Protein 4WJS (pdb70)

InterPro domains:
  IPR001680 WD40 repeat [PF00400] (139-175)
  IPR001680 WD40 repeat [PF00400] (179-217)
  IPR001680 WD40 repeat [PF00400] (225-265)
  IPR001680 WD40 repeat [PF00400] (272-307)
  IPR001680 WD40 repeat [PF00400] (395-432)
  IPR001680 WD40 repeat [PF00400] (436-474)
  IPR001680 WD40 repeat [PF00400] (479-515)
  IPR001680 WD40 repeat [PS50082] (142-184)
  IPR001680 WD40 repeat [PS50082] (185-226)
  IPR001680 WD40 repeat [PS50082] (228-275)
  IPR001680 WD40 repeat [PS50082] (276-316)
  IPR001680 WD40 repeat [PS50082] (400-441)
  IPR001680 WD40 repeat [PS50082] (442-483)
  IPR001680 WD40 repeat [PS50082] (484-517)
  IPR001680 WD40 repeat [SM00320] (135-175)
  IPR001680 WD40 repeat [SM00320] (178-217)
  IPR001680 WD40 repeat [SM00320] (221-266)
  IPR001680 WD40 repeat [SM00320] (269-307)
  IPR001680 WD40 repeat [SM00320] (310-388)
  IPR001680 WD40 repeat [SM00320] (393-432)

B-factor: mean 34.05, std 14.77, range [11.15, 146.95]

Sequence (485 aa):
DLGSFKANFIDSDGNQMTDVVEINFADATEKNISNLLNTLLGRDREEFTPYRFRIHIPGKDLIIDQYPNDLLSLLQKHGVTNPFETTITLSAEPQAIFKVHAVSRLAHRIPGHGQPILSCQFSPVSSSSRLATGSGDNTARIWDTDSGTPKFTLKGHTGWVLGVSWSPDGKYLATCSMDTTVRRVWDPESGKQVNQEFRGHAKWVLALAWQPYHLWRDGTARLASASKDCTVRIWLVNTGRTEHVLSGHKGSVSCVKWGGTDLIYTGSHDRSVRVWDAVKGTLVHNFTAHGHWVNHIALSSDHVVLRTAYHDHTKEVPGTEEERRAKAKERFEKAAKIKGKVAERLVSASDDFTMYLWDPTNNGSKPVARLLGHQNKVNHVQFSPDGTLIASAGWDNSTKLWNARDGKFIKNLRGHVAPVYQCAWSADSRLVVTGSKDCTLKVWNVRTGKLAMDLPGHEDEVYAVDWAADGELVASGGKDKAVRTWRN

CATH classification: 2.130.10.10

Structure (mmCIF, N/CA/C/O backbone):
data_4WJS
#
_entry.id   4WJS
#
_cell.length_a   48.155
_cell.length_b   48.832
_cell.length_c   58.625
_cell.angle_alpha   67.47
_cell.angle_beta   88.39
_cell.angle_gamma   62.65
#
_symmetry.space_group_name_H-M   'P 1'
#
loop_
_entity.id
_entity.type
_entity.pdbx_description
1 polymer Rsa4
2 water water
#
loop_
_atom_site.group_PDB
_atom_site.id
_atom_site.type_symbol
_atom_site.label_atom_id
_atom_site.label_alt_id
_atom_site.label_comp_id
_atom_site.label_asym_id
_atom_site.label_entity_id
_atom_site.label_seq_id
_atom_site.pdbx_PDB_ins_code
_atom_site.Cartn_x
_atom_site.Cartn_y
_atom_site.Cartn_z
_atom_site.occupancy
_atom_site.B_iso_or_equiv
_atom_site.auth_seq_id
_atom_site.auth_comp_id
_atom_site.auth_asym_id
_atom_site.auth_atom_id
_atom_site.pdbx_PDB_model_num
ATOM 1 N N . ASP A 1 1 ? 34.038 16.178 -28.118 1.00 94.64 33 ASP A N 1
ATOM 2 C CA . ASP A 1 1 ? 34.590 17.160 -27.192 1.00 94.64 33 ASP A CA 1
ATOM 3 C C . ASP A 1 1 ? 36.065 16.881 -26.931 1.00 87.73 33 ASP A C 1
ATOM 4 O O . ASP A 1 1 ? 36.926 17.229 -27.742 1.00 87.84 33 ASP A O 1
ATOM 9 N N . LEU A 1 2 ? 36.352 16.248 -25.798 1.00 81.98 34 LEU A N 1
ATOM 10 C CA . LEU A 1 2 ? 37.720 15.872 -25.461 1.00 78.12 34 LEU A CA 1
ATOM 11 C C . LEU A 1 2 ? 38.249 14.900 -26.510 1.00 77.51 34 LEU A C 1
ATOM 12 O O . LEU A 1 2 ? 37.473 14.285 -27.241 1.00 82.49 34 LEU A O 1
ATOM 17 N N . GLY A 1 3 ? 39.566 14.764 -26.591 1.00 71.54 35 GLY A N 1
ATOM 18 C CA . GLY A 1 3 ? 40.169 13.952 -27.634 1.00 66.12 35 GLY A CA 1
ATOM 19 C C . GLY A 1 3 ? 40.122 12.454 -27.394 1.00 57.49 35 GLY A C 1
ATOM 20 O O . GLY A 1 3 ? 39.400 11.970 -26.522 1.00 55.19 35 GLY A O 1
ATOM 21 N N . SER A 1 4 ? 40.897 11.719 -28.186 1.00 50.32 36 SER A N 1
ATOM 22 C CA . SER A 1 4 ? 41.020 10.279 -28.027 1.00 46.78 36 SER A CA 1
ATOM 23 C C . SER A 1 4 ? 42.485 9.861 -27.994 1.00 42.42 36 SER A C 1
ATOM 24 O O . SER A 1 4 ? 43.383 10.653 -28.287 1.00 41.32 36 SER A O 1
ATOM 27 N N . PHE A 1 5 ? 42.716 8.604 -27.646 1.00 39.15 37 PHE A N 1
ATOM 28 C CA . PHE A 1 5 ? 44.058 8.059 -27.601 1.00 42.78 37 PHE A CA 1
ATOM 29 C C . PHE A 1 5 ? 44.003 6.584 -27.925 1.00 41.01 37 PHE A C 1
ATOM 30 O O . PHE A 1 5 ? 43.003 5.921 -27.654 1.00 40.68 37 PHE A O 1
ATOM 38 N N . LYS A 1 6 ? 45.073 6.062 -28.503 1.00 42.34 38 LYS A N 1
ATOM 39 C CA . LYS A 1 6 ? 45.145 4.633 -28.727 1.00 41.69 38 LYS A CA 1
ATOM 40 C C . LYS A 1 6 ? 45.721 3.978 -27.483 1.00 34.61 38 LYS A C 1
ATOM 41 O O . LYS A 1 6 ? 46.684 4.475 -26.895 1.00 30.02 38 LYS A O 1
ATOM 47 N N . ALA A 1 7 ? 45.094 2.884 -27.062 1.00 29.86 39 ALA A N 1
ATOM 48 C CA . ALA A 1 7 ? 45.510 2.184 -25.859 1.00 29.14 39 ALA A CA 1
ATOM 49 C C . ALA A 1 7 ? 46.127 0.843 -26.195 1.00 33.43 39 ALA A C 1
ATOM 50 O O . ALA A 1 7 ? 45.576 0.077 -26.987 1.00 33.15 39 ALA A O 1
ATOM 52 N N . ASN A 1 8 ? 47.263 0.563 -25.569 1.00 26.78 40 ASN A N 1
ATOM 53 C CA . ASN A 1 8 ? 47.959 -0.702 -25.732 1.00 26.45 40 ASN A CA 1
ATOM 54 C C . ASN A 1 8 ? 47.925 -1.459 -24.406 1.00 29.91 40 ASN A C 1
ATOM 55 O O . ASN A 1 8 ? 48.663 -1.122 -23.479 1.00 26.83 40 ASN A O 1
ATOM 60 N N . PHE A 1 9 ? 47.051 -2.464 -24.318 1.00 25.84 41 PHE A N 1
ATOM 61 C CA . PHE A 1 9 ? 46.839 -3.215 -23.084 1.00 26.03 41 PHE A CA 1
ATOM 62 C C . PHE A 1 9 ? 47.833 -4.350 -22.958 1.00 30.35 41 PHE A C 1
ATOM 63 O O . PHE A 1 9 ? 47.870 -5.241 -23.806 1.00 26.50 41 PHE A O 1
ATOM 71 N N . ILE A 1 10 ? 48.640 -4.334 -21.904 1.00 27.24 42 ILE A N 1
ATOM 72 C CA . ILE A 1 10 ? 49.565 -5.427 -21.682 1.00 28.13 42 ILE A CA 1
ATOM 73 C C . ILE A 1 10 ? 49.323 -6.052 -20.304 1.00 34.07 42 ILE A C 1
ATOM 74 O O . ILE A 1 10 ? 48.914 -5.365 -19.375 1.00 31.66 42 ILE A O 1
ATOM 79 N N . ASP A 1 11 ? 49.518 -7.363 -20.184 1.00 31.71 43 ASP A N 1
ATOM 80 C CA . ASP A 1 11 ? 49.319 -8.015 -18.889 1.00 36.63 43 ASP A CA 1
ATOM 81 C C . ASP A 1 11 ? 50.564 -7.867 -18.005 1.00 37.75 43 ASP A C 1
ATOM 82 O O . ASP A 1 11 ? 51.518 -7.169 -18.372 1.00 32.56 43 ASP A O 1
ATOM 87 N N . SER A 1 12 ? 50.554 -8.522 -16.843 1.00 38.19 44 SER A N 1
ATOM 88 C CA . SER A 1 12 ? 51.662 -8.427 -15.896 1.00 39.86 44 SER A CA 1
ATOM 89 C C . SER A 1 12 ? 52.969 -8.968 -16.482 1.00 40.21 44 SER A C 1
ATOM 90 O O . SER A 1 12 ? 54.060 -8.574 -16.066 1.00 43.41 44 SER A O 1
ATOM 93 N N . ASP A 1 13 ? 52.848 -9.876 -17.443 1.00 39.40 45 ASP A N 1
ATOM 94 C CA . ASP A 1 13 ? 54.007 -10.444 -18.116 1.00 40.44 45 ASP A CA 1
ATOM 95 C C . ASP A 1 13 ? 54.570 -9.504 -19.183 1.00 39.22 45 ASP A C 1
ATOM 96 O O . ASP A 1 13 ? 55.647 -9.747 -19.722 1.00 41.37 45 ASP A O 1
ATOM 101 N N . GLY A 1 14 ? 53.834 -8.440 -19.487 1.00 37.60 46 GLY A N 1
ATOM 102 C CA . GLY A 1 14 ? 54.253 -7.481 -20.493 1.00 37.51 46 GLY A CA 1
ATOM 103 C C . GLY A 1 14 ? 53.769 -7.834 -21.885 1.00 38.13 46 GLY A C 1
ATOM 104 O O . GLY A 1 14 ? 54.165 -7.208 -22.867 1.00 40.04 46 GLY A O 1
ATOM 105 N N . ASN A 1 15 ? 52.893 -8.831 -21.976 1.00 38.77 47 ASN A N 1
ATOM 106 C CA . ASN A 1 15 ? 52.373 -9.266 -23.266 1.00 33.57 47 ASN A CA 1
ATOM 107 C C . ASN A 1 15 ? 51.068 -8.567 -23.630 1.00 34.25 47 ASN A C 1
ATOM 108 O O . ASN A 1 15 ? 50.181 -8.384 -22.794 1.00 29.64 47 ASN A O 1
ATOM 113 N N . GLN A 1 16 ? 50.964 -8.173 -24.892 1.00 32.35 48 GLN A N 1
ATOM 114 C CA . GLN A 1 16 ? 49.787 -7.487 -25.384 1.00 33.97 48 GLN A CA 1
ATOM 115 C C . GLN A 1 16 ? 48.556 -8.377 -25.214 1.00 33.98 48 GLN A C 1
ATOM 116 O O . GLN A 1 16 ? 48.593 -9.572 -25.503 1.00 34.67 48 GLN A O 1
ATOM 122 N N . MET A 1 17 ? 47.477 -7.790 -24.711 1.00 27.38 49 MET A N 1
ATOM 123 C CA . MET A 1 17 ? 46.282 -8.551 -24.356 1.00 31.66 49 MET A CA 1
ATOM 124 C C . MET A 1 17 ? 45.219 -8.523 -25.442 1.00 31.87 49 MET A C 1
ATOM 125 O O . MET A 1 17 ? 44.381 -9.419 -25.542 1.00 35.88 49 MET A O 1
ATOM 130 N N . THR A 1 18 ? 45.261 -7.477 -26.249 1.00 31.73 50 THR A N 1
ATOM 131 C CA . THR A 1 18 ? 44.313 -7.294 -27.318 1.00 36.26 50 THR A CA 1
ATOM 132 C C . THR A 1 18 ? 44.949 -6.335 -28.304 1.00 31.71 50 THR A C 1
ATOM 133 O O . THR A 1 18 ? 45.963 -5.701 -28.000 1.00 28.90 50 THR A O 1
ATOM 137 N N . ASP A 1 19 ? 44.378 -6.229 -29.495 1.00 33.35 51 ASP A N 1
ATOM 138 C CA . ASP A 1 19 ? 44.914 -5.298 -30.463 1.00 35.11 51 ASP A CA 1
ATOM 139 C C . ASP A 1 19 ? 44.682 -3.876 -29.968 1.00 32.87 51 ASP A C 1
ATOM 140 O O . ASP A 1 19 ? 43.824 -3.633 -29.114 1.00 34.40 51 ASP A O 1
ATOM 145 N N . VAL A 1 20 ? 45.481 -2.945 -30.465 1.00 29.68 52 VAL A N 1
ATOM 146 C CA . VAL A 1 20 ? 45.368 -1.557 -30.046 1.00 34.07 52 VAL A CA 1
ATOM 147 C C . VAL A 1 20 ? 43.953 -1.053 -30.338 1.00 34.72 52 VAL A C 1
ATOM 148 O O . VAL A 1 20 ? 43.355 -1.428 -31.341 1.00 34.65 52 VAL A O 1
ATOM 152 N N . VAL A 1 21 ? 43.402 -0.251 -29.432 1.00 32.34 53 VAL A N 1
ATOM 153 C CA . VAL A 1 21 ? 42.046 0.262 -29.589 1.00 32.55 53 VAL A CA 1
ATOM 154 C C . VAL A 1 21 ? 41.972 1.739 -29.192 1.00 32.87 53 VAL A C 1
ATOM 155 O O . VAL A 1 21 ? 42.661 2.177 -28.263 1.00 34.80 53 VAL A O 1
ATOM 159 N N . GLU A 1 22 ? 41.153 2.505 -29.913 1.00 31.62 54 GLU A N 1
ATOM 160 C CA . GLU A 1 22 ? 40.982 3.930 -29.644 1.00 34.85 54 GLU A CA 1
ATOM 161 C C . GLU A 1 22 ? 39.936 4.177 -28.548 1.00 34.20 54 GLU A C 1
ATOM 162 O O . GLU A 1 22 ? 38.859 3.588 -28.564 1.00 33.42 54 GLU A O 1
ATOM 168 N N . ILE A 1 23 ? 40.277 5.045 -27.597 1.00 38.49 55 ILE A N 1
ATOM 169 C CA . ILE A 1 23 ? 39.421 5.359 -26.453 1.00 37.65 55 ILE A CA 1
ATOM 170 C C . ILE A 1 23 ? 39.281 6.877 -26.279 1.00 39.62 55 ILE A C 1
ATOM 171 O O . ILE A 1 23 ? 40.277 7.595 -26.264 1.00 34.61 55 ILE A O 1
ATOM 176 N N . ASN A 1 24 ? 38.054 7.370 -26.151 1.00 38.06 56 ASN A N 1
ATOM 177 C CA . ASN A 1 24 ? 37.850 8.790 -25.870 1.00 41.72 56 ASN A CA 1
ATOM 178 C C . ASN A 1 24 ? 38.297 9.139 -24.448 1.00 40.69 56 ASN A C 1
ATOM 179 O O . ASN A 1 24 ? 38.022 8.390 -23.512 1.00 42.99 56 ASN A O 1
ATOM 184 N N . PHE A 1 25 ? 38.977 10.275 -24.286 1.00 41.72 57 PHE A N 1
ATOM 185 C CA . PHE A 1 25 ? 39.404 10.721 -22.957 1.00 40.21 57 PHE A CA 1
ATOM 186 C C . PHE A 1 25 ? 38.214 10.988 -22.047 1.00 40.93 57 PHE A C 1
ATOM 187 O O . PHE A 1 25 ? 38.304 10.806 -20.835 1.00 43.17 57 PHE A O 1
ATOM 195 N N . ALA A 1 26 ? 37.101 11.416 -22.631 1.00 42.55 58 ALA A N 1
ATOM 196 C CA . ALA A 1 26 ? 35.893 11.688 -21.863 1.00 49.55 58 ALA A CA 1
ATOM 197 C C . ALA A 1 26 ? 35.367 10.420 -21.198 1.00 49.05 58 ALA A C 1
ATOM 198 O O . ALA A 1 26 ? 34.713 10.479 -20.154 1.00 53.28 58 ALA A O 1
ATOM 200 N N . ASP A 1 27 ? 35.668 9.275 -21.801 1.00 48.30 59 ASP A N 1
ATOM 201 C CA . ASP A 1 27 ? 35.221 7.983 -21.289 1.00 47.30 59 ASP A CA 1
ATOM 202 C C . ASP A 1 27 ? 36.300 7.239 -20.493 1.00 44.11 59 ASP A C 1
ATOM 203 O O . ASP A 1 27 ? 36.074 6.123 -20.029 1.00 40.58 59 ASP A O 1
ATOM 208 N N . ALA A 1 28 ? 37.462 7.862 -20.317 1.00 44.57 60 ALA A N 1
ATOM 209 C CA . ALA A 1 28 ? 38.641 7.152 -19.824 1.00 39.80 60 ALA A CA 1
ATOM 210 C C . ALA A 1 28 ? 38.702 6.944 -18.305 1.00 41.07 60 ALA A C 1
ATOM 211 O O . ALA A 1 28 ? 39.734 7.199 -17.688 1.00 43.83 60 ALA A O 1
ATOM 213 N N . THR A 1 29 ? 37.615 6.467 -17.706 1.00 42.03 61 THR A N 1
ATOM 214 C CA . THR A 1 29 ? 37.629 6.096 -16.288 1.00 44.76 61 THR A CA 1
ATOM 215 C C . THR A 1 29 ? 38.143 4.664 -16.164 1.00 42.67 61 THR A C 1
ATOM 216 O O . THR A 1 29 ? 38.092 3.904 -17.134 1.00 41.46 61 THR A O 1
ATOM 220 N N . GLU A 1 30 ? 38.658 4.296 -14.992 1.00 42.92 62 GLU A N 1
ATOM 221 C CA . GLU A 1 30 ? 39.208 2.953 -14.814 1.00 39.05 62 GLU A CA 1
ATOM 222 C C . GLU A 1 30 ? 38.111 1.912 -14.998 1.00 40.71 62 GLU A C 1
ATOM 223 O O . GLU A 1 30 ? 38.343 0.849 -15.575 1.00 40.27 62 GLU A O 1
ATOM 229 N N . LYS A 1 31 ? 36.916 2.235 -14.509 1.00 38.46 63 LYS A N 1
ATOM 230 C CA . LYS A 1 31 ? 35.750 1.368 -14.639 1.00 42.80 63 LYS A CA 1
ATOM 231 C C . LYS A 1 31 ? 35.421 1.105 -16.112 1.00 38.32 63 LYS A C 1
ATOM 232 O O . LYS A 1 31 ? 35.293 -0.046 -16.541 1.00 39.17 63 LYS A O 1
ATOM 238 N N . ASN A 1 32 ? 35.292 2.182 -16.878 1.00 38.71 64 ASN A N 1
ATOM 239 C CA . ASN A 1 32 ? 34.943 2.077 -18.291 1.00 38.18 64 ASN A CA 1
ATOM 240 C C . ASN A 1 32 ? 36.011 1.312 -19.066 1.00 32.32 64 ASN A C 1
ATOM 241 O O . ASN A 1 32 ? 35.698 0.445 -19.881 1.00 32.61 64 ASN A O 1
ATOM 246 N N . ILE A 1 33 ? 37.276 1.628 -18.796 1.00 31.33 65 ILE A N 1
ATOM 247 C CA . ILE A 1 33 ? 38.373 0.978 -19.496 1.00 34.62 65 ILE A CA 1
ATOM 248 C C . ILE A 1 33 ? 38.430 -0.500 -19.103 1.00 34.26 65 ILE A C 1
ATOM 249 O O . ILE A 1 33 ? 38.690 -1.366 -19.938 1.00 28.84 65 ILE A O 1
ATOM 254 N N . SER A 1 34 ? 38.137 -0.790 -17.841 1.00 35.22 66 SER A N 1
ATOM 255 C CA . SER A 1 34 ? 38.068 -2.177 -17.403 1.00 34.15 66 SER A CA 1
ATOM 256 C C . SER A 1 34 ? 36.909 -2.876 -18.097 1.00 31.22 66 SER A C 1
ATOM 257 O O . SER A 1 34 ? 37.062 -3.991 -18.591 1.00 39.90 66 SER A O 1
ATOM 260 N N . ASN A 1 35 ? 35.753 -2.215 -18.144 1.00 32.58 67 ASN A N 1
ATOM 261 C CA . ASN A 1 35 ? 34.616 -2.752 -18.891 1.00 32.93 67 ASN A CA 1
ATOM 262 C C . ASN A 1 35 ? 34.967 -2.999 -20.354 1.00 31.83 67 ASN A C 1
ATOM 263 O O . ASN A 1 35 ? 34.619 -4.039 -20.912 1.00 39.16 67 ASN A O 1
ATOM 268 N N . LEU A 1 36 ? 35.674 -2.050 -20.967 1.00 31.24 68 LEU A N 1
ATOM 269 C CA . LEU A 1 36 ? 36.090 -2.185 -22.361 1.00 29.98 68 LEU A CA 1
ATOM 270 C C . LEU A 1 36 ? 37.013 -3.384 -22.566 1.00 31.20 68 LEU A C 1
ATOM 271 O O . LEU A 1 36 ? 36.809 -4.175 -23.480 1.00 32.58 68 LEU A O 1
ATOM 276 N N . LEU A 1 37 ? 38.042 -3.508 -21.731 1.00 29.87 69 LEU A N 1
ATOM 277 C CA . LEU A 1 37 ? 38.975 -4.622 -21.874 1.00 33.13 69 LEU A CA 1
ATOM 278 C C . LEU A 1 37 ? 38.251 -5.969 -21.787 1.00 31.61 69 LEU A C 1
ATOM 279 O O . LEU A 1 37 ? 38.477 -6.851 -22.615 1.00 36.85 69 LEU A O 1
ATOM 284 N N . ASN A 1 38 ? 37.377 -6.107 -20.798 1.00 36.51 70 ASN A N 1
ATOM 285 C CA . ASN A 1 38 ? 36.601 -7.331 -20.625 1.00 39.17 70 ASN A CA 1
ATOM 286 C C . ASN A 1 38 ? 35.812 -7.651 -21.885 1.00 41.93 70 ASN A C 1
ATOM 287 O O . ASN A 1 38 ? 35.759 -8.802 -22.325 1.00 43.38 70 ASN A O 1
ATOM 292 N N . THR A 1 39 ? 35.235 -6.609 -22.478 1.00 40.33 71 THR A N 1
ATOM 293 C CA . THR A 1 39 ? 34.450 -6.737 -23.702 1.00 36.37 71 THR A CA 1
ATOM 294 C C . THR A 1 39 ? 35.311 -7.150 -24.892 1.00 37.48 71 THR A C 1
ATOM 295 O O . THR A 1 39 ? 34.916 -8.002 -25.687 1.00 38.71 71 THR A O 1
ATOM 299 N N . LEU A 1 40 ? 36.491 -6.544 -25.009 1.00 34.12 72 LEU A N 1
ATOM 300 C CA . LEU A 1 40 ? 37.409 -6.845 -26.102 1.00 36.67 72 LEU A CA 1
ATOM 301 C C . LEU A 1 40 ? 37.912 -8.281 -26.033 1.00 39.48 72 LEU A C 1
ATOM 302 O O . LEU A 1 40 ? 38.267 -8.877 -27.054 1.00 42.38 72 LEU A O 1
ATOM 307 N N . LEU A 1 41 ? 37.954 -8.817 -24.820 1.00 36.65 73 LEU A N 1
ATOM 308 C CA . LEU A 1 41 ? 38.492 -10.149 -24.575 1.00 41.03 73 LEU A CA 1
ATOM 309 C C . LEU A 1 41 ? 37.428 -11.235 -24.736 1.00 48.70 73 LEU A C 1
ATOM 310 O O . LEU A 1 41 ? 37.713 -12.420 -24.559 1.00 52.89 73 LEU A O 1
ATOM 315 N N . GLY A 1 42 ? 36.205 -10.820 -25.058 1.00 45.00 74 GLY A N 1
ATOM 316 C CA . GLY A 1 42 ? 35.109 -11.740 -25.325 1.00 44.58 74 GLY A CA 1
ATOM 317 C C . GLY A 1 42 ? 34.416 -12.309 -24.099 1.00 48.70 74 GLY A C 1
ATOM 318 O O . GLY A 1 42 ? 33.676 -13.286 -24.197 1.00 51.79 74 GLY A O 1
ATOM 319 N N . ARG A 1 43 ? 34.637 -11.693 -22.945 1.00 48.36 75 ARG A N 1
ATOM 320 C CA . ARG A 1 43 ? 34.080 -12.203 -21.704 1.00 59.50 75 ARG A CA 1
ATOM 321 C C . ARG A 1 43 ? 32.570 -12.055 -21.671 1.00 68.88 75 ARG A C 1
ATOM 322 O O . ARG A 1 43 ? 32.007 -11.186 -22.336 1.00 69.23 75 ARG A O 1
ATOM 330 N N . ASP A 1 44 ? 31.921 -12.919 -20.898 1.00 76.85 76 ASP A N 1
ATOM 331 C CA . ASP A 1 44 ? 30.482 -12.837 -20.711 1.00 83.10 76 ASP A CA 1
ATOM 332 C C . ASP A 1 44 ? 30.151 -11.740 -19.714 1.00 82.09 76 ASP A C 1
ATOM 333 O O . ASP A 1 44 ? 30.854 -11.569 -18.717 1.00 81.22 76 ASP A O 1
ATOM 338 N N . ARG A 1 45 ? 29.082 -11.000 -20.005 1.00 83.72 77 ARG A N 1
ATOM 339 C CA . ARG A 1 45 ? 28.574 -9.928 -19.148 1.00 85.75 77 ARG A CA 1
ATOM 340 C C . ARG A 1 45 ? 28.679 -10.241 -17.658 1.00 83.45 77 ARG A C 1
ATOM 341 O O . ARG A 1 45 ? 29.092 -9.395 -16.864 1.00 82.10 77 ARG A O 1
ATOM 349 N N . GLU A 1 46 ? 28.316 -11.469 -17.295 1.00 82.69 78 GLU A N 1
ATOM 350 C CA . GLU A 1 46 ? 28.285 -11.887 -15.899 1.00 82.68 78 GLU A CA 1
ATOM 351 C C . GLU A 1 46 ? 29.594 -12.498 -15.405 1.00 78.26 78 GLU A C 1
ATOM 352 O O . GLU A 1 46 ? 29.678 -12.945 -14.260 1.00 78.02 78 GLU A O 1
ATOM 358 N N . GLU A 1 47 ? 30.610 -12.518 -16.261 1.00 75.68 79 GLU A N 1
ATOM 359 C CA . GLU A 1 47 ? 31.893 -13.109 -15.893 1.00 75.73 79 GLU A CA 1
ATOM 360 C C . GLU A 1 47 ? 33.064 -12.137 -16.049 1.00 70.74 79 GLU A C 1
ATOM 361 O O . GLU A 1 47 ? 34.201 -12.561 -16.262 1.00 69.55 79 GLU A O 1
ATOM 367 N N . PHE A 1 48 ? 32.785 -10.840 -15.942 1.00 66.12 80 PHE A N 1
ATOM 368 C CA . PHE A 1 48 ? 33.828 -9.824 -16.067 1.00 56.50 80 PHE A CA 1
ATOM 369 C C . PHE A 1 48 ? 34.848 -9.929 -14.944 1.00 54.02 80 PHE A C 1
ATOM 370 O O . PHE A 1 48 ? 34.501 -10.214 -13.799 1.00 57.00 80 PHE A O 1
ATOM 378 N N . THR A 1 49 ? 36.110 -9.703 -15.300 1.00 52.21 81 THR A N 1
ATOM 379 C CA . THR A 1 49 ? 37.197 -9.534 -14.343 1.00 49.41 81 THR A CA 1
ATOM 380 C C . THR A 1 49 ? 37.430 -8.047 -14.088 1.00 47.58 81 THR A C 1
ATOM 381 O O . THR A 1 49 ? 37.699 -7.294 -15.025 1.00 49.09 81 THR A O 1
ATOM 385 N N . PRO A 1 50 ? 37.325 -7.611 -12.825 1.00 46.61 82 PRO A N 1
ATOM 386 C CA . PRO A 1 50 ? 37.647 -6.211 -12.514 1.00 44.77 82 PRO A CA 1
ATOM 387 C C . PRO A 1 50 ? 39.132 -5.903 -12.752 1.00 44.39 82 PRO A C 1
ATOM 388 O O . PRO A 1 50 ? 39.990 -6.567 -12.164 1.00 45.94 82 PRO A O 1
ATOM 392 N N . TYR A 1 51 ? 39.433 -4.922 -13.602 1.00 40.91 83 TYR A N 1
ATOM 393 C CA . TYR A 1 51 ? 40.825 -4.527 -13.826 1.00 38.80 83 TYR A CA 1
ATOM 394 C C . TYR A 1 51 ? 41.171 -3.185 -13.200 1.00 37.64 83 TYR A C 1
ATOM 395 O O . TYR A 1 51 ? 40.349 -2.271 -13.170 1.00 39.96 83 TYR A O 1
ATOM 404 N N . ARG A 1 52 ? 42.400 -3.083 -12.705 1.00 33.68 84 ARG A N 1
ATOM 405 C CA . ARG A 1 52 ? 43.034 -1.800 -12.452 1.00 41.50 84 ARG A CA 1
ATOM 406 C C . ARG A 1 52 ? 44.130 -1.651 -13.489 1.00 39.62 84 ARG A C 1
ATOM 407 O O . ARG A 1 52 ? 44.599 -2.650 -14.039 1.00 40.18 84 ARG A O 1
ATOM 415 N N . PHE A 1 53 ? 44.549 -0.419 -13.749 1.00 34.30 85 PHE A N 1
ATOM 416 C CA . PHE A 1 53 ? 45.519 -0.179 -14.809 1.00 35.07 85 PHE A CA 1
ATOM 417 C C . PHE A 1 53 ? 46.657 0.706 -14.360 1.00 42.71 85 PHE A C 1
ATOM 418 O O . PHE A 1 53 ? 46.445 1.844 -13.929 1.00 47.32 85 PHE A O 1
ATOM 426 N N . ARG A 1 54 ? 47.865 0.165 -14.475 1.00 39.52 86 ARG A N 1
ATOM 427 C CA . ARG A 1 54 ? 49.082 0.932 -14.295 1.00 41.09 86 ARG A CA 1
ATOM 428 C C . ARG A 1 54 ? 49.354 1.714 -15.572 1.00 39.13 86 ARG A C 1
ATOM 429 O O . ARG A 1 54 ? 49.470 1.136 -16.653 1.00 37.22 86 ARG A O 1
ATOM 437 N N . ILE A 1 55 ? 49.438 3.031 -15.460 1.00 40.66 87 ILE A N 1
ATOM 438 C CA . ILE A 1 55 ? 49.658 3.855 -16.645 1.00 39.09 87 ILE A CA 1
ATOM 439 C C . ILE A 1 55 ? 51.141 4.080 -16.907 1.00 41.21 87 ILE A C 1
ATOM 440 O O . ILE A 1 55 ? 51.876 4.548 -16.038 1.00 38.85 87 ILE A O 1
ATOM 445 N N . HIS A 1 56 ? 51.573 3.716 -18.111 1.00 39.44 88 HIS A N 1
ATOM 446 C CA . HIS A 1 56 ? 52.940 3.956 -18.545 1.00 42.61 88 HIS A CA 1
ATOM 447 C C . HIS A 1 56 ? 53.019 5.357 -19.107 1.00 43.49 88 HIS A C 1
ATOM 448 O O . HIS A 1 56 ? 52.472 5.633 -20.175 1.00 37.91 88 HIS A O 1
ATOM 455 N N . ILE A 1 57 ? 53.679 6.247 -18.373 1.00 46.06 89 ILE A N 1
ATOM 456 C CA . ILE A 1 57 ? 53.788 7.635 -18.795 1.00 45.96 89 ILE A CA 1
ATOM 457 C C . ILE A 1 57 ? 54.699 7.729 -20.009 1.00 44.72 89 ILE A C 1
ATOM 458 O O . ILE A 1 57 ? 55.897 7.442 -19.910 1.00 41.95 89 ILE A O 1
ATOM 463 N N . PRO A 1 58 ? 54.131 8.125 -21.160 1.00 43.75 90 PRO A N 1
ATOM 464 C CA . PRO A 1 58 ? 54.885 8.216 -22.414 1.00 44.08 90 PRO A CA 1
ATOM 465 C C . PRO A 1 58 ? 56.042 9.199 -22.288 1.00 50.74 90 PRO A C 1
ATOM 466 O O . PRO A 1 58 ? 55.871 10.268 -21.693 1.00 54.25 90 PRO A O 1
ATOM 470 N N . GLY A 1 59 ? 57.202 8.833 -22.825 1.00 51.33 91 GLY A N 1
ATOM 471 C CA . GLY A 1 59 ? 58.366 9.693 -22.779 1.00 58.94 91 GLY A CA 1
ATOM 472 C C . GLY A 1 59 ? 59.238 9.510 -21.549 1.00 68.74 91 GLY A C 1
ATOM 473 O O . GLY A 1 59 ? 60.286 10.145 -21.436 1.00 76.93 91 GLY A O 1
ATOM 474 N N . LYS A 1 60 ? 58.822 8.654 -20.619 1.00 68.36 92 LYS A N 1
ATOM 475 C CA . LYS A 1 60 ? 59.645 8.406 -19.436 1.00 72.08 92 LYS A CA 1
ATOM 476 C C . LYS A 1 60 ? 59.418 7.024 -18.819 1.00 72.66 92 LYS A C 1
ATOM 477 O O . LYS A 1 60 ? 58.514 6.287 -19.213 1.00 64.91 92 LYS A O 1
ATOM 483 N N . ASP A 1 61 ? 60.259 6.687 -17.845 1.00 78.97 93 ASP A N 1
ATOM 484 C CA . ASP A 1 61 ? 60.296 5.344 -17.274 1.00 81.63 93 ASP A CA 1
ATOM 485 C C . ASP A 1 61 ? 59.392 5.201 -16.051 1.00 77.46 93 ASP A C 1
ATOM 486 O O . ASP A 1 61 ? 59.569 4.294 -15.236 1.00 80.58 93 ASP A O 1
ATOM 491 N N . LEU A 1 62 ? 58.417 6.091 -15.927 1.00 69.65 94 LEU A N 1
ATOM 492 C CA . LEU A 1 62 ? 57.549 6.087 -14.761 1.00 60.41 94 LEU A CA 1
ATOM 493 C C . LEU A 1 62 ? 56.251 5.324 -15.015 1.00 53.61 94 LEU A C 1
ATOM 494 O O . LEU A 1 62 ? 55.587 5.524 -16.034 1.00 41.64 94 LEU A O 1
ATOM 499 N N . ILE A 1 63 ? 55.903 4.450 -14.075 1.00 48.74 95 ILE A N 1
ATOM 500 C CA . ILE A 1 63 ? 54.654 3.703 -14.126 1.00 48.03 95 ILE A CA 1
ATOM 501 C C . ILE A 1 63 ? 53.778 4.081 -12.936 1.00 49.11 95 ILE A C 1
ATOM 502 O O . ILE A 1 63 ? 54.145 3.839 -11.782 1.00 47.28 95 ILE A O 1
ATOM 507 N N . ILE A 1 64 ? 52.622 4.677 -13.222 1.00 47.06 96 ILE A N 1
ATOM 508 C CA . ILE A 1 64 ? 51.693 5.099 -12.175 1.00 47.21 96 ILE A CA 1
ATOM 509 C C . ILE A 1 64 ? 50.743 3.964 -11.815 1.00 49.82 96 ILE A C 1
ATOM 510 O O . ILE A 1 64 ? 50.047 3.434 -12.682 1.00 48.59 96 ILE A O 1
ATOM 515 N N . ASP A 1 65 ? 50.713 3.590 -10.540 1.00 52.60 97 ASP A N 1
ATOM 516 C CA . ASP A 1 65 ? 49.893 2.464 -10.100 1.00 55.50 97 ASP A CA 1
ATOM 517 C C . ASP A 1 65 ? 48.508 2.895 -9.633 1.00 57.87 97 ASP A C 1
ATOM 518 O O . ASP A 1 65 ? 47.576 2.089 -9.605 1.00 57.74 97 ASP A O 1
ATOM 523 N N . GLN A 1 66 ? 48.374 4.160 -9.248 1.00 59.44 98 GLN A N 1
ATOM 524 C CA . GLN A 1 66 ? 47.080 4.679 -8.830 1.00 62.01 98 GLN A CA 1
ATOM 525 C C . GLN A 1 66 ? 46.415 5.403 -9.995 1.00 55.09 98 GLN A C 1
ATOM 526 O O . GLN A 1 66 ? 46.940 6.390 -10.515 1.00 50.66 98 GLN A O 1
ATOM 532 N N . TYR A 1 67 ? 45.265 4.894 -10.422 1.00 52.31 99 TYR A N 1
ATOM 533 C CA . TYR A 1 67 ? 44.591 5.480 -11.564 1.00 49.86 99 TYR A CA 1
ATOM 534 C C . TYR A 1 67 ? 44.063 6.865 -11.207 1.00 47.28 99 TYR A C 1
ATOM 535 O O . TYR A 1 67 ? 43.453 7.044 -10.153 1.00 49.30 99 TYR A O 1
ATOM 544 N N . PRO A 1 68 ? 44.316 7.852 -12.084 1.00 42.73 100 PRO A N 1
ATOM 545 C CA . PRO A 1 68 ? 43.969 9.263 -11.887 1.00 42.11 100 PRO A CA 1
ATOM 546 C C . PRO A 1 68 ? 42.486 9.532 -12.064 1.00 45.69 100 PRO A C 1
ATOM 547 O O . PRO A 1 68 ? 41.825 8.816 -12.816 1.00 44.48 100 PRO A O 1
ATOM 551 N N . ASN A 1 69 ? 41.976 10.556 -11.387 1.00 44.71 101 ASN A N 1
ATOM 552 C CA . ASN A 1 69 ? 40.590 10.962 -11.578 1.00 46.50 101 ASN A CA 1
ATOM 553 C C . ASN A 1 69 ? 40.375 11.503 -12.995 1.00 46.03 101 ASN A C 1
ATOM 554 O O . ASN A 1 69 ? 39.275 11.412 -13.542 1.00 48.90 101 ASN A O 1
ATOM 559 N N . ASP A 1 70 ? 41.438 12.049 -13.584 1.00 45.28 102 ASP A N 1
ATOM 560 C CA . ASP A 1 70 ? 41.397 12.585 -14.945 1.00 45.26 102 ASP A CA 1
ATOM 561 C C . ASP A 1 70 ? 42.668 12.207 -15.699 1.00 49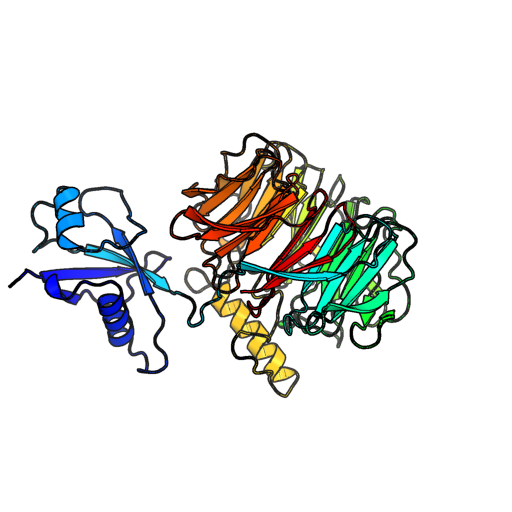.80 102 ASP A C 1
ATOM 562 O O . ASP A 1 70 ? 43.715 12.820 -15.497 1.00 45.15 102 ASP A O 1
ATOM 567 N N . LEU A 1 71 ? 42.568 11.208 -16.576 1.00 47.71 103 LEU A N 1
ATOM 568 C CA . LEU A 1 71 ? 43.742 10.689 -17.289 1.00 43.66 103 LEU A CA 1
ATOM 569 C C . LEU A 1 71 ? 44.462 11.769 -18.086 1.00 45.47 103 LEU A C 1
ATOM 570 O O . LEU A 1 71 ? 45.690 11.863 -18.045 1.00 46.61 103 LEU A O 1
ATOM 575 N N . LEU A 1 72 ? 43.695 12.584 -18.803 1.00 44.23 104 LEU A N 1
ATOM 576 C CA . LEU A 1 72 ? 44.275 13.610 -19.658 1.00 47.74 104 LEU A CA 1
ATOM 577 C C . LEU A 1 72 ? 45.181 14.551 -18.872 1.00 50.73 104 LEU A C 1
ATOM 578 O O . LEU A 1 72 ? 46.287 14.852 -19.309 1.00 52.76 104 LEU A O 1
ATOM 583 N N . SER A 1 73 ? 44.722 15.004 -17.707 1.00 48.88 105 SER A N 1
ATOM 584 C CA . SER A 1 73 ? 45.525 15.924 -16.898 1.00 56.69 105 SER A CA 1
ATOM 585 C C . SER A 1 73 ? 46.767 15.250 -16.317 1.00 50.72 105 SER A C 1
ATOM 586 O O . SER A 1 73 ? 47.799 15.895 -16.156 1.00 52.86 105 SER A O 1
ATOM 589 N N . LEU A 1 74 ? 46.659 13.963 -15.989 1.00 47.89 106 LEU A N 1
ATOM 590 C CA . LEU A 1 74 ? 47.817 13.205 -15.514 1.00 47.08 106 LEU A CA 1
ATOM 591 C C . LEU A 1 74 ? 48.907 13.204 -16.575 1.00 47.01 106 LEU A C 1
ATOM 592 O O . LEU A 1 74 ? 50.082 13.412 -16.272 1.00 48.46 106 LEU A O 1
ATOM 597 N N . LEU A 1 75 ? 48.499 12.968 -17.820 1.00 45.59 107 LEU A N 1
ATOM 598 C CA . LEU A 1 75 ? 49.418 12.989 -18.955 1.00 47.31 107 LEU A CA 1
ATOM 599 C C . LEU A 1 75 ? 50.032 14.372 -19.151 1.00 49.19 107 LEU A C 1
ATOM 600 O O . LEU A 1 75 ? 51.234 14.494 -19.373 1.00 51.98 107 LEU A O 1
ATOM 605 N N . GLN A 1 76 ? 49.208 15.410 -19.059 1.00 51.17 108 GLN A N 1
ATOM 606 C CA . GLN A 1 76 ? 49.675 16.774 -19.290 1.00 54.96 108 GLN A CA 1
ATOM 607 C C . GLN A 1 76 ? 50.601 17.255 -18.170 1.00 59.08 108 GLN A C 1
ATOM 608 O O . GLN A 1 76 ? 51.557 17.996 -18.413 1.00 60.18 108 GLN A O 1
ATOM 614 N N . LYS A 1 77 ? 50.313 16.824 -16.946 1.00 57.65 109 LYS A N 1
ATOM 615 C CA . LYS A 1 77 ? 51.181 17.093 -15.803 1.00 61.63 109 LYS A CA 1
ATOM 616 C C . LYS A 1 77 ? 52.572 16.508 -16.041 1.00 61.85 109 LYS A C 1
ATOM 617 O O . LYS A 1 77 ? 53.586 17.098 -15.666 1.00 66.45 109 LYS A O 1
ATOM 623 N N . HIS A 1 78 ? 52.609 15.346 -16.683 1.00 55.87 110 HIS A N 1
ATOM 624 C CA . HIS A 1 78 ? 53.864 14.653 -16.929 1.00 57.69 110 HIS A CA 1
ATOM 625 C C . HIS A 1 78 ? 54.493 15.062 -18.257 1.00 59.98 110 HIS A C 1
ATOM 626 O O . HIS A 1 78 ? 55.423 14.415 -18.741 1.00 55.11 110 HIS A O 1
ATOM 633 N N . GLY A 1 79 ? 53.989 16.149 -18.831 1.00 60.78 111 GLY A N 1
ATOM 634 C CA . GLY A 1 79 ? 54.593 16.736 -20.010 1.00 62.58 111 GLY A CA 1
ATOM 635 C C . GLY A 1 79 ? 54.427 15.930 -21.281 1.00 61.92 111 GLY A C 1
ATOM 636 O O . GLY A 1 79 ? 55.250 16.033 -22.190 1.00 63.90 111 GLY A O 1
ATOM 637 N N . VAL A 1 80 ? 53.377 15.115 -21.344 1.00 61.96 112 VAL A N 1
ATOM 638 C CA . VAL A 1 80 ? 53.006 14.450 -22.594 1.00 60.61 112 VAL A CA 1
ATOM 639 C C . VAL A 1 80 ? 52.462 15.507 -23.545 1.00 65.76 112 VAL A C 1
ATOM 640 O O . VAL A 1 80 ? 51.302 15.914 -23.438 1.00 67.75 112 VAL A O 1
ATOM 644 N N . THR A 1 81 ? 53.310 15.958 -24.464 1.00 65.47 113 THR A N 1
ATOM 645 C CA . THR A 1 81 ? 53.022 17.148 -25.252 1.00 66.66 113 THR A CA 1
ATOM 646 C C . THR A 1 81 ? 51.900 16.930 -26.271 1.00 62.01 113 THR A C 1
ATOM 647 O O . THR A 1 81 ? 51.152 17.855 -26.588 1.00 64.19 113 THR A O 1
ATOM 651 N N . ASN A 1 82 ? 51.772 15.710 -26.778 1.00 57.79 114 ASN A N 1
ATOM 652 C CA . ASN A 1 82 ? 50.692 15.404 -27.704 1.00 59.08 114 ASN A CA 1
ATOM 653 C C . ASN A 1 82 ? 49.931 14.176 -27.238 1.00 55.31 114 ASN A C 1
ATOM 654 O O . ASN A 1 82 ? 50.166 13.072 -27.728 1.00 49.50 114 ASN A O 1
ATOM 659 N N . PRO A 1 83 ? 49.009 14.363 -26.285 1.00 57.98 115 PRO A N 1
ATOM 660 C CA . PRO A 1 83 ? 48.291 13.220 -25.711 1.00 53.38 115 PRO A CA 1
ATOM 661 C C . PRO A 1 83 ? 47.304 12.582 -26.688 1.00 50.94 115 PRO A C 1
ATOM 662 O O . PRO A 1 83 ? 46.819 11.488 -26.417 1.00 47.34 115 PRO A O 1
ATOM 666 N N . PHE A 1 84 ? 47.032 13.238 -27.812 1.00 54.28 116 PHE A N 1
ATOM 667 C CA . PHE A 1 84 ? 45.999 12.769 -28.732 1.00 56.87 116 PHE A CA 1
ATOM 668 C C . PHE A 1 84 ? 46.536 11.860 -29.839 1.00 59.41 116 PHE A C 1
ATOM 669 O O . PHE A 1 84 ? 45.763 11.235 -30.568 1.00 59.54 116 PHE A O 1
ATOM 677 N N . GLU A 1 85 ? 47.856 11.796 -29.972 1.00 61.82 117 GLU A N 1
ATOM 678 C CA . GLU A 1 85 ? 48.473 10.941 -30.978 1.00 64.63 117 GLU A CA 1
ATOM 679 C C . GLU A 1 85 ? 49.665 10.175 -30.407 1.00 63.06 117 GLU A C 1
ATOM 680 O O . GLU A 1 85 ? 50.641 9.902 -31.108 1.00 62.20 117 GLU A O 1
ATOM 686 N N . THR A 1 86 ? 49.578 9.839 -29.124 1.00 60.08 118 THR A N 1
ATOM 687 C CA . THR A 1 86 ? 50.553 8.967 -28.488 1.00 57.97 118 THR A CA 1
ATOM 688 C C . THR A 1 86 ? 49.841 7.742 -27.950 1.00 51.94 118 THR A C 1
ATOM 689 O O . THR A 1 86 ? 48.865 7.852 -27.207 1.00 51.62 118 THR A O 1
ATOM 693 N N . THR A 1 87 ? 50.324 6.572 -28.337 1.00 44.65 119 THR A N 1
ATOM 694 C CA . THR A 1 87 ? 49.756 5.334 -27.843 1.00 33.76 119 THR A CA 1
ATOM 695 C C . THR A 1 87 ? 50.109 5.179 -26.376 1.00 39.88 119 THR A C 1
ATOM 696 O O . THR A 1 87 ? 51.280 5.268 -25.992 1.00 42.12 119 THR A O 1
ATOM 700 N N . ILE A 1 88 ? 49.084 4.982 -25.556 1.00 52.66 120 ILE A N 1
ATOM 701 C CA . ILE A 1 88 ? 49.271 4.815 -24.124 1.00 49.77 120 ILE A CA 1
ATOM 702 C C . ILE A 1 88 ? 49.308 3.341 -23.775 1.00 47.44 120 ILE A C 1
ATOM 703 O O . ILE A 1 88 ? 48.372 2.609 -24.073 1.00 47.25 120 ILE A O 1
ATOM 708 N N . THR A 1 89 ? 50.387 2.906 -23.139 1.00 45.80 121 THR A N 1
ATOM 709 C CA . THR A 1 89 ? 50.464 1.540 -22.657 1.00 43.52 121 THR A CA 1
ATOM 710 C C . THR A 1 89 ? 49.814 1.421 -21.280 1.00 45.12 121 THR A C 1
ATOM 711 O O . THR A 1 89 ? 50.146 2.172 -20.364 1.00 42.96 121 THR A O 1
ATOM 715 N N . LEU A 1 90 ? 48.887 0.479 -21.140 1.00 39.94 122 LEU A N 1
ATOM 716 C CA . LEU A 1 90 ? 48.218 0.239 -19.869 1.00 37.72 122 LEU A CA 1
ATOM 717 C C . LEU A 1 90 ? 48.458 -1.180 -19.415 1.00 39.68 122 LEU A C 1
ATOM 718 O O . LEU A 1 90 ? 48.077 -2.119 -20.106 1.00 36.88 122 LEU A O 1
ATOM 723 N N . SER A 1 91 ? 49.098 -1.345 -18.261 1.00 33.79 123 SER A N 1
ATOM 724 C CA . SER A 1 91 ? 49.244 -2.662 -17.679 1.00 33.91 123 SER A CA 1
ATOM 725 C C . SER A 1 91 ? 47.975 -3.045 -16.925 1.00 37.10 123 SER A C 1
ATOM 726 O O . SER A 1 91 ? 47.577 -2.373 -15.980 1.00 38.33 123 SER A O 1
ATOM 729 N N . ALA A 1 92 ? 47.343 -4.131 -17.350 1.00 36.03 124 ALA A N 1
ATOM 730 C CA . ALA A 1 92 ? 46.126 -4.589 -16.707 1.00 34.19 124 ALA A CA 1
ATOM 731 C C . ALA A 1 92 ? 46.440 -5.552 -15.570 1.00 35.37 124 ALA A C 1
ATOM 732 O O . ALA A 1 92 ? 47.144 -6.549 -15.750 1.00 37.48 124 ALA A O 1
ATOM 734 N N . GLU A 1 93 ? 45.919 -5.241 -14.391 1.00 36.64 125 GLU A N 1
ATOM 735 C CA . GLU A 1 93 ? 46.071 -6.116 -13.238 1.00 38.68 125 GLU A CA 1
ATOM 736 C C . GLU A 1 93 ? 44.690 -6.601 -12.819 1.00 33.64 125 GLU A C 1
ATOM 737 O O . GLU A 1 93 ? 43.854 -5.808 -12.400 1.00 33.24 125 GLU A O 1
ATOM 743 N N . PRO A 1 94 ? 44.429 -7.903 -12.973 1.00 29.53 126 PRO A N 1
ATOM 744 C CA . PRO A 1 94 ? 43.128 -8.440 -12.572 1.00 35.98 126 PRO A CA 1
ATOM 745 C C . PRO A 1 94 ? 42.906 -8.322 -11.064 1.00 40.00 126 PRO A C 1
ATOM 746 O O . PRO A 1 94 ? 43.826 -8.588 -10.276 1.00 34.01 126 PRO A O 1
ATOM 750 N N . GLN A 1 95 ? 41.700 -7.924 -10.676 1.00 41.83 127 GLN A N 1
ATOM 751 C CA . GLN A 1 95 ? 41.332 -7.827 -9.269 1.00 40.10 127 GLN A CA 1
ATOM 752 C C . GLN A 1 95 ? 40.365 -8.929 -8.868 1.00 40.36 127 GLN A C 1
ATOM 753 O O . GLN A 1 95 ? 39.690 -9.528 -9.712 1.00 36.37 127 GLN A O 1
ATOM 759 N N . ALA A 1 96 ? 40.303 -9.185 -7.566 1.00 34.13 128 ALA A N 1
ATOM 760 C CA . ALA A 1 96 ? 39.352 -10.134 -7.015 1.00 32.65 128 ALA A CA 1
ATOM 761 C C . ALA A 1 96 ? 37.918 -9.716 -7.335 1.00 33.96 128 ALA A C 1
ATOM 762 O O . ALA A 1 96 ? 37.580 -8.530 -7.253 1.00 26.63 128 ALA A O 1
ATOM 764 N N . ILE A 1 97 ? 37.091 -10.698 -7.692 1.00 35.62 129 ILE A N 1
ATOM 765 C CA . ILE A 1 97 ? 35.675 -10.492 -7.974 1.00 42.49 129 ILE A CA 1
ATOM 766 C C . ILE A 1 97 ? 34.907 -10.144 -6.698 1.00 41.83 129 ILE A C 1
ATOM 767 O O . ILE A 1 97 ? 33.865 -9.496 -6.738 1.00 44.49 129 ILE A O 1
ATOM 772 N N . PHE A 1 98 ? 35.439 -10.571 -5.561 1.00 34.51 130 PHE A N 1
ATOM 773 C CA . PHE A 1 98 ? 34.799 -10.338 -4.274 1.00 32.47 130 PHE A CA 1
ATOM 774 C C . PHE A 1 98 ? 35.565 -9.285 -3.487 1.00 27.46 130 PHE A C 1
ATOM 775 O O . PHE A 1 98 ? 36.717 -8.988 -3.788 1.00 26.51 130 PHE A O 1
ATOM 783 N N . LYS A 1 99 ? 34.929 -8.726 -2.468 1.00 29.21 131 LYS A N 1
ATOM 784 C CA . LYS A 1 99 ? 35.582 -7.727 -1.635 1.00 32.85 131 LYS A CA 1
ATOM 785 C C . LYS A 1 99 ? 35.571 -8.151 -0.177 1.00 32.66 131 LYS A C 1
ATOM 786 O O . LYS A 1 99 ? 34.553 -8.608 0.337 1.00 34.47 131 LYS A O 1
ATOM 792 N N . VAL A 1 100 ? 36.710 -8.002 0.483 1.00 20.63 132 VAL A N 1
ATOM 793 C CA . VAL A 1 100 ? 36.797 -8.246 1.914 1.00 21.60 132 VAL A CA 1
ATOM 794 C C . VAL A 1 100 ? 36.712 -6.931 2.678 1.00 21.78 132 VAL A C 1
ATOM 795 O O . VAL A 1 100 ? 37.528 -6.040 2.480 1.00 27.65 132 VAL A O 1
ATOM 799 N N . HIS A 1 101 ? 35.738 -6.820 3.573 1.00 24.31 133 HIS A N 1
ATOM 800 C CA . HIS A 1 101 ? 35.590 -5.606 4.376 1.00 24.52 133 HIS A CA 1
ATOM 801 C C . HIS A 1 101 ? 36.644 -5.557 5.486 1.00 25.47 133 HIS A C 1
ATOM 802 O O . HIS A 1 101 ? 36.897 -6.561 6.150 1.00 21.58 133 HIS A O 1
ATOM 809 N N . ALA A 1 102 ? 37.257 -4.391 5.688 1.00 20.42 134 ALA A N 1
ATOM 810 C CA . ALA A 1 102 ? 38.248 -4.252 6.753 1.00 22.57 134 ALA A CA 1
ATOM 811 C C . ALA A 1 102 ? 37.591 -4.509 8.105 1.00 21.97 134 ALA A C 1
ATOM 812 O O . ALA A 1 102 ? 36.542 -3.936 8.402 1.00 31.11 134 ALA A O 1
ATOM 814 N N . VAL A 1 103 ? 38.176 -5.384 8.919 1.00 21.29 135 VAL A N 1
ATOM 815 C CA . VAL A 1 103 ? 37.647 -5.570 10.263 1.00 20.26 135 VAL A CA 1
ATOM 816 C C . VAL A 1 103 ? 37.844 -4.252 10.999 1.00 28.05 135 VAL A C 1
ATOM 817 O O . VAL A 1 103 ? 38.779 -3.505 10.694 1.00 28.04 135 VAL A O 1
ATOM 821 N N . SER A 1 104 ? 36.957 -3.951 11.939 1.00 32.72 136 SER A N 1
ATOM 822 C CA . SER A 1 104 ? 36.902 -2.595 12.486 1.00 31.31 136 SER A CA 1
ATOM 823 C C . SER A 1 104 ? 36.786 -2.535 13.998 1.00 31.68 136 SER A C 1
ATOM 824 O O . SER A 1 104 ? 36.952 -1.462 14.585 1.00 30.21 136 SER A O 1
ATOM 827 N N . ARG A 1 105 ? 36.481 -3.664 14.628 1.00 27.34 137 ARG A N 1
ATOM 828 C CA . ARG A 1 105 ? 36.237 -3.670 16.072 1.00 30.36 137 ARG A CA 1
ATOM 829 C C . ARG A 1 105 ? 36.313 -5.063 16.656 1.00 29.37 137 ARG A C 1
ATOM 830 O O . ARG A 1 105 ? 36.283 -6.044 15.923 1.00 28.54 137 ARG A O 1
ATOM 838 N N . LEU A 1 106 ? 36.399 -5.147 17.980 1.00 31.94 138 LEU A N 1
ATOM 839 C CA . LEU A 1 106 ? 36.434 -6.439 18.652 1.00 30.73 138 LEU A CA 1
ATOM 840 C C . LEU A 1 106 ? 35.136 -7.221 18.431 1.00 29.59 138 LEU A C 1
ATOM 841 O O . LEU A 1 106 ? 34.035 -6.662 18.502 1.00 32.20 138 LEU A O 1
ATOM 846 N N . ALA A 1 107 ? 35.272 -8.508 18.138 1.00 26.88 139 ALA A N 1
ATOM 847 C CA . ALA A 1 107 ? 34.123 -9.399 18.093 1.00 28.97 139 ALA A CA 1
ATOM 848 C C . ALA A 1 107 ? 34.018 -10.100 19.436 1.00 32.42 139 ALA A C 1
ATOM 849 O O . ALA A 1 107 ? 33.035 -9.933 20.157 1.00 32.74 139 ALA A O 1
ATOM 851 N N . HIS A 1 108 ? 35.055 -10.852 19.788 1.00 28.33 140 HIS A N 1
ATOM 852 C CA . HIS A 1 108 ? 35.089 -11.533 21.076 1.00 32.05 140 HIS A CA 1
ATOM 853 C C . HIS A 1 108 ? 36.489 -11.593 21.667 1.00 33.91 140 HIS A C 1
ATOM 854 O O . HIS A 1 108 ? 37.464 -11.765 20.949 1.00 31.55 140 HIS A O 1
ATOM 861 N N . ARG A 1 109 ? 36.571 -11.427 22.983 1.00 33.60 141 ARG A N 1
ATOM 862 C CA . ARG A 1 109 ? 37.771 -11.786 23.729 1.00 35.56 141 ARG A CA 1
ATOM 863 C C . ARG A 1 109 ? 37.499 -13.117 24.397 1.00 34.05 141 ARG A C 1
ATOM 864 O O . ARG A 1 109 ? 36.537 -13.237 25.156 1.00 36.91 141 ARG A O 1
ATOM 872 N N . ILE A 1 110 ? 38.317 -14.125 24.115 1.00 26.45 142 ILE A N 1
ATOM 873 C CA . ILE A 1 110 ? 38.083 -15.420 24.732 1.00 27.89 142 ILE A CA 1
ATOM 874 C C . ILE A 1 110 ? 39.276 -15.908 25.521 1.00 31.33 142 ILE A C 1
ATOM 875 O O . ILE A 1 110 ? 40.298 -16.263 24.956 1.00 28.83 142 ILE A O 1
ATOM 880 N N . PRO A 1 111 ? 39.144 -15.948 26.844 1.00 29.54 143 PRO A N 1
ATOM 881 C CA . PRO A 1 111 ? 40.250 -16.481 27.640 1.00 35.23 143 PRO A CA 1
ATOM 882 C C . PRO A 1 111 ? 40.261 -18.009 27.633 1.00 33.42 143 PRO A C 1
ATOM 883 O O . PRO A 1 111 ? 39.298 -18.621 27.178 1.00 33.20 143 PRO A O 1
ATOM 887 N N . GLY A 1 112 ? 41.328 -18.617 28.135 1.00 35.53 144 GLY A N 1
ATOM 888 C CA . GLY A 1 112 ? 41.404 -20.067 28.203 1.00 33.03 144 GLY A CA 1
ATOM 889 C C . GLY A 1 112 ? 42.828 -20.553 28.394 1.00 35.21 144 GLY A C 1
ATOM 890 O O . GLY A 1 112 ? 43.114 -21.355 29.283 1.00 32.10 144 GLY A O 1
ATOM 891 N N . HIS A 1 113 ? 43.727 -20.055 27.555 1.00 34.26 145 HIS A N 1
ATOM 892 C CA . HIS A 1 113 ? 45.126 -20.435 27.634 1.00 34.49 145 HIS A CA 1
ATOM 893 C C . HIS A 1 113 ? 45.741 -19.913 28.923 1.00 31.93 145 HIS A C 1
ATOM 894 O O . HIS A 1 113 ? 45.405 -18.818 29.364 1.00 33.35 145 HIS A O 1
ATOM 901 N N . GLY A 1 114 ? 46.642 -20.692 29.517 1.00 33.48 146 GLY A N 1
ATOM 902 C CA . GLY A 1 114 ? 47.310 -20.303 30.751 1.00 33.71 146 GLY A CA 1
ATOM 903 C C . GLY A 1 114 ? 48.691 -19.689 30.547 1.00 37.64 146 GLY A C 1
ATOM 904 O O . GLY A 1 114 ? 49.354 -19.269 31.508 1.00 36.58 146 GLY A O 1
ATOM 905 N N . GLN A 1 115 ? 49.128 -19.653 29.291 1.00 34.19 147 GLN A N 1
ATOM 906 C CA . GLN A 1 115 ? 50.409 -19.060 28.902 1.00 34.44 147 GLN A CA 1
ATOM 907 C C . GLN A 1 115 ? 50.212 -18.356 27.550 1.00 35.42 147 GLN A C 1
ATOM 908 O O . GLN A 1 115 ? 49.162 -18.512 26.919 1.00 30.38 147 GLN A O 1
ATOM 914 N N . PRO A 1 116 ? 51.198 -17.557 27.106 1.00 31.92 148 PRO A N 1
ATOM 915 C CA . PRO A 1 116 ? 50.998 -16.868 25.828 1.00 29.92 148 PRO A CA 1
ATOM 916 C C . PRO A 1 116 ? 50.602 -17.751 24.635 1.00 29.90 148 PRO A C 1
ATOM 917 O O . PRO A 1 116 ? 50.986 -18.920 24.515 1.00 24.52 148 PRO A O 1
ATOM 921 N N . ILE A 1 117 ? 49.781 -17.165 23.774 1.00 26.33 149 ILE A N 1
ATOM 922 C CA . ILE A 1 117 ? 49.480 -17.728 22.468 1.00 24.85 149 ILE A CA 1
ATOM 923 C C . ILE A 1 117 ? 50.634 -17.460 21.515 1.00 20.17 149 ILE A C 1
ATOM 924 O O . ILE A 1 117 ? 51.046 -16.318 21.346 1.00 25.45 149 ILE A O 1
ATOM 929 N N . LEU A 1 118 ? 51.136 -18.516 20.884 1.00 25.18 150 LEU A N 1
ATOM 930 C CA . LEU A 1 118 ? 52.288 -18.428 19.982 1.00 25.86 150 LEU A CA 1
ATOM 931 C C . LEU A 1 118 ? 51.917 -18.510 18.501 1.00 25.05 150 LEU A C 1
ATOM 932 O O . LEU A 1 118 ? 52.691 -18.108 17.627 1.00 24.00 150 LEU A O 1
ATOM 937 N N . SER A 1 119 ? 50.732 -19.041 18.229 1.00 17.85 151 SER A N 1
ATOM 938 C CA . SER A 1 119 ? 50.319 -19.360 16.878 1.00 20.66 151 SER A CA 1
ATOM 939 C C . SER A 1 119 ? 48.809 -19.342 16.777 1.00 21.13 151 SER A C 1
ATOM 940 O O . SER A 1 119 ? 48.120 -19.804 17.682 1.00 23.87 151 SER A O 1
ATOM 943 N N . CYS A 1 120 ? 48.269 -18.824 15.682 1.00 21.29 152 CYS A N 1
ATOM 944 C CA . CYS A 1 120 ? 46.834 -18.975 15.496 1.00 18.75 152 CYS A CA 1
ATOM 945 C C . CYS A 1 120 ? 46.499 -19.006 14.019 1.00 20.36 152 CYS A C 1
ATOM 946 O O . CYS A 1 120 ? 47.188 -18.391 13.202 1.00 20.94 152 CYS A O 1
ATOM 949 N N . GLN A 1 121 ? 45.462 -19.762 13.685 1.00 16.88 153 GLN A N 1
ATOM 950 C CA . GLN A 1 121 ? 45.045 -19.914 12.298 1.00 16.18 153 GLN A CA 1
ATOM 951 C C . GLN A 1 121 ? 43.577 -20.324 12.223 1.00 15.89 153 GLN A C 1
ATOM 952 O O . GLN A 1 121 ? 43.151 -21.245 12.914 1.00 14.05 153 GLN A O 1
ATOM 958 N N . PHE A 1 122 ? 42.820 -19.642 11.374 1.00 15.12 154 PHE A N 1
ATOM 959 C CA . PHE A 1 122 ? 41.459 -20.048 11.061 1.00 18.50 154 PHE A CA 1
ATOM 960 C C . PHE A 1 122 ? 41.414 -21.315 10.227 1.00 16.41 154 PHE A C 1
ATOM 961 O O . PHE A 1 122 ? 42.322 -21.591 9.445 1.00 11.87 154 PHE A O 1
ATOM 969 N N . SER A 1 123 ? 40.310 -22.044 10.339 1.00 16.91 155 SER A N 1
ATOM 970 C CA . SER A 1 123 ? 40.015 -23.120 9.409 1.00 17.36 155 SER A CA 1
ATOM 971 C C . SER A 1 123 ? 39.936 -22.592 7.987 1.00 17.41 155 SER A C 1
ATOM 972 O O . SER A 1 123 ? 39.474 -21.474 7.754 1.00 18.04 155 SER A O 1
ATOM 975 N N . PRO A 1 124 ? 40.371 -23.402 7.025 1.00 12.66 156 PRO A N 1
ATOM 976 C CA . PRO A 1 124 ? 40.284 -23.005 5.618 1.00 15.27 156 PRO A CA 1
ATOM 977 C C . PRO A 1 124 ? 38.839 -23.052 5.116 1.00 18.61 156 PRO A C 1
ATOM 978 O O . PRO A 1 124 ? 38.535 -22.545 4.027 1.00 18.71 156 PRO A O 1
ATOM 982 N N . VAL A 1 125 ? 37.958 -23.664 5.904 1.00 18.34 157 VAL A N 1
ATOM 983 C CA . VAL A 1 125 ? 36.553 -23.803 5.523 1.00 17.26 157 VAL A CA 1
ATOM 984 C C . VAL A 1 125 ? 35.756 -22.511 5.748 1.00 23.11 157 VAL A C 1
ATOM 985 O O . VAL A 1 125 ? 34.964 -22.102 4.903 1.00 23.44 157 VAL A O 1
ATOM 989 N N . SER A 1 126 ? 35.956 -21.886 6.901 1.00 21.22 158 SER A N 1
ATOM 990 C CA . SER A 1 126 ? 35.231 -20.666 7.249 1.00 27.99 158 SER A CA 1
ATOM 991 C C . SER A 1 126 ? 35.807 -20.048 8.511 1.00 24.17 158 SER A C 1
ATOM 992 O O . SER A 1 126 ? 36.597 -20.676 9.216 1.00 22.20 158 SER A O 1
ATOM 995 N N . SER A 1 127 ? 35.370 -18.832 8.818 1.00 20.33 159 SER A N 1
ATOM 996 C CA A SER A 1 127 ? 35.902 -18.165 9.997 0.50 21.06 159 SER A CA 1
ATOM 997 C CA B SER A 1 127 ? 35.801 -18.090 9.999 0.50 21.49 159 SER A CA 1
ATOM 998 C C . SER A 1 127 ? 35.270 -18.696 11.281 1.00 17.92 159 SER A C 1
ATOM 999 O O . SER A 1 127 ? 35.678 -18.303 12.374 1.00 23.28 159 SER A O 1
ATOM 1004 N N . SER A 1 128 ? 34.316 -19.621 11.162 1.00 24.72 160 SER A N 1
ATOM 1005 C CA . SER A 1 128 ? 33.617 -20.127 12.353 1.00 26.94 160 SER A CA 1
ATOM 1006 C C . SER A 1 128 ? 34.520 -20.929 13.304 1.00 25.28 160 SER A C 1
ATOM 1007 O O . SER A 1 128 ? 34.210 -21.066 14.490 1.00 23.20 160 SER A O 1
ATOM 1010 N N . ARG A 1 129 ? 35.636 -21.454 12.809 1.00 21.03 161 ARG A N 1
ATOM 1011 C CA . ARG A 1 129 ? 36.528 -22.185 13.698 1.00 19.96 161 ARG A CA 1
ATOM 1012 C C . ARG A 1 129 ? 37.940 -21.623 13.628 1.00 21.49 161 ARG A C 1
ATOM 1013 O O . ARG A 1 129 ? 38.466 -21.318 12.546 1.00 18.20 161 ARG A O 1
ATOM 1021 N N . LEU A 1 130 ? 38.532 -21.480 14.810 1.00 20.06 162 LEU A N 1
ATOM 1022 C CA . LEU A 1 130 ? 39.873 -20.942 14.972 1.00 18.79 162 LEU A CA 1
ATOM 1023 C C . LEU A 1 130 ? 40.722 -21.867 15.842 1.00 22.09 162 LEU A C 1
ATOM 1024 O O . LEU A 1 130 ? 40.233 -22.362 16.849 1.00 20.85 162 LEU A O 1
ATOM 1029 N N . ALA A 1 131 ? 41.976 -22.095 15.451 1.00 19.10 163 ALA A N 1
ATOM 1030 C CA . ALA A 1 131 ? 42.940 -22.818 16.277 1.00 16.97 163 ALA A CA 1
ATOM 1031 C C . ALA A 1 131 ? 44.041 -21.913 16.817 1.00 20.73 163 ALA A C 1
ATOM 1032 O O . ALA A 1 131 ? 44.471 -20.969 16.155 1.00 20.63 163 ALA A O 1
ATOM 1034 N N . THR A 1 132 ? 44.502 -22.216 18.029 1.00 23.55 164 THR A N 1
ATOM 1035 C CA . THR A 1 132 ? 45.630 -21.511 18.635 1.00 27.83 164 THR A CA 1
ATOM 1036 C C . THR A 1 132 ? 46.603 -22.514 19.224 1.00 25.98 164 THR A C 1
ATOM 1037 O O . THR A 1 132 ? 46.195 -23.604 19.621 1.00 21.55 164 THR A O 1
ATOM 1041 N N . GLY A 1 133 ? 47.884 -22.150 19.270 1.00 18.64 165 GLY A N 1
ATOM 1042 C CA . GLY A 1 133 ? 48.875 -22.904 20.034 1.00 19.16 165 GLY A CA 1
ATOM 1043 C C . GLY A 1 133 ? 49.530 -22.046 21.095 1.00 20.71 165 GLY A C 1
ATOM 1044 O O . GLY A 1 133 ? 49.794 -20.858 20.868 1.00 27.27 165 GLY A O 1
ATOM 1045 N N . SER A 1 134 ? 49.801 -22.635 22.256 1.00 21.45 166 SER A N 1
ATOM 1046 C CA . SER A 1 134 ? 50.237 -21.859 23.406 1.00 25.16 166 SER A CA 1
ATOM 1047 C C . SER A 1 134 ? 51.461 -22.420 24.128 1.00 23.20 166 SER A C 1
ATOM 1048 O O . SER A 1 134 ? 51.796 -23.590 23.998 1.00 23.15 166 SER A O 1
ATOM 1051 N N . GLY A 1 135 ? 52.107 -21.552 24.903 1.00 24.34 167 GLY A N 1
ATOM 1052 C CA . GLY A 1 135 ? 53.188 -21.945 25.789 1.00 32.53 167 GLY A CA 1
ATOM 1053 C C . GLY A 1 135 ? 52.702 -22.714 27.002 1.00 32.13 167 GLY A C 1
ATOM 1054 O O . GLY A 1 135 ? 53.512 -23.123 27.833 1.00 34.49 167 GLY A O 1
ATOM 1055 N N . ASP A 1 136 ? 51.385 -22.905 27.109 1.00 32.74 168 ASP A N 1
ATOM 1056 C CA . ASP A 1 136 ? 50.797 -23.754 28.142 1.00 34.11 168 ASP A CA 1
ATOM 1057 C C . ASP A 1 136 ? 50.723 -25.211 27.690 1.00 34.04 168 ASP A C 1
ATOM 1058 O O . ASP A 1 136 ? 50.067 -26.035 28.334 1.00 29.92 168 ASP A O 1
ATOM 1063 N N . ASN A 1 137 ? 51.393 -25.494 26.573 1.00 30.42 169 ASN A N 1
ATOM 1064 C CA . ASN A 1 137 ? 51.577 -26.846 26.025 1.00 28.61 169 ASN A CA 1
ATOM 1065 C C . ASN A 1 137 ? 50.338 -27.402 25.351 1.00 29.62 169 ASN A C 1
ATOM 1066 O O . ASN A 1 137 ? 50.280 -28.601 25.070 1.00 30.82 169 ASN A O 1
ATOM 1071 N N . THR A 1 138 ? 49.357 -26.537 25.084 1.00 27.88 170 THR A N 1
ATOM 1072 C CA . THR A 1 138 ? 48.119 -26.958 24.422 1.00 25.26 170 THR A CA 1
ATOM 1073 C C . THR A 1 138 ? 47.849 -26.217 23.129 1.00 28.28 170 THR A C 1
ATOM 1074 O O . THR A 1 138 ? 48.365 -25.121 22.882 1.00 22.55 170 THR A O 1
ATOM 1078 N N . ALA A 1 139 ? 47.053 -26.852 22.283 1.00 27.23 171 ALA A N 1
ATOM 1079 C CA . ALA A 1 139 ? 46.365 -26.146 21.228 1.00 24.36 171 ALA A CA 1
ATOM 1080 C C . ALA A 1 139 ? 44.924 -26.023 21.668 1.00 26.11 171 ALA A C 1
ATOM 1081 O O . ALA A 1 139 ? 44.452 -26.805 22.500 1.00 27.46 171 ALA A O 1
ATOM 1083 N N . ARG A 1 140 ? 44.228 -25.026 21.140 1.00 21.61 172 ARG A N 1
ATOM 1084 C CA . ARG A 1 140 ? 42.796 -24.916 21.383 1.00 24.28 172 ARG A CA 1
ATOM 1085 C C . ARG A 1 140 ? 42.041 -24.655 20.100 1.00 25.18 172 ARG A C 1
ATOM 1086 O O . ARG A 1 140 ? 42.559 -24.009 19.185 1.00 22.01 172 ARG A O 1
ATOM 1094 N N . ILE A 1 141 ? 40.821 -25.183 20.055 1.00 25.00 173 ILE A N 1
ATOM 1095 C CA . ILE A 1 141 ? 39.853 -24.886 19.010 1.00 24.02 173 ILE A CA 1
ATOM 1096 C C . ILE A 1 141 ? 38.773 -23.978 19.593 1.00 25.82 173 ILE A C 1
ATOM 1097 O O . ILE A 1 141 ? 38.237 -24.235 20.677 1.00 26.76 173 ILE A O 1
ATOM 1102 N N . TRP A 1 142 ? 38.467 -22.910 18.869 1.00 25.34 174 TRP A N 1
ATOM 1103 C CA . TRP A 1 142 ? 37.486 -21.929 19.310 1.00 25.90 174 TRP A CA 1
ATOM 1104 C C . TRP A 1 142 ? 36.298 -21.852 18.360 1.00 25.64 174 TRP A C 1
ATOM 1105 O O . TRP A 1 142 ? 36.483 -21.899 17.138 1.00 25.33 174 TRP A O 1
ATOM 1116 N N . ASP A 1 143 ? 35.098 -21.712 18.931 1.00 24.25 175 ASP A N 1
ATOM 1117 C CA . ASP A 1 143 ? 33.877 -21.399 18.174 1.00 21.06 175 ASP A CA 1
ATOM 1118 C C . ASP A 1 143 ? 33.753 -19.878 18.057 1.00 29.90 175 ASP A C 1
ATOM 1119 O O . ASP A 1 143 ? 33.374 -19.213 19.019 1.00 32.57 175 ASP A O 1
ATOM 1124 N N . THR A 1 144 ? 34.082 -19.319 16.892 1.00 23.25 176 THR A N 1
ATOM 1125 C CA . THR A 1 144 ? 34.065 -17.866 16.745 1.00 24.90 176 THR A CA 1
ATOM 1126 C C . THR A 1 144 ? 32.683 -17.302 16.475 1.00 28.39 176 THR A C 1
ATOM 1127 O O . THR A 1 144 ? 32.508 -16.085 16.514 1.00 32.34 176 THR A O 1
ATOM 1131 N N . ASP A 1 145 ? 31.701 -18.164 16.202 1.00 27.18 177 ASP A N 1
ATOM 1132 C CA . ASP A 1 145 ? 30.318 -17.690 16.084 1.00 30.84 177 ASP A CA 1
ATOM 1133 C C . ASP A 1 145 ? 29.844 -17.094 17.412 1.00 35.32 177 ASP A C 1
ATOM 1134 O O . ASP A 1 145 ? 29.249 -16.012 17.451 1.00 34.62 177 ASP A O 1
ATOM 1139 N N . SER A 1 146 ? 30.126 -17.796 18.505 1.00 32.82 178 SER A N 1
ATOM 1140 C CA . SER A 1 146 ? 29.670 -17.359 19.821 1.00 37.69 178 SER A CA 1
ATOM 1141 C C . SER A 1 146 ? 30.781 -16.802 20.706 1.00 34.97 178 SER A C 1
ATOM 1142 O O . SER A 1 146 ? 30.508 -16.225 21.765 1.00 35.94 178 SER A O 1
ATOM 1145 N N . GLY A 1 147 ? 32.027 -16.982 20.281 1.00 32.13 179 GLY A N 1
ATOM 1146 C CA . GLY A 1 147 ? 33.160 -16.528 21.065 1.00 32.50 179 GLY A CA 1
ATOM 1147 C C . GLY A 1 147 ? 33.360 -17.402 22.286 1.00 34.37 179 GLY A C 1
ATOM 1148 O O . GLY A 1 147 ? 33.546 -16.906 23.399 1.00 33.94 179 GLY A O 1
ATOM 1149 N N . THR A 1 148 ? 33.333 -18.714 22.073 1.00 25.42 180 THR A N 1
ATOM 1150 C CA . THR A 1 148 ? 33.457 -19.668 23.166 1.00 30.63 180 THR A CA 1
ATOM 1151 C C . THR A 1 148 ? 34.547 -20.688 22.894 1.00 29.41 180 THR A C 1
ATOM 1152 O O . THR A 1 148 ? 34.874 -20.968 21.735 1.00 27.05 180 THR A O 1
ATOM 1156 N N . PRO A 1 149 ? 35.117 -21.264 23.964 1.00 28.45 181 PRO A N 1
ATOM 1157 C CA . PRO A 1 149 ? 36.030 -22.383 23.742 1.00 27.65 181 PRO A CA 1
ATOM 1158 C C . PRO A 1 149 ? 35.294 -23.596 23.192 1.00 27.17 181 PRO A C 1
ATOM 1159 O O . PRO A 1 149 ? 34.170 -23.862 23.610 1.00 35.76 181 PRO A O 1
ATOM 1163 N N . LYS A 1 150 ? 35.929 -24.326 22.286 1.00 27.76 182 LYS A N 1
ATOM 1164 C CA . LYS A 1 150 ? 35.333 -25.530 21.732 1.00 31.98 182 LYS A CA 1
ATOM 1165 C C . LYS A 1 150 ? 36.062 -26.778 22.231 1.00 30.91 182 LYS A C 1
ATOM 1166 O O . LYS A 1 150 ? 35.455 -27.640 22.867 1.00 34.17 182 LYS A O 1
ATOM 1172 N N . PHE A 1 151 ? 37.358 -26.884 21.948 1.00 30.46 183 PHE A N 1
ATOM 1173 C CA . PHE A 1 151 ? 38.141 -28.015 22.449 1.00 30.37 183 PHE A CA 1
ATOM 1174 C C . PHE A 1 151 ? 39.490 -27.567 22.974 1.00 31.38 183 PHE A C 1
ATOM 1175 O O . PHE A 1 151 ? 40.091 -26.631 22.452 1.00 31.06 183 PHE A O 1
ATOM 1183 N N . THR A 1 152 ? 39.962 -28.253 24.005 1.00 29.78 184 THR A N 1
ATOM 1184 C CA . THR A 1 152 ? 41.348 -28.126 24.413 1.00 31.09 184 THR A CA 1
ATOM 1185 C C . THR A 1 152 ? 42.085 -29.388 23.998 1.00 31.09 184 THR A C 1
ATOM 1186 O O . THR A 1 152 ? 41.730 -30.481 24.422 1.00 28.01 184 THR A O 1
ATOM 1190 N N . LEU A 1 153 ? 43.098 -29.229 23.156 1.00 31.45 185 LEU A N 1
ATOM 1191 C CA . LEU A 1 153 ? 43.869 -30.350 22.644 1.00 25.46 185 LEU A CA 1
ATOM 1192 C C . LEU A 1 153 ? 45.082 -30.563 23.537 1.00 28.95 185 LEU A C 1
ATOM 1193 O O . LEU A 1 153 ? 46.083 -29.872 23.386 1.00 28.70 185 LEU A O 1
ATOM 1198 N N . LYS A 1 154 ? 44.976 -31.503 24.478 1.00 28.76 186 LYS A N 1
ATOM 1199 C CA . LYS A 1 154 ? 46.058 -31.797 25.406 1.00 32.72 186 LYS A CA 1
ATOM 1200 C C . LYS A 1 154 ? 46.835 -33.045 25.005 1.00 33.26 186 LYS A C 1
ATOM 1201 O O . LYS A 1 154 ? 46.252 -34.006 24.509 1.00 34.15 186 LYS A O 1
ATOM 1207 N N . GLY A 1 155 ? 48.145 -33.017 25.239 1.00 30.00 187 GLY A N 1
ATOM 1208 C CA . GLY A 1 155 ? 49.009 -34.165 25.002 1.00 33.78 187 GLY A CA 1
ATOM 1209 C C . GLY A 1 155 ? 50.480 -33.782 24.916 1.00 33.33 187 GLY A C 1
ATOM 1210 O O . GLY A 1 155 ? 51.360 -34.525 25.370 1.00 29.49 187 GLY A O 1
ATOM 1211 N N . HIS A 1 156 ? 50.750 -32.627 24.318 1.00 31.70 188 HIS A N 1
ATOM 1212 C CA . HIS A 1 156 ? 52.108 -32.111 24.212 1.00 30.10 188 HIS A CA 1
ATOM 1213 C C . HIS A 1 156 ? 52.660 -31.805 25.595 1.00 33.92 188 HIS A C 1
ATOM 1214 O O . HIS A 1 156 ? 51.907 -31.412 26.481 1.00 31.07 188 HIS A O 1
ATOM 1221 N N . THR A 1 157 ? 53.970 -31.973 25.760 1.00 33.96 189 THR A N 1
ATOM 1222 C CA . THR A 1 157 ? 54.642 -31.734 27.043 1.00 32.52 189 THR A CA 1
ATOM 1223 C C . THR A 1 157 ? 55.623 -30.570 26.931 1.00 35.89 189 THR A C 1
ATOM 1224 O O . THR A 1 157 ? 56.515 -30.398 27.763 1.00 38.63 189 THR A O 1
ATOM 1228 N N . GLY A 1 158 ? 55.461 -29.791 25.871 1.00 28.06 190 GLY A N 1
ATOM 1229 C CA . GLY A 1 158 ? 56.254 -28.596 25.675 1.00 29.46 190 GLY A CA 1
ATOM 1230 C C . GLY A 1 158 ? 55.451 -27.616 24.841 1.00 30.85 190 GLY A C 1
ATOM 1231 O O . GLY A 1 158 ? 54.400 -27.966 24.303 1.00 29.91 190 GLY A O 1
ATOM 1232 N N . TRP A 1 159 ? 55.940 -26.387 24.751 1.00 27.16 191 TRP A N 1
ATOM 1233 C CA . TRP A 1 159 ? 55.234 -25.330 24.032 1.00 24.04 191 TRP A CA 1
ATOM 1234 C C . TRP A 1 159 ? 54.759 -25.772 22.658 1.00 25.29 191 TRP A C 1
ATOM 1235 O O . TRP A 1 159 ? 55.481 -26.451 21.936 1.00 27.74 191 TRP A O 1
ATOM 1246 N N . VAL A 1 160 ? 53.530 -25.403 22.314 1.00 27.79 192 VAL A N 1
ATOM 1247 C CA . VAL A 1 160 ? 53.021 -25.643 20.969 1.00 20.59 192 VAL A CA 1
ATOM 1248 C C . VAL A 1 160 ? 53.428 -24.470 20.068 1.00 23.27 192 VAL A C 1
ATOM 1249 O O . VAL A 1 160 ? 52.841 -23.380 20.133 1.00 25.72 192 VAL A O 1
ATOM 1253 N N . LEU A 1 161 ? 54.441 -24.687 19.236 1.00 23.63 193 LEU A N 1
ATOM 1254 C CA . LEU A 1 161 ? 55.041 -23.584 18.486 1.00 23.60 193 LEU A CA 1
ATOM 1255 C C . LEU A 1 161 ? 54.267 -23.272 17.227 1.00 26.35 193 LEU A C 1
ATOM 1256 O O . LEU A 1 161 ? 54.350 -22.169 16.684 1.00 25.13 193 LEU A O 1
ATOM 1261 N N . GLY A 1 162 ? 53.517 -24.245 16.742 1.00 21.40 194 GLY A N 1
ATOM 1262 C CA . GLY A 1 162 ? 52.783 -24.012 15.519 1.00 19.86 194 GLY A CA 1
ATOM 1263 C C . GLY A 1 162 ? 51.535 -24.852 15.422 1.00 21.77 194 GLY A C 1
ATOM 1264 O O . GLY A 1 162 ? 51.542 -26.018 15.833 1.00 20.95 194 GLY A O 1
ATOM 1265 N N . VAL A 1 163 ? 50.465 -24.259 14.885 1.00 18.17 195 VAL A N 1
ATOM 1266 C CA . VAL A 1 163 ? 49.281 -25.025 14.488 1.00 15.93 195 VAL A CA 1
ATOM 1267 C C . VAL A 1 163 ? 49.042 -24.791 12.994 1.00 19.69 195 VAL A C 1
ATOM 1268 O O . VAL A 1 163 ? 49.358 -23.729 12.459 1.00 17.59 195 VAL A O 1
ATOM 1272 N N . SER A 1 164 ? 48.508 -25.797 12.320 1.00 13.51 196 SER A N 1
ATOM 1273 C CA . SER A 1 164 ? 48.311 -25.715 10.885 1.00 18.04 196 SER A CA 1
ATOM 1274 C C . SER A 1 164 ? 47.192 -26.636 10.477 1.00 18.45 196 SER A C 1
ATOM 1275 O O . SER A 1 164 ? 47.281 -27.845 10.663 1.00 16.46 196 SER A O 1
ATOM 1278 N N . TRP A 1 165 ? 46.134 -26.065 9.909 1.00 15.30 197 TRP A N 1
ATOM 1279 C CA . TRP A 1 165 ? 45.033 -26.891 9.405 1.00 16.43 197 TRP A CA 1
ATOM 1280 C C . TRP A 1 165 ? 45.423 -27.574 8.104 1.00 16.90 197 TRP A C 1
ATOM 1281 O O . TRP A 1 165 ? 46.085 -26.975 7.241 1.00 16.20 197 TRP A O 1
ATOM 1292 N N . SER A 1 166 ? 44.964 -28.812 7.918 1.00 14.95 198 SER A N 1
ATOM 1293 C CA . SER A 1 166 ? 45.098 -29.428 6.602 1.00 18.08 198 SER A CA 1
ATOM 1294 C C . SER A 1 166 ? 44.259 -28.630 5.620 1.00 18.83 198 SER A C 1
ATOM 1295 O O . SER A 1 166 ? 43.261 -28.026 6.003 1.00 19.22 198 SER A O 1
ATOM 1298 N N . PRO A 1 167 ? 44.661 -28.617 4.345 1.00 19.41 199 PRO A N 1
ATOM 1299 C CA . PRO A 1 167 ? 44.042 -27.691 3.387 1.00 20.94 199 PRO A CA 1
ATOM 1300 C C . PRO A 1 167 ? 42.557 -27.947 3.194 1.00 21.94 199 PRO A C 1
ATOM 1301 O O . PRO A 1 167 ? 41.833 -27.031 2.800 1.00 18.60 199 PRO A O 1
ATOM 1305 N N . ASP A 1 168 ? 42.110 -29.180 3.440 1.00 17.82 200 ASP A N 1
ATOM 1306 C CA . ASP A 1 168 ? 40.698 -29.492 3.292 1.00 17.10 200 ASP A CA 1
ATOM 1307 C C . ASP A 1 168 ? 39.897 -29.227 4.577 1.00 17.99 200 ASP A C 1
ATOM 1308 O O . ASP A 1 168 ? 38.662 -29.327 4.590 1.00 22.49 200 ASP A O 1
ATOM 1313 N N . GLY A 1 169 ? 40.601 -28.859 5.638 1.00 19.57 201 GLY A N 1
ATOM 1314 C CA . GLY A 1 169 ? 39.984 -28.541 6.916 1.00 20.32 201 GLY A CA 1
ATOM 1315 C C . GLY A 1 169 ? 39.721 -29.708 7.847 1.00 21.58 201 GLY A C 1
ATOM 1316 O O . GLY A 1 169 ? 39.168 -29.520 8.935 1.00 21.20 201 GLY A O 1
ATOM 1317 N N . LYS A 1 170 ? 40.112 -30.915 7.449 1.00 18.40 202 LYS A N 1
ATOM 1318 C CA . LYS A 1 170 ? 39.706 -32.108 8.207 1.00 18.50 202 LYS A CA 1
ATOM 1319 C C . LYS A 1 170 ? 40.619 -32.413 9.391 1.00 20.28 202 LYS A C 1
ATOM 1320 O O . LYS A 1 170 ? 40.204 -33.073 10.353 1.00 25.77 202 LYS A O 1
ATOM 1326 N N . TYR A 1 171 ? 41.867 -31.956 9.305 1.00 17.71 203 TYR A N 1
ATOM 1327 C CA . TYR A 1 171 ? 42.866 -32.156 10.358 1.00 19.65 203 TYR A CA 1
ATOM 1328 C C . TYR A 1 171 ? 43.428 -30.849 10.885 1.00 21.15 203 TYR A C 1
ATOM 1329 O O . TYR A 1 171 ? 43.454 -29.846 10.187 1.00 20.34 203 TYR A O 1
ATOM 1338 N N . LEU A 1 172 ? 43.907 -30.875 12.115 1.00 20.50 204 LEU A N 1
ATOM 1339 C CA . LEU A 1 172 ? 44.780 -29.805 12.594 1.00 15.36 204 LEU A CA 1
ATOM 1340 C C . LEU A 1 172 ? 46.080 -30.458 13.038 1.00 18.77 204 LEU A C 1
ATOM 1341 O O . LEU A 1 172 ? 46.045 -31.440 13.759 1.00 21.17 204 LEU A O 1
ATOM 1346 N N . ALA A 1 173 ? 47.216 -29.939 12.583 1.00 16.48 205 ALA A N 1
ATOM 1347 C CA . ALA A 1 173 ? 48.510 -30.431 13.054 1.00 24.33 205 ALA A CA 1
ATOM 1348 C C . ALA A 1 173 ? 49.139 -29.429 14.008 1.00 26.63 205 ALA A C 1
ATOM 1349 O O . ALA A 1 173 ? 48.951 -28.213 13.873 1.00 22.96 205 ALA A O 1
ATOM 1351 N N . THR A 1 174 ? 49.861 -29.947 14.989 1.00 21.61 206 THR A N 1
ATOM 1352 C CA . THR A 1 174 ? 50.567 -29.113 15.947 1.00 25.67 206 THR A CA 1
ATOM 1353 C C . THR A 1 174 ? 52.019 -29.576 16.054 1.00 19.52 206 THR A C 1
ATOM 1354 O O . THR A 1 174 ? 52.296 -30.770 15.992 1.00 24.53 206 THR A O 1
ATOM 1358 N N . CYS A 1 175 ? 52.946 -28.638 16.204 1.00 19.03 207 CYS A N 1
ATOM 1359 C CA . CYS A 1 175 ? 54.337 -29.017 16.454 1.00 21.82 207 CYS A CA 1
ATOM 1360 C C . CYS A 1 175 ? 54.821 -28.405 17.754 1.00 24.52 207 CYS A C 1
ATOM 1361 O O . CYS A 1 175 ? 54.343 -27.340 18.174 1.00 24.50 207 CYS A O 1
ATOM 1364 N N . SER A 1 176 ? 55.779 -29.064 18.391 1.00 23.85 208 SER A N 1
ATOM 1365 C CA . SER A 1 176 ? 56.104 -28.716 19.766 1.00 22.34 208 SER A CA 1
ATOM 1366 C C . SER A 1 176 ? 57.586 -28.800 20.106 1.00 24.81 208 SER A C 1
ATOM 1367 O O . SER A 1 176 ? 58.359 -29.516 19.465 1.00 27.03 208 SER A O 1
ATOM 1370 N N . MET A 1 177 ? 57.968 -28.058 21.138 1.00 25.15 209 MET A N 1
ATOM 1371 C CA . MET A 1 177 ? 59.289 -28.188 21.746 1.00 29.66 209 MET A CA 1
ATOM 1372 C C . MET A 1 177 ? 59.544 -29.585 22.314 1.00 28.45 209 MET A C 1
ATOM 1373 O O . MET A 1 177 ? 60.675 -29.924 22.662 1.00 28.26 209 MET A O 1
ATOM 1378 N N . ASP A 1 178 ? 58.500 -30.401 22.424 1.00 26.03 210 ASP A N 1
ATOM 1379 C CA . ASP A 1 178 ? 58.682 -31.728 22.991 1.00 25.99 210 ASP A CA 1
ATOM 1380 C C . ASP A 1 178 ? 59.154 -32.725 21.948 1.00 29.37 210 ASP A C 1
ATOM 1381 O O . ASP A 1 178 ? 59.216 -33.925 22.217 1.00 28.27 210 ASP A O 1
ATOM 1386 N N . THR A 1 179 ? 59.467 -32.200 20.764 1.00 26.14 211 THR A N 1
ATOM 1387 C CA . THR A 1 179 ? 60.081 -32.920 19.640 1.00 30.82 211 THR A CA 1
ATOM 1388 C C . THR A 1 179 ? 59.051 -33.734 18.854 1.00 27.11 211 THR A C 1
ATOM 1389 O O . THR A 1 179 ? 59.403 -34.495 17.949 1.00 26.53 211 THR A O 1
ATOM 1393 N N . THR A 1 180 ? 57.774 -33.561 19.168 1.00 29.59 212 THR A N 1
ATOM 1394 C CA . THR A 1 180 ? 56.754 -34.332 18.463 1.00 22.70 212 THR A CA 1
ATOM 1395 C C . THR A 1 180 ? 55.825 -33.463 17.616 1.00 24.05 212 THR A C 1
ATOM 1396 O O . THR A 1 180 ? 55.736 -32.241 17.792 1.00 24.25 212 THR A O 1
ATOM 1400 N N . VAL A 1 181 ? 55.160 -34.121 16.677 1.00 22.10 213 VAL A N 1
ATOM 1401 C CA . VAL A 1 181 ? 54.078 -33.535 15.903 1.00 25.04 213 VAL A CA 1
ATOM 1402 C C . VAL A 1 181 ? 52.860 -34.337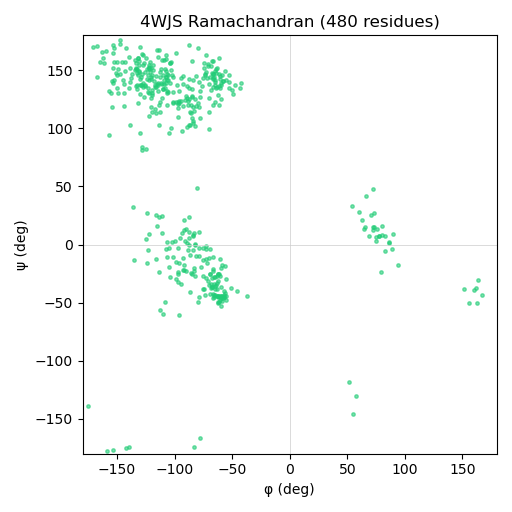 16.289 1.00 28.52 213 VAL A C 1
ATOM 1403 O O . VAL A 1 181 ? 52.949 -35.551 16.444 1.00 25.06 213 VAL A O 1
ATOM 1407 N N . ARG A 1 182 ? 51.736 -33.665 16.483 1.00 24.13 214 ARG A N 1
ATOM 1408 C CA A ARG A 1 182 ? 50.478 -34.347 16.751 0.50 23.52 214 ARG A CA 1
ATOM 1409 C CA B ARG A 1 182 ? 50.489 -34.359 16.743 0.50 23.53 214 ARG A CA 1
ATOM 1410 C C . ARG A 1 182 ? 49.453 -33.930 15.717 1.00 23.72 214 ARG A C 1
ATOM 1411 O O . ARG A 1 182 ? 49.449 -32.796 15.257 1.00 24.29 214 ARG A O 1
ATOM 1426 N N . VAL A 1 183 ? 48.606 -34.864 15.322 1.00 23.65 215 VAL A N 1
ATOM 1427 C CA . VAL A 1 183 ? 47.559 -34.534 14.377 1.00 24.30 215 VAL A CA 1
ATOM 1428 C C . VAL A 1 183 ? 46.232 -34.759 15.098 1.00 24.68 215 VAL A C 1
ATOM 1429 O O . VAL A 1 183 ? 46.075 -35.734 15.826 1.00 25.77 215 VAL A O 1
ATOM 1433 N N . TRP A 1 184 ? 45.309 -33.812 14.935 1.00 22.97 216 TRP A N 1
ATOM 1434 C CA . TRP A 1 184 ? 44.057 -33.799 15.680 1.00 24.66 216 TRP A CA 1
ATOM 1435 C C . TRP A 1 184 ? 42.838 -33.716 14.769 1.00 23.35 216 TRP A C 1
ATOM 1436 O O . TRP A 1 184 ? 42.917 -33.215 13.651 1.00 24.14 216 TRP A O 1
ATOM 1447 N N . ASP A 1 185 ? 41.700 -34.179 15.274 1.00 29.78 217 ASP A N 1
ATOM 1448 C CA . ASP A 1 185 ? 40.414 -33.988 14.614 1.00 27.30 217 ASP A CA 1
ATOM 1449 C C . ASP A 1 185 ? 39.709 -32.778 15.232 1.00 22.12 217 ASP A C 1
ATOM 1450 O O . ASP A 1 185 ? 39.264 -32.846 16.377 1.00 24.34 217 ASP A O 1
ATOM 1455 N N . PRO A 1 186 ? 39.600 -31.672 14.481 1.00 28.00 218 PRO A N 1
ATOM 1456 C CA . PRO A 1 186 ? 39.064 -30.412 15.013 1.00 29.48 218 PRO A CA 1
ATOM 1457 C C . PRO A 1 186 ? 37.550 -30.450 15.255 1.00 30.62 218 PRO A C 1
ATOM 1458 O O . PRO A 1 186 ? 37.014 -29.585 15.950 1.00 31.54 218 PRO A O 1
ATOM 1462 N N . GLU A 1 187 ? 36.871 -31.436 14.683 1.00 26.22 219 GLU A N 1
ATOM 1463 C CA . GLU A 1 187 ? 35.434 -31.580 14.888 1.00 35.85 219 GLU A CA 1
ATOM 1464 C C . GLU A 1 187 ? 35.122 -32.296 16.193 1.00 37.67 219 GLU A C 1
ATOM 1465 O O . GLU A 1 187 ? 34.062 -32.093 16.780 1.00 37.28 219 GLU A O 1
ATOM 1471 N N . SER A 1 188 ? 36.043 -33.139 16.640 1.00 35.04 220 SER A N 1
ATOM 1472 C CA . SER A 1 188 ? 35.797 -33.964 17.821 1.00 37.59 220 SER A CA 1
ATOM 1473 C C . SER A 1 188 ? 36.711 -33.563 18.958 1.00 38.21 220 SER A C 1
ATOM 1474 O O . SER A 1 188 ? 36.402 -33.803 20.121 1.00 37.84 220 SER A O 1
ATOM 1477 N N . GLY A 1 189 ? 37.841 -32.954 18.613 1.00 32.25 221 GLY A N 1
ATOM 1478 C CA . GLY A 1 189 ? 38.834 -32.575 19.604 1.00 33.84 221 GLY A CA 1
ATOM 1479 C C . GLY A 1 189 ? 39.776 -33.694 20.021 1.00 34.42 221 GLY A C 1
ATOM 1480 O O . GLY A 1 189 ? 40.574 -33.528 20.943 1.00 39.73 221 GLY A O 1
ATOM 1481 N N . LYS A 1 190 ? 39.692 -34.832 19.339 1.00 28.55 222 LYS A N 1
ATOM 1482 C CA . LYS A 1 190 ? 40.493 -35.995 19.699 1.00 35.04 222 LYS A CA 1
ATOM 1483 C C . LYS A 1 190 ? 41.777 -36.057 18.890 1.00 34.85 222 LYS A C 1
ATOM 1484 O O . LYS A 1 190 ? 41.790 -35.731 17.702 1.00 33.94 222 LYS A O 1
ATOM 1490 N N . GLN A 1 191 ? 42.854 -36.492 19.527 1.00 30.74 223 GLN A N 1
ATOM 1491 C CA . GLN A 1 191 ? 44.083 -36.755 18.795 1.00 34.84 223 GLN A CA 1
ATOM 1492 C C . GLN A 1 191 ? 43.867 -37.905 17.811 1.00 32.35 223 GLN A C 1
ATOM 1493 O O . GLN A 1 191 ? 43.175 -38.871 18.113 1.00 34.72 223 GLN A O 1
ATOM 1499 N N . VAL A 1 192 ? 44.426 -37.772 16.616 1.00 30.88 224 VAL A N 1
ATOM 1500 C CA . VAL A 1 192 ? 44.405 -38.850 15.648 1.00 30.08 224 VAL A CA 1
ATOM 1501 C C . VAL A 1 192 ? 45.600 -39.758 15.935 1.00 28.56 224 VAL A C 1
ATOM 1502 O O . VAL A 1 192 ? 46.753 -39.343 15.801 1.00 30.94 224 VAL A O 1
ATOM 1506 N N . ASN A 1 193 ? 45.325 -40.984 16.362 1.00 32.40 225 ASN A N 1
ATOM 1507 C CA . ASN A 1 193 ? 46.389 -41.950 16.638 1.00 34.96 225 ASN A CA 1
ATOM 1508 C C . ASN A 1 193 ? 47.443 -41.453 17.634 1.00 37.78 225 ASN A C 1
ATOM 1509 O O . ASN A 1 193 ? 47.121 -40.718 18.572 1.00 37.85 225 ASN A O 1
ATOM 1514 N N . GLN A 1 194 ? 48.695 -41.864 17.437 1.00 29.61 226 GLN A N 1
ATOM 1515 C CA . GLN A 1 194 ? 49.752 -41.485 18.365 1.00 31.54 226 GLN A CA 1
ATOM 1516 C C . GLN A 1 194 ? 50.565 -40.306 17.851 1.00 30.64 226 GLN A C 1
ATOM 1517 O O . GLN A 1 194 ? 50.502 -39.953 16.677 1.00 34.62 226 GLN A O 1
ATOM 1523 N N . GLU A 1 195 ? 51.333 -39.704 18.751 1.00 33.23 227 GLU A N 1
ATOM 1524 C CA . GLU A 1 195 ? 52.210 -38.609 18.382 1.00 27.74 227 GLU A CA 1
ATOM 1525 C C . GLU A 1 195 ? 53.223 -39.097 17.356 1.00 24.70 227 GLU A C 1
ATOM 1526 O O . GLU A 1 195 ? 53.651 -40.260 17.397 1.00 28.93 227 GLU A O 1
ATOM 1532 N N . PHE A 1 196 ? 53.603 -38.205 16.448 1.00 26.26 228 PHE A N 1
ATOM 1533 C CA . PHE A 1 196 ? 54.587 -38.503 15.427 1.00 26.69 228 PHE A CA 1
ATOM 1534 C C . PHE A 1 196 ? 55.958 -38.291 16.043 1.00 24.99 228 PHE A C 1
ATOM 1535 O O . PHE A 1 196 ? 56.368 -37.152 16.250 1.00 26.44 228 PHE A O 1
ATOM 1543 N N . ARG A 1 197 ? 56.648 -39.384 16.363 1.00 26.99 229 ARG A N 1
ATOM 1544 C CA . ARG A 1 197 ? 57.972 -39.311 16.989 1.00 30.63 229 ARG A CA 1
ATOM 1545 C C . ARG A 1 197 ? 59.076 -39.581 15.982 1.00 33.59 229 ARG A C 1
ATOM 1546 O O . ARG A 1 197 ? 58.909 -40.381 15.067 1.00 35.92 229 ARG A O 1
ATOM 1554 N N . GLY A 1 198 ? 60.208 -38.913 16.159 1.00 32.12 230 GLY A N 1
ATOM 1555 C CA . GLY A 1 198 ? 61.327 -39.099 15.250 1.00 33.47 230 GLY A CA 1
ATOM 1556 C C . GLY A 1 198 ? 62.313 -37.953 15.303 1.00 32.94 230 GLY A C 1
ATOM 1557 O O . GLY A 1 198 ? 63.520 -38.166 15.220 1.00 34.31 230 GLY A O 1
ATOM 1558 N N . HIS A 1 199 ? 61.811 -36.727 15.429 1.00 27.69 231 HIS A N 1
ATOM 1559 C CA . HIS A 1 199 ? 62.727 -35.588 15.536 1.00 24.39 231 HIS A CA 1
ATOM 1560 C C . HIS A 1 199 ? 63.495 -35.666 16.848 1.00 29.33 231 HIS A C 1
ATOM 1561 O O . HIS A 1 199 ? 62.976 -36.142 17.855 1.00 33.90 231 HIS A O 1
ATOM 1568 N N . ALA A 1 200 ? 64.740 -35.208 16.832 1.00 24.86 232 ALA A N 1
ATOM 1569 C CA . ALA A 1 200 ? 65.593 -35.310 18.009 1.00 30.54 232 ALA A CA 1
ATOM 1570 C C . ALA A 1 200 ? 65.518 -34.068 18.892 1.00 35.58 232 ALA A C 1
ATOM 1571 O O . ALA A 1 200 ? 65.932 -34.101 20.053 1.00 35.85 232 ALA A O 1
ATOM 1573 N N . LYS A 1 201 ? 65.018 -32.971 18.329 1.00 29.11 233 LYS A N 1
ATOM 1574 C CA . LYS A 1 201 ? 64.925 -31.703 19.040 1.00 32.43 233 LYS A CA 1
ATOM 1575 C C . LYS A 1 201 ? 63.606 -31.005 18.708 1.00 30.10 233 LYS A C 1
ATOM 1576 O O . LYS A 1 201 ? 62.753 -31.570 18.029 1.00 25.85 233 LYS A O 1
ATOM 1582 N N . TRP A 1 202 ? 63.441 -29.783 19.202 1.00 29.45 234 TRP A N 1
ATOM 1583 C CA . TRP A 1 202 ? 62.227 -29.003 18.955 1.00 24.90 234 TRP A CA 1
ATOM 1584 C C . TRP A 1 202 ? 61.730 -29.060 17.517 1.00 23.27 234 TRP A C 1
ATOM 1585 O O . TRP A 1 202 ? 62.503 -28.916 16.577 1.00 22.82 234 TRP A O 1
ATOM 1596 N N . VAL A 1 203 ? 60.434 -29.255 17.357 1.00 24.01 235 VAL A N 1
ATOM 1597 C CA . VAL A 1 203 ? 59.825 -29.120 16.042 1.00 17.98 235 VAL A CA 1
ATOM 1598 C C . VAL A 1 203 ? 59.307 -27.692 15.837 1.00 21.91 235 VAL A C 1
ATOM 1599 O O . VAL A 1 203 ? 58.425 -27.226 16.563 1.00 19.02 235 VAL A O 1
ATOM 1603 N N . LEU A 1 204 ? 59.840 -27.016 14.824 1.00 22.02 236 LEU A N 1
ATOM 1604 C CA . LEU A 1 204 ? 59.667 -25.575 14.705 1.00 19.58 236 LEU A CA 1
ATOM 1605 C C . LEU A 1 204 ? 58.569 -25.119 13.738 1.00 22.62 236 LEU A C 1
ATOM 1606 O O . LEU A 1 204 ? 57.974 -24.054 13.931 1.00 22.17 236 LEU A O 1
ATOM 1611 N N . ALA A 1 205 ? 58.310 -25.902 12.698 1.00 16.13 237 ALA A N 1
ATOM 1612 C CA . ALA A 1 205 ? 57.367 -25.469 11.665 1.00 16.56 237 ALA A CA 1
ATOM 1613 C C . ALA A 1 205 ? 56.728 -26.668 10.993 1.00 18.07 237 ALA A C 1
ATOM 1614 O O . ALA A 1 205 ? 57.298 -27.770 11.006 1.00 18.01 237 ALA A O 1
ATOM 1616 N N . LEU A 1 206 ? 55.555 -26.442 10.408 1.00 15.70 238 LEU A N 1
ATOM 1617 C CA . LEU A 1 206 ? 54.809 -27.473 9.686 1.00 19.85 238 LEU A CA 1
ATOM 1618 C C . LEU A 1 206 ? 54.365 -26.987 8.310 1.00 15.79 238 LEU A C 1
ATOM 1619 O O . LEU A 1 206 ? 54.068 -25.813 8.130 1.00 18.87 238 LEU A O 1
ATOM 1624 N N . ALA A 1 207 ? 54.271 -27.912 7.359 1.00 13.70 239 ALA A N 1
ATOM 1625 C CA . ALA A 1 207 ? 53.687 -27.628 6.052 1.00 16.62 239 ALA A CA 1
ATOM 1626 C C . ALA A 1 207 ? 52.931 -28.845 5.571 1.00 19.12 239 ALA A C 1
ATOM 1627 O O . ALA A 1 207 ? 53.528 -29.896 5.371 1.00 17.35 239 ALA A O 1
ATOM 1629 N N . TRP A 1 208 ? 51.629 -28.693 5.349 1.00 15.10 240 TRP A N 1
ATOM 1630 C CA . TRP A 1 208 ? 50.866 -29.783 4.748 1.00 17.94 240 TRP A CA 1
ATOM 1631 C C . TRP A 1 208 ? 51.193 -29.904 3.274 1.00 16.84 240 TRP A C 1
ATOM 1632 O O . TRP A 1 208 ? 51.391 -28.896 2.583 1.00 15.60 240 TRP A O 1
ATOM 1643 N N . GLN A 1 209 ? 51.189 -31.123 2.757 1.00 16.46 241 GLN A N 1
ATOM 1644 C CA . GLN A 1 209 ? 51.193 -31.278 1.312 1.00 18.68 241 GLN A CA 1
ATOM 1645 C C . GLN A 1 209 ? 49.867 -30.757 0.740 1.00 17.06 241 GLN A C 1
ATOM 1646 O O . GLN A 1 209 ? 48.799 -31.020 1.301 1.00 16.22 241 GLN A O 1
ATOM 1652 N N . PRO A 1 210 ? 49.938 -29.983 -0.354 1.00 15.54 242 PRO A N 1
ATOM 1653 C CA . PRO A 1 210 ? 48.711 -29.508 -0.998 1.00 14.59 242 PRO A CA 1
ATOM 1654 C C . PRO A 1 210 ? 47.775 -30.672 -1.294 1.00 16.68 242 PRO A C 1
ATOM 1655 O O . PRO A 1 210 ? 48.191 -31.732 -1.771 1.00 15.51 242 PRO A O 1
ATOM 1659 N N . TYR A 1 211 ? 46.512 -30.453 -0.975 1.00 17.87 243 TYR A N 1
ATOM 1660 C CA . TYR A 1 211 ? 45.446 -31.438 -1.184 1.00 19.24 243 TYR A CA 1
ATOM 1661 C C . TYR A 1 211 ? 45.433 -32.133 -2.552 1.00 16.84 243 TYR A C 1
ATOM 1662 O O . TYR A 1 211 ? 45.125 -33.347 -2.659 1.00 19.34 243 TYR A O 1
ATOM 1671 N N . HIS A 1 212 ? 45.702 -31.389 -3.622 1.00 16.84 244 HIS A N 1
ATOM 1672 C CA . HIS A 1 212 ? 45.579 -31.970 -4.961 1.00 19.83 244 HIS A CA 1
ATOM 1673 C C . HIS A 1 212 ? 46.741 -32.914 -5.279 1.00 22.97 244 HIS A C 1
ATOM 1674 O O . HIS A 1 212 ? 46.755 -33.578 -6.320 1.00 27.35 244 HIS A O 1
ATOM 1681 N N . LEU A 1 213 ? 47.688 -33.016 -4.356 1.00 18.10 245 LEU A N 1
ATOM 1682 C CA . LEU A 1 213 ? 48.849 -33.871 -4.544 1.00 18.73 245 LEU A CA 1
ATOM 1683 C C . LEU A 1 213 ? 48.816 -35.118 -3.673 1.00 24.35 245 LEU A C 1
ATOM 1684 O O . LEU A 1 213 ? 49.719 -35.958 -3.757 1.00 22.38 245 LEU A O 1
ATOM 1689 N N . TRP A 1 214 ? 47.807 -35.232 -2.818 1.00 19.03 246 TRP A N 1
ATOM 1690 C CA . TRP A 1 214 ? 47.746 -36.373 -1.915 1.00 23.91 246 TRP A CA 1
ATOM 1691 C C . TRP A 1 214 ? 47.681 -37.655 -2.723 1.00 23.67 246 TRP A C 1
ATOM 1692 O O . TRP A 1 214 ? 47.049 -37.697 -3.784 1.00 22.56 246 TRP A O 1
ATOM 1703 N N . ARG A 1 215 ? 48.362 -38.689 -2.226 1.00 24.06 247 ARG A N 1
ATOM 1704 C CA . ARG A 1 215 ? 48.343 -39.996 -2.862 1.00 28.62 247 ARG A CA 1
ATOM 1705 C C . ARG A 1 215 ? 48.449 -41.111 -1.816 1.00 29.56 247 ARG A C 1
ATOM 1706 O O . ARG A 1 215 ? 48.654 -40.837 -0.629 1.00 27.31 247 ARG A O 1
ATOM 1714 N N . ASP A 1 216 ? 48.289 -42.363 -2.252 1.00 33.44 248 ASP A N 1
ATOM 1715 C CA . ASP A 1 216 ? 48.349 -43.513 -1.347 1.00 31.21 248 ASP A CA 1
ATOM 1716 C C . ASP A 1 216 ? 47.275 -43.406 -0.268 1.00 32.16 248 ASP A C 1
ATOM 1717 O O . ASP A 1 216 ? 47.449 -43.910 0.846 1.00 32.32 248 ASP A O 1
ATOM 1722 N N . GLY A 1 217 ? 46.181 -42.721 -0.599 1.00 26.73 249 GLY A N 1
ATOM 1723 C CA . GLY A 1 217 ? 45.045 -42.589 0.294 1.00 27.99 249 GLY A CA 1
ATOM 1724 C C . GLY A 1 217 ? 45.326 -41.865 1.594 1.00 31.24 249 GLY A C 1
ATOM 1725 O O . GLY A 1 217 ? 44.578 -42.008 2.557 1.00 27.22 249 GLY A O 1
ATOM 1726 N N . THR A 1 218 ? 46.385 -41.061 1.627 1.00 30.43 250 THR A N 1
ATOM 1727 C CA . THR A 1 218 ? 46.736 -40.360 2.852 1.00 22.39 250 THR A CA 1
ATOM 1728 C C . THR A 1 218 ? 47.162 -38.930 2.541 1.00 20.73 250 THR A C 1
ATOM 1729 O O . THR A 1 218 ? 47.630 -38.642 1.449 1.00 20.61 250 THR A O 1
ATOM 1733 N N . ALA A 1 219 ? 46.952 -38.045 3.503 1.00 19.75 251 ALA A N 1
ATOM 1734 C CA . ALA A 1 219 ? 47.607 -36.750 3.480 1.00 18.18 251 ALA A CA 1
ATOM 1735 C C . ALA A 1 219 ? 49.074 -36.953 3.862 1.00 25.87 251 ALA A C 1
ATOM 1736 O O . ALA A 1 219 ? 49.425 -37.953 4.507 1.00 24.63 251 ALA A O 1
ATOM 1738 N N . ARG A 1 220 ? 49.931 -36.029 3.442 1.00 19.63 252 ARG A N 1
ATOM 1739 C CA . ARG A 1 220 ? 51.328 -36.027 3.858 1.00 17.01 252 ARG A CA 1
ATOM 1740 C C . ARG A 1 220 ? 51.569 -34.705 4.552 1.00 19.30 252 ARG A C 1
ATOM 1741 O O . ARG A 1 220 ? 50.887 -33.721 4.275 1.00 19.59 252 ARG A O 1
ATOM 1749 N N . LEU A 1 221 ? 52.513 -34.705 5.475 1.00 17.63 253 LEU A N 1
ATOM 1750 C CA . LEU A 1 221 ? 52.815 -33.537 6.275 1.00 16.61 253 LEU A CA 1
ATOM 1751 C C . LEU A 1 221 ? 54.325 -33.391 6.462 1.00 14.89 253 LEU A C 1
ATOM 1752 O O . LEU A 1 221 ? 55.009 -34.384 6.767 1.00 18.41 253 LEU A O 1
ATOM 1757 N N . ALA A 1 222 ? 54.858 -32.172 6.288 1.00 14.07 254 ALA A N 1
ATOM 1758 C CA . ALA A 1 222 ? 56.282 -31.924 6.526 1.00 15.74 254 ALA A CA 1
ATOM 1759 C C . ALA A 1 222 ? 56.492 -31.187 7.837 1.00 20.19 254 ALA A C 1
ATOM 1760 O O . ALA A 1 222 ? 55.748 -30.260 8.156 1.00 18.41 254 ALA A O 1
ATOM 1762 N N . SER A 1 223 ? 57.511 -31.587 8.588 1.00 20.52 255 SER A N 1
ATOM 1763 C CA . SER A 1 223 ? 57.864 -30.888 9.807 1.00 20.01 255 SER A CA 1
ATOM 1764 C C . SER A 1 223 ? 59.337 -30.492 9.755 1.00 15.96 255 SER A C 1
ATOM 1765 O O . SER A 1 223 ? 60.197 -31.270 9.342 1.00 17.65 255 SER A O 1
ATOM 1768 N N . ALA A 1 224 ? 59.622 -29.271 10.180 1.00 19.39 256 ALA A N 1
ATOM 1769 C CA . ALA A 1 224 ? 60.999 -28.775 10.236 1.00 20.35 256 ALA A CA 1
ATOM 1770 C C . ALA A 1 224 ? 61.444 -28.707 11.690 1.00 16.37 256 ALA A C 1
ATOM 1771 O O . ALA A 1 224 ? 60.661 -28.276 12.543 1.00 17.96 256 ALA A O 1
ATOM 1773 N N . SER A 1 225 ? 62.686 -29.093 11.972 1.00 17.92 257 SER A N 1
ATOM 1774 C CA . SER A 1 225 ? 63.161 -29.207 13.347 1.00 18.51 257 SER A CA 1
ATOM 1775 C C . SER A 1 225 ? 64.532 -28.582 13.578 1.00 24.78 257 SER A C 1
ATOM 1776 O O . SER A 1 225 ? 65.354 -28.476 12.663 1.00 20.43 257 SER A O 1
ATOM 1779 N N . LYS A 1 226 ? 64.775 -28.223 14.837 1.00 23.25 258 LYS A N 1
ATOM 1780 C CA . LYS A 1 226 ? 66.087 -27.832 15.341 1.00 23.40 258 LYS A CA 1
ATOM 1781 C C . LYS A 1 226 ? 67.154 -28.904 15.103 1.00 27.26 258 LYS A C 1
ATOM 1782 O O . LYS A 1 226 ? 68.361 -28.616 15.130 1.00 27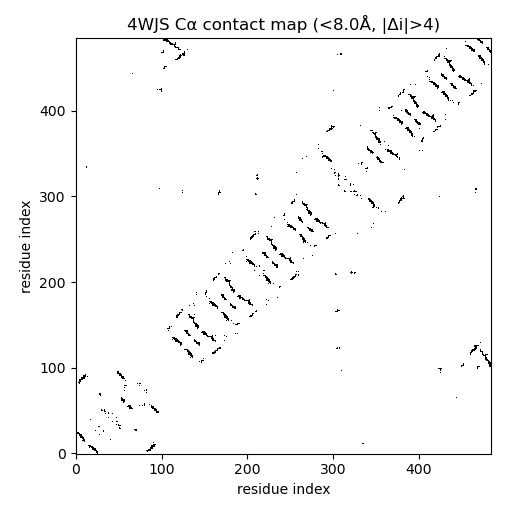.68 258 LYS A O 1
ATOM 1788 N N . ASP A 1 227 ? 66.720 -30.134 14.851 1.00 22.86 259 ASP A N 1
ATOM 1789 C CA . ASP A 1 227 ? 67.660 -31.213 14.594 1.00 26.39 259 ASP A CA 1
ATOM 1790 C C . ASP A 1 227 ? 68.201 -31.160 13.165 1.00 27.34 259 ASP A C 1
ATOM 1791 O O . ASP A 1 227 ? 68.827 -32.114 12.714 1.00 28.76 259 ASP A O 1
ATOM 1796 N N . CYS A 1 228 ? 67.930 -30.049 12.473 1.00 24.44 260 CYS A N 1
ATOM 1797 C CA . CYS A 1 228 ? 68.467 -29.740 11.143 1.00 25.53 260 CYS A CA 1
ATOM 1798 C C . CYS A 1 228 ? 67.851 -30.564 10.023 1.00 24.63 260 CYS A C 1
ATOM 1799 O O . CYS A 1 228 ? 68.387 -30.606 8.907 1.00 23.91 260 CYS A O 1
ATOM 1802 N N . THR A 1 229 ? 66.731 -31.221 10.297 1.00 22.53 261 THR A N 1
ATOM 1803 C CA . THR A 1 229 ? 66.086 -32.018 9.264 1.00 22.57 261 THR A CA 1
ATOM 1804 C C . THR A 1 229 ? 64.642 -31.623 9.048 1.00 22.06 261 THR A C 1
ATOM 1805 O O . THR A 1 229 ? 64.022 -30.993 9.894 1.00 22.66 261 THR A O 1
ATOM 1809 N N . VAL A 1 230 ? 64.115 -32.006 7.893 1.00 18.92 262 VAL A N 1
ATOM 1810 C CA . VAL A 1 230 ? 62.681 -32.030 7.685 1.00 17.20 262 VAL A CA 1
ATOM 1811 C C . VAL A 1 230 ? 62.263 -33.486 7.559 1.00 19.97 262 VAL A C 1
ATOM 1812 O O . VAL A 1 230 ? 62.969 -34.287 6.948 1.00 22.06 262 VAL A O 1
ATOM 1816 N N . ARG A 1 231 ? 61.135 -33.830 8.161 1.00 17.46 263 ARG A N 1
ATOM 1817 C CA . ARG A 1 231 ? 60.578 -35.160 7.983 1.00 17.89 263 ARG A CA 1
ATOM 1818 C C . ARG A 1 231 ? 59.264 -35.065 7.251 1.00 17.98 263 ARG A C 1
ATOM 1819 O O . ARG A 1 231 ? 58.442 -34.175 7.529 1.00 18.28 263 ARG A O 1
ATOM 1827 N N . ILE A 1 232 ? 59.064 -35.972 6.303 1.00 20.45 264 ILE A N 1
ATOM 1828 C CA . ILE A 1 232 ? 57.777 -36.057 5.621 1.00 20.58 264 ILE A CA 1
ATOM 1829 C C . ILE A 1 232 ? 57.034 -37.222 6.243 1.00 21.45 264 ILE A C 1
ATOM 1830 O O . ILE A 1 232 ? 57.556 -38.326 6.295 1.00 25.72 264 ILE A O 1
ATOM 1835 N N . TRP A 1 233 ? 55.843 -36.965 6.769 1.00 22.48 265 TRP A N 1
ATOM 1836 C CA . TRP A 1 233 ? 55.052 -38.027 7.395 1.00 21.64 265 TRP A CA 1
ATOM 1837 C C . TRP A 1 233 ? 53.873 -38.441 6.547 1.00 20.62 265 TRP A C 1
ATOM 1838 O O . TRP A 1 233 ? 53.207 -37.589 5.964 1.00 20.41 265 TRP A O 1
ATOM 1849 N N . LEU A 1 234 ? 53.592 -39.747 6.528 1.00 20.69 266 LEU A N 1
ATOM 1850 C CA . LEU A 1 234 ? 52.321 -40.281 6.056 1.00 22.12 266 LEU A CA 1
ATOM 1851 C C . LEU A 1 234 ? 51.331 -40.193 7.203 1.00 21.24 266 LEU A C 1
ATOM 1852 O O . LEU A 1 234 ? 51.494 -40.863 8.222 1.00 23.01 266 LEU A O 1
ATOM 1857 N N . VAL A 1 235 ? 50.305 -39.380 7.049 1.00 20.40 267 VAL A N 1
ATOM 1858 C CA . VAL A 1 235 ? 49.452 -39.062 8.188 1.00 20.91 267 VAL A CA 1
ATOM 1859 C C . VAL A 1 235 ? 48.636 -40.261 8.674 1.00 22.46 267 VAL A C 1
ATOM 1860 O O . VAL A 1 235 ? 48.468 -40.473 9.880 1.00 26.82 267 VAL A O 1
ATOM 1864 N N . ASN A 1 236 ? 48.183 -41.093 7.751 1.00 22.82 268 ASN A N 1
ATOM 1865 C CA . ASN A 1 236 ? 47.367 -42.252 8.148 1.00 27.01 268 ASN A CA 1
ATOM 1866 C C . ASN A 1 236 ? 48.081 -43.266 9.029 1.00 33.08 268 ASN A C 1
ATOM 1867 O O . ASN A 1 236 ? 47.461 -43.904 9.886 1.00 31.55 268 ASN A O 1
ATOM 1872 N N . THR A 1 237 ? 49.379 -43.417 8.812 1.00 33.01 269 THR A N 1
ATOM 1873 C CA . THR A 1 237 ? 50.143 -44.477 9.457 1.00 31.63 269 THR A CA 1
ATOM 1874 C C . THR A 1 237 ? 51.225 -43.955 10.397 1.00 32.22 269 THR A C 1
ATOM 1875 O O . THR A 1 237 ? 51.785 -44.714 11.180 1.00 40.41 269 THR A O 1
ATOM 1879 N N . GLY A 1 238 ? 51.499 -42.660 10.324 1.00 24.78 270 GLY A N 1
ATOM 1880 C CA . GLY A 1 238 ? 52.479 -42.017 11.187 1.00 28.34 270 GLY A CA 1
ATOM 1881 C C . GLY A 1 238 ? 53.914 -42.387 10.830 1.00 31.21 270 GLY A C 1
ATOM 1882 O O . GLY A 1 238 ? 54.851 -42.133 11.588 1.00 35.21 270 GLY A O 1
ATOM 1883 N N . ARG A 1 239 ? 54.086 -42.960 9.646 1.00 32.32 271 ARG A N 1
ATOM 1884 C CA . ARG A 1 239 ? 55.398 -43.377 9.164 1.00 25.51 271 ARG A CA 1
ATOM 1885 C C . ARG A 1 239 ? 56.124 -42.195 8.522 1.00 27.57 271 ARG A C 1
ATOM 1886 O O . ARG A 1 239 ? 55.508 -41.368 7.855 1.00 27.87 271 ARG A O 1
ATOM 1894 N N . THR A 1 240 ? 57.433 -42.117 8.739 1.00 32.39 272 THR A N 1
ATOM 1895 C CA . THR A 1 240 ? 58.250 -41.123 8.062 1.00 26.41 272 THR A CA 1
ATOM 1896 C C . THR A 1 240 ? 58.642 -41.649 6.694 1.00 30.72 272 THR A C 1
ATOM 1897 O O . THR A 1 240 ? 59.339 -42.665 6.589 1.00 35.25 272 THR A O 1
ATOM 1901 N N . GLU A 1 241 ? 58.216 -40.957 5.646 1.00 22.62 273 GLU A N 1
ATOM 1902 C CA . GLU A 1 241 ? 58.533 -41.380 4.288 1.00 28.85 273 GLU A CA 1
ATOM 1903 C C . GLU A 1 241 ? 59.944 -40.967 3.899 1.00 26.87 273 GLU A C 1
ATOM 1904 O O . GLU A 1 241 ? 60.716 -41.771 3.385 1.00 26.03 273 GLU A O 1
ATOM 1910 N N . HIS A 1 242 ? 60.263 -39.699 4.129 1.00 25.21 274 HIS A N 1
ATOM 1911 C CA . HIS A 1 242 ? 61.577 -39.148 3.815 1.00 24.90 274 HIS A CA 1
ATOM 1912 C C . HIS A 1 242 ? 62.140 -38.352 4.988 1.00 24.91 274 HIS A C 1
ATOM 1913 O O . HIS A 1 242 ? 61.403 -37.674 5.716 1.00 25.19 274 HIS A O 1
ATOM 1920 N N . VAL A 1 243 ? 63.451 -38.410 5.152 1.00 22.62 275 VAL A N 1
ATOM 1921 C CA . VAL A 1 243 ? 64.123 -37.457 6.015 1.00 21.06 275 VAL A CA 1
ATOM 1922 C C . VAL A 1 243 ? 64.985 -36.586 5.120 1.00 24.69 275 VAL A C 1
ATOM 1923 O O . VAL A 1 243 ? 65.923 -37.084 4.495 1.00 26.84 275 VAL A O 1
ATOM 1927 N N . LEU A 1 244 ? 64.636 -35.305 5.043 1.00 20.60 276 LEU A N 1
ATOM 1928 C CA . LEU A 1 244 ? 65.370 -34.336 4.243 1.00 20.96 276 LEU A CA 1
ATOM 1929 C C . LEU A 1 244 ? 66.584 -33.863 5.051 1.00 27.84 276 LEU A C 1
ATOM 1930 O O . LEU A 1 244 ? 66.448 -33.063 5.975 1.00 22.65 276 LEU A O 1
ATOM 1935 N N . SER A 1 245 ? 67.760 -34.400 4.721 1.00 26.64 277 SER A N 1
ATOM 1936 C CA . SER A 1 245 ? 68.980 -34.126 5.477 1.00 27.29 277 SER A CA 1
ATOM 1937 C C . SER A 1 245 ? 70.009 -33.398 4.640 1.00 25.18 277 SER A C 1
ATOM 1938 O O . SER A 1 245 ? 70.142 -33.649 3.443 1.00 31.30 277 SER A O 1
ATOM 1941 N N . GLY A 1 246 ? 70.755 -32.515 5.285 1.00 24.87 278 GLY A N 1
ATOM 1942 C CA . GLY A 1 246 ? 71.750 -31.720 4.584 1.00 24.01 278 GLY A CA 1
ATOM 1943 C C . GLY A 1 246 ? 71.987 -30.379 5.237 1.00 27.69 278 GLY A C 1
ATOM 1944 O O . GLY A 1 246 ? 73.129 -29.908 5.267 1.00 31.33 278 GLY A O 1
ATOM 1945 N N . HIS A 1 247 ? 70.923 -29.753 5.740 1.00 27.52 279 HIS A N 1
ATOM 1946 C CA . HIS A 1 247 ? 71.075 -28.499 6.476 1.00 27.29 279 HIS A CA 1
ATOM 1947 C C . HIS A 1 247 ? 72.046 -28.694 7.630 1.00 31.46 279 HIS A C 1
ATOM 1948 O O . HIS A 1 247 ? 72.055 -29.756 8.279 1.00 32.63 279 HIS A O 1
ATOM 1955 N N . LYS A 1 248 ? 72.872 -27.683 7.869 1.00 37.21 280 LYS A N 1
ATOM 1956 C CA . LYS A 1 248 ? 73.912 -27.783 8.881 1.00 39.84 280 LYS A CA 1
ATOM 1957 C C . LYS A 1 248 ? 73.492 -27.051 10.142 1.00 35.70 280 LYS A C 1
ATOM 1958 O O . LYS A 1 248 ? 74.243 -26.981 11.117 1.00 36.78 280 LYS A O 1
ATOM 1964 N N . GLY A 1 249 ? 72.281 -26.510 10.110 1.00 31.38 281 GLY A N 1
ATOM 1965 C CA . GLY A 1 249 ? 71.722 -25.814 11.247 1.00 28.44 281 GLY A CA 1
ATOM 1966 C C . GLY A 1 249 ? 70.224 -25.997 11.308 1.00 27.92 281 GLY A C 1
ATOM 1967 O O . GLY A 1 249 ? 69.616 -26.607 10.422 1.00 27.16 281 GLY A O 1
ATOM 1968 N N . SER A 1 250 ? 69.627 -25.457 12.362 1.00 24.97 282 SER A N 1
ATOM 1969 C CA . SER A 1 250 ? 68.203 -25.588 12.609 1.00 25.15 282 SER A CA 1
ATOM 1970 C C . SER A 1 250 ? 67.332 -25.235 11.386 1.00 21.48 282 SER A C 1
ATOM 1971 O O . SER A 1 250 ? 67.569 -24.239 10.717 1.00 23.23 282 SER A O 1
ATOM 1974 N N . VAL A 1 251 ? 66.358 -26.084 11.071 1.00 19.05 283 VAL A N 1
ATOM 1975 C CA . VAL A 1 251 ? 65.423 -25.760 10.006 1.00 23.45 283 VAL A CA 1
ATOM 1976 C C . VAL A 1 251 ? 64.262 -24.992 10.611 1.00 24.52 283 VAL A C 1
ATOM 1977 O O . VAL A 1 251 ? 63.355 -25.571 11.227 1.00 23.10 283 VAL A O 1
ATOM 1981 N N . SER A 1 252 ? 64.304 -23.679 10.438 1.00 20.32 284 SER A N 1
ATOM 1982 C CA . SER A 1 252 ? 63.390 -22.781 11.129 1.00 23.71 284 SER A CA 1
ATOM 1983 C C . SER A 1 252 ? 62.035 -22.636 10.440 1.00 15.40 284 SER A C 1
ATOM 1984 O O . SER A 1 252 ? 61.044 -22.246 11.072 1.00 18.71 284 SER A O 1
ATOM 1987 N N . CYS A 1 253 ? 61.982 -22.966 9.152 1.00 16.21 285 CYS A N 1
ATOM 1988 C CA . CYS A 1 253 ? 60.767 -22.740 8.379 1.00 14.62 285 CYS A CA 1
ATOM 1989 C C . CYS A 1 253 ? 60.652 -23.706 7.198 1.00 17.43 285 CYS A C 1
ATOM 1990 O O . CYS A 1 253 ? 61.658 -24.219 6.694 1.00 18.47 285 CYS A O 1
ATOM 1993 N N . VAL A 1 254 ? 59.423 -23.998 6.798 1.00 14.84 286 VAL A N 1
ATOM 1994 C CA . VAL A 1 254 ? 59.183 -24.995 5.759 1.00 17.77 286 VAL A CA 1
ATOM 1995 C C . VAL A 1 254 ? 57.856 -24.685 5.041 1.00 12.64 286 VAL A C 1
ATOM 1996 O O . VAL A 1 254 ? 56.859 -24.278 5.684 1.00 13.16 286 VAL A O 1
ATOM 2000 N N . LYS A 1 255 ? 57.851 -24.838 3.712 1.00 11.15 287 LYS A N 1
ATOM 2001 C CA . LYS A 1 255 ? 56.640 -24.701 2.899 1.00 15.75 287 LYS A CA 1
ATOM 2002 C C . LYS A 1 255 ? 56.580 -25.865 1.911 1.00 14.45 287 LYS A C 1
ATOM 2003 O O . LYS A 1 255 ? 57.618 -26.373 1.483 1.00 14.71 287 LYS A O 1
ATOM 2009 N N . TRP A 1 256 ? 55.370 -26.264 1.539 1.00 13.57 288 TRP A N 1
ATOM 2010 C CA . TRP A 1 256 ? 55.181 -27.332 0.560 1.00 13.76 288 TRP A CA 1
ATOM 2011 C C . TRP A 1 256 ? 54.412 -26.769 -0.624 1.00 17.03 288 TRP A C 1
ATOM 2012 O O . TRP A 1 256 ? 53.261 -26.348 -0.466 1.00 19.57 288 TRP A O 1
ATOM 2023 N N . GLY A 1 257 ? 55.049 -26.705 -1.792 1.00 15.56 289 GLY A N 1
ATOM 2024 C CA . GLY A 1 257 ? 54.446 -26.079 -2.964 1.00 15.16 289 GLY A CA 1
ATOM 2025 C C . GLY A 1 257 ? 53.573 -26.974 -3.835 1.00 20.27 289 GLY A C 1
ATOM 2026 O O . GLY A 1 257 ? 53.531 -28.177 -3.647 1.00 18.65 289 GLY A O 1
ATOM 2027 N N . GLY A 1 258 ? 52.892 -26.371 -4.807 1.00 19.49 290 GLY A N 1
ATOM 2028 C CA . GLY A 1 258 ? 51.877 -27.049 -5.591 1.00 20.51 290 GLY A CA 1
ATOM 2029 C C . GLY A 1 258 ? 52.407 -27.944 -6.692 1.00 19.68 290 GLY A C 1
ATOM 2030 O O . GLY A 1 258 ? 51.623 -28.578 -7.400 1.00 20.03 290 GLY A O 1
ATOM 2031 N N . THR A 1 259 ? 53.726 -27.980 -6.866 1.00 21.28 291 THR A N 1
ATOM 2032 C CA . THR A 1 259 ? 54.320 -28.970 -7.768 1.00 22.67 291 THR A CA 1
ATOM 2033 C C . THR A 1 259 ? 55.166 -29.983 -6.994 1.00 24.62 291 THR A C 1
ATOM 2034 O O . THR A 1 259 ? 56.090 -30.607 -7.550 1.00 23.79 291 THR A O 1
ATOM 2038 N N . ASP A 1 260 ? 54.848 -30.128 -5.709 1.00 19.04 292 ASP A N 1
ATOM 2039 C CA . ASP A 1 260 ? 55.438 -31.170 -4.870 1.00 19.28 292 ASP A CA 1
ATOM 2040 C C . ASP A 1 260 ? 56.927 -30.911 -4.682 1.00 19.81 292 ASP A C 1
ATOM 2041 O O . ASP A 1 260 ? 57.753 -31.819 -4.746 1.00 22.53 292 ASP A O 1
ATOM 2046 N N . LEU A 1 261 ? 57.253 -29.641 -4.472 1.00 17.65 293 LEU A N 1
ATOM 2047 C CA . LEU A 1 261 ? 58.565 -29.248 -4.003 1.00 17.90 293 LEU A CA 1
ATOM 2048 C C . LEU A 1 261 ? 58.405 -28.782 -2.570 1.00 18.57 293 LEU A C 1
ATOM 2049 O O . LEU A 1 261 ? 57.404 -28.140 -2.222 1.00 21.21 293 LEU A O 1
ATOM 2054 N N . ILE A 1 262 ? 59.377 -29.122 -1.735 1.00 18.22 294 ILE A N 1
ATOM 2055 C CA . ILE A 1 262 ? 59.424 -28.593 -0.384 1.00 14.98 294 ILE A CA 1
ATOM 2056 C C . ILE A 1 262 ? 60.527 -27.547 -0.292 1.00 18.66 294 ILE A C 1
ATOM 2057 O O . ILE A 1 262 ? 61.592 -27.685 -0.899 1.00 17.33 294 ILE A O 1
ATOM 2062 N N . TYR A 1 263 ? 60.245 -26.493 0.460 1.00 14.89 295 TYR A N 1
ATOM 2063 C CA . TYR A 1 263 ? 61.153 -25.353 0.598 1.00 16.52 295 TYR A CA 1
ATOM 2064 C C . TYR A 1 263 ? 61.551 -25.193 2.053 1.00 13.47 295 TYR A C 1
ATOM 2065 O O . TYR A 1 263 ? 60.679 -25.215 2.911 1.00 14.67 295 TYR A O 1
ATOM 2074 N N . THR A 1 264 ? 62.840 -25.009 2.340 1.00 15.06 296 THR A N 1
ATOM 2075 C CA . THR A 1 264 ? 63.259 -24.852 3.719 1.00 13.21 296 THR A CA 1
ATOM 2076 C C . THR A 1 264 ? 64.193 -23.673 3.903 1.00 22.55 296 THR A C 1
ATOM 2077 O O . THR A 1 264 ? 64.925 -23.294 2.990 1.00 18.80 296 THR A O 1
ATOM 2081 N N . GLY A 1 265 ? 64.159 -23.095 5.096 1.00 17.48 297 GLY A N 1
ATOM 2082 C CA . GLY A 1 265 ? 65.133 -22.076 5.472 1.00 13.88 297 GLY A CA 1
ATOM 2083 C C . GLY A 1 265 ? 65.775 -22.533 6.761 1.00 17.37 297 GLY A C 1
ATOM 2084 O O . GLY A 1 265 ? 65.131 -23.189 7.579 1.00 17.26 297 GLY A O 1
ATOM 2085 N N . SER A 1 266 ? 67.042 -22.186 6.953 1.00 16.97 298 SER A N 1
ATOM 2086 C CA . SER A 1 266 ? 67.796 -22.712 8.064 1.00 17.04 298 SER A CA 1
ATOM 2087 C C . SER A 1 266 ? 68.694 -21.674 8.712 1.00 28.74 298 SER A C 1
ATOM 2088 O O . SER A 1 266 ? 69.016 -20.644 8.110 1.00 31.05 298 SER A O 1
ATOM 2091 N N . HIS A 1 267 ? 69.114 -21.958 9.940 1.00 27.78 299 HIS A N 1
ATOM 2092 C CA . HIS A 1 267 ? 70.137 -21.143 10.590 1.00 30.62 299 HIS A CA 1
ATOM 2093 C C . HIS A 1 267 ? 71.518 -21.384 9.997 1.00 32.15 299 HIS A C 1
ATOM 2094 O O . HIS A 1 267 ? 72.479 -20.708 10.375 1.00 34.70 299 HIS A O 1
ATOM 2101 N N . ASP A 1 268 ? 71.637 -22.317 9.054 1.00 25.62 300 ASP A N 1
ATOM 2102 C CA . ASP A 1 268 ? 72.918 -22.487 8.376 1.00 27.88 300 ASP A CA 1
ATOM 2103 C C . ASP A 1 268 ? 73.007 -21.466 7.240 1.00 28.69 300 ASP A C 1
ATOM 2104 O O . ASP A 1 268 ? 73.902 -21.535 6.399 1.00 31.42 300 ASP A O 1
ATOM 2109 N N . ARG A 1 269 ? 72.045 -20.542 7.248 1.00 25.79 301 ARG A N 1
ATOM 2110 C CA . ARG A 1 269 ? 71.967 -19.379 6.356 1.00 30.84 301 ARG A CA 1
ATOM 2111 C C . ARG A 1 269 ? 71.536 -19.742 4.924 1.00 34.16 301 ARG A C 1
ATOM 2112 O O . ARG A 1 269 ? 71.487 -18.888 4.040 1.00 35.69 301 ARG A O 1
ATOM 2120 N N . SER A 1 270 ? 71.170 -21.002 4.700 1.00 25.85 302 SER A N 1
ATOM 2121 C CA . SER A 1 270 ? 70.768 -21.422 3.356 1.00 19.02 302 SER A CA 1
ATOM 2122 C C . SER A 1 270 ? 69.248 -21.565 3.213 1.00 22.51 302 SER A C 1
ATOM 2123 O O . SER A 1 270 ? 68.523 -21.720 4.192 1.00 17.70 302 SER A O 1
ATOM 2126 N N . VAL A 1 271 ? 68.779 -21.472 1.973 1.00 19.21 303 VAL A N 1
ATOM 2127 C CA . VAL A 1 271 ? 67.417 -21.814 1.632 1.00 21.73 303 VAL A CA 1
ATOM 2128 C C . VAL A 1 271 ? 67.478 -22.940 0.616 1.00 23.84 303 VAL A C 1
ATOM 2129 O O . VAL A 1 271 ? 68.215 -22.853 -0.364 1.00 22.06 303 VAL A O 1
ATOM 2133 N N . ARG A 1 272 ? 66.722 -24.008 0.853 1.00 22.60 304 ARG A N 1
ATOM 2134 C CA . ARG A 1 272 ? 66.829 -25.179 0.003 1.00 23.17 304 ARG A CA 1
ATOM 2135 C C . ARG A 1 272 ? 65.488 -25.578 -0.601 1.00 16.33 304 ARG A C 1
ATOM 2136 O O . ARG A 1 272 ? 64.439 -25.332 -0.016 1.00 15.83 304 ARG A O 1
ATOM 2144 N N . VAL A 1 273 ? 65.567 -26.183 -1.786 1.00 20.82 305 VAL A N 1
ATOM 2145 C CA . VAL A 1 273 ? 64.414 -26.708 -2.488 1.00 21.34 305 VAL A CA 1
ATOM 2146 C C . VAL A 1 273 ? 64.619 -28.212 -2.674 1.00 16.65 305 VAL A C 1
ATOM 2147 O O . VAL A 1 273 ? 65.670 -28.649 -3.148 1.00 18.67 305 VAL A O 1
ATOM 2151 N N . TRP A 1 274 ? 63.605 -28.982 -2.279 1.00 19.11 306 TRP A N 1
ATOM 2152 C CA . TRP A 1 274 ? 63.641 -30.438 -2.283 1.00 18.52 306 TRP A CA 1
ATOM 2153 C C . TRP A 1 274 ? 62.495 -31.051 -3.084 1.00 17.43 306 TRP A C 1
ATOM 2154 O O . TRP A 1 274 ? 61.373 -30.570 -3.054 1.00 19.73 306 TRP A O 1
ATOM 2165 N N . ASP A 1 275 ? 62.797 -32.141 -3.779 1.00 20.10 307 ASP A N 1
ATOM 2166 C CA . ASP A 1 275 ? 61.785 -32.953 -4.447 1.00 22.60 307 ASP A CA 1
ATOM 2167 C C . ASP A 1 275 ? 61.082 -33.813 -3.412 1.00 23.38 307 ASP A C 1
ATOM 2168 O O . ASP A 1 275 ? 61.673 -34.766 -2.898 1.00 24.89 307 ASP A O 1
ATOM 2173 N N . ALA A 1 276 ? 59.821 -33.492 -3.112 1.00 19.32 308 ALA A N 1
ATOM 2174 C CA . ALA A 1 276 ? 59.117 -34.165 -2.030 1.00 19.79 308 ALA A CA 1
ATOM 2175 C C . ALA A 1 276 ? 58.861 -35.624 -2.362 1.00 24.84 308 ALA A C 1
ATOM 2176 O O . ALA A 1 276 ? 58.779 -36.456 -1.472 1.00 25.30 308 ALA A O 1
ATOM 2178 N N . VAL A 1 277 ? 58.738 -35.941 -3.645 1.00 22.12 309 VAL A N 1
ATOM 2179 C CA . VAL A 1 277 ? 58.431 -37.318 -4.012 1.00 22.87 309 VAL A CA 1
ATOM 2180 C C . VAL A 1 277 ? 59.652 -38.200 -3.804 1.00 26.83 309 VAL A C 1
ATOM 2181 O O . VAL A 1 277 ? 59.554 -39.292 -3.250 1.00 27.53 309 VAL A O 1
ATOM 2185 N N . LYS A 1 278 ? 60.810 -37.695 -4.215 1.00 30.53 310 LYS A N 1
ATOM 2186 C CA . LYS A 1 278 ? 62.047 -38.452 -4.143 1.00 36.02 310 LYS A CA 1
ATOM 2187 C C . LYS A 1 278 ? 62.809 -38.212 -2.842 1.00 34.28 310 LYS A C 1
ATOM 2188 O O . LYS A 1 278 ? 63.631 -39.038 -2.449 1.00 31.44 310 LYS A O 1
ATOM 2194 N N . GLY A 1 279 ? 62.537 -37.086 -2.182 1.00 28.91 311 GLY A N 1
ATOM 2195 C CA . GLY A 1 279 ? 63.259 -36.716 -0.972 1.00 28.85 311 GLY A CA 1
ATOM 2196 C C . GLY A 1 279 ? 64.685 -36.241 -1.251 1.00 31.30 311 GLY A C 1
ATOM 2197 O O . GLY A 1 279 ? 65.576 -36.347 -0.405 1.00 32.74 311 GLY A O 1
ATOM 2198 N N . THR A 1 280 ? 64.893 -35.712 -2.448 1.00 29.19 312 THR A N 1
ATOM 2199 C CA . THR A 1 280 ? 66.222 -35.314 -2.908 1.00 22.24 312 THR A CA 1
ATOM 2200 C C . THR A 1 280 ? 66.374 -33.802 -2.961 1.00 22.48 312 THR A C 1
ATOM 2201 O O . THR A 1 280 ? 65.403 -33.077 -3.172 1.00 21.17 312 THR A O 1
ATOM 2205 N N . LEU A 1 281 ? 67.606 -33.329 -2.782 1.00 24.61 313 LEU A N 1
ATOM 2206 C CA . LEU A 1 281 ? 67.870 -31.895 -2.832 1.00 22.56 313 LEU A CA 1
ATOM 2207 C C . LEU A 1 281 ? 67.916 -31.429 -4.277 1.00 26.30 313 LEU A C 1
ATOM 2208 O O . LEU A 1 281 ? 68.589 -32.039 -5.104 1.00 29.38 313 LEU A O 1
ATOM 2213 N N . VAL A 1 282 ? 67.209 -30.342 -4.570 1.00 25.11 314 VAL A N 1
ATOM 2214 C CA . VAL A 1 282 ? 67.128 -29.801 -5.920 1.00 26.12 314 VAL A CA 1
ATOM 2215 C C . VAL A 1 282 ? 67.905 -28.481 -6.062 1.00 27.69 314 VAL A C 1
ATOM 2216 O O . VAL A 1 282 ? 68.689 -28.321 -6.996 1.00 30.64 314 VAL A O 1
ATOM 2220 N N . HIS A 1 283 ? 67.664 -27.544 -5.147 1.00 24.82 315 HIS A N 1
ATOM 2221 C CA . HIS A 1 283 ? 68.370 -26.253 -5.120 1.00 25.91 315 HIS A CA 1
ATOM 2222 C C . HIS A 1 283 ? 68.927 -25.960 -3.744 1.00 22.19 315 HIS A C 1
ATOM 2223 O O . HIS A 1 283 ? 68.316 -26.291 -2.728 1.00 23.32 315 HIS A O 1
ATOM 2230 N N . ASN A 1 284 ? 70.092 -25.330 -3.721 1.00 23.56 316 ASN A N 1
ATOM 2231 C CA . ASN A 1 284 ? 70.701 -24.880 -2.485 1.00 23.97 316 ASN A CA 1
ATOM 2232 C C . ASN A 1 284 ? 71.127 -23.412 -2.609 1.00 24.40 316 ASN A C 1
ATOM 2233 O O . ASN A 1 284 ? 72.191 -23.116 -3.137 1.00 30.99 316 ASN A O 1
ATOM 2238 N N . PHE A 1 285 ? 70.273 -22.508 -2.133 1.00 23.63 317 PHE A N 1
ATOM 2239 C CA . PHE A 1 285 ? 70.502 -21.059 -2.233 1.00 22.25 317 PHE A CA 1
ATOM 2240 C C . PHE A 1 285 ? 71.295 -20.562 -1.041 1.00 21.55 317 PHE A C 1
ATOM 2241 O O . PHE A 1 285 ? 70.826 -20.670 0.093 1.00 24.82 317 PHE A O 1
ATOM 2249 N N . THR A 1 286 ? 72.473 -19.992 -1.294 1.00 23.47 318 THR A N 1
ATOM 2250 C CA . THR A 1 286 ? 73.392 -19.584 -0.236 1.00 25.78 318 THR A CA 1
ATOM 2251 C C . THR A 1 286 ? 73.633 -18.061 -0.180 1.00 25.47 318 THR A C 1
ATOM 2252 O O . THR A 1 286 ? 74.668 -17.622 0.300 1.00 27.78 318 THR A O 1
ATOM 2256 N N . ALA A 1 287 ? 72.691 -17.264 -0.666 1.00 26.47 319 ALA A N 1
ATOM 2257 C CA . ALA A 1 287 ? 72.907 -15.814 -0.756 1.00 25.61 319 ALA A CA 1
ATOM 2258 C C . ALA A 1 287 ? 72.877 -15.095 0.592 1.00 27.17 319 ALA A C 1
ATOM 2259 O O . ALA A 1 287 ? 73.507 -14.046 0.748 1.00 30.70 319 ALA A O 1
ATOM 2261 N N . HIS A 1 288 ? 72.133 -15.636 1.550 1.00 21.82 320 HIS A N 1
ATOM 2262 C CA . HIS A 1 288 ? 71.947 -14.984 2.849 1.00 26.91 320 HIS A CA 1
ATOM 2263 C C . HIS A 1 288 ? 73.230 -14.980 3.678 1.00 31.08 320 HIS A C 1
ATOM 2264 O O . HIS A 1 288 ? 74.006 -15.943 3.647 1.00 27.32 320 HIS A O 1
ATOM 2271 N N . GLY A 1 289 ? 73.433 -13.904 4.429 1.00 35.38 321 GLY A N 1
ATOM 2272 C CA . GLY A 1 289 ? 74.621 -13.750 5.249 1.00 34.56 321 GLY A CA 1
ATOM 2273 C C . GLY A 1 289 ? 74.300 -13.830 6.730 1.00 37.58 321 GLY A C 1
ATOM 2274 O O . GLY A 1 289 ? 75.028 -13.298 7.565 1.00 38.14 321 GLY A O 1
ATOM 2275 N N . HIS A 1 290 ? 73.201 -14.505 7.060 1.00 30.72 322 HIS A N 1
ATOM 2276 C CA . HIS A 1 290 ? 72.794 -14.682 8.450 1.00 32.09 322 HIS A CA 1
ATOM 2277 C C . HIS A 1 290 ? 71.704 -15.745 8.515 1.00 34.85 322 HIS A C 1
ATOM 2278 O O . HIS A 1 290 ? 71.202 -16.176 7.482 1.00 36.22 322 HIS A O 1
ATOM 2285 N N . TRP A 1 291 ? 71.350 -16.160 9.728 1.00 35.30 323 TRP A N 1
ATOM 2286 C CA . TRP A 1 291 ? 70.293 -17.150 9.945 1.00 36.51 323 TRP A CA 1
ATOM 2287 C C . TRP A 1 291 ? 69.014 -16.818 9.189 1.00 36.59 323 TRP A C 1
ATOM 2288 O O . TRP A 1 291 ? 68.517 -15.699 9.277 1.00 33.97 323 TRP A O 1
ATOM 2299 N N . VAL A 1 292 ? 68.482 -17.786 8.451 1.00 30.15 324 VAL A N 1
ATOM 2300 C CA . VAL A 1 292 ? 67.188 -17.617 7.814 1.00 28.12 324 VAL A CA 1
ATOM 2301 C C . VAL A 1 292 ? 66.131 -18.105 8.782 1.00 31.52 324 VAL A C 1
ATOM 2302 O O . VAL A 1 292 ? 66.239 -19.203 9.318 1.00 34.68 324 VAL A O 1
ATOM 2306 N N . ASN A 1 293 ? 65.136 -17.272 9.038 1.00 27.34 325 ASN A N 1
ATOM 2307 C CA . ASN A 1 293 ? 64.084 -17.645 9.968 1.00 33.74 325 ASN A CA 1
ATOM 2308 C C . ASN A 1 293 ? 62.672 -17.589 9.377 1.00 27.55 325 ASN A C 1
ATOM 2309 O O . ASN A 1 293 ? 61.703 -17.982 10.031 1.00 27.08 325 ASN A O 1
ATOM 2314 N N . HIS A 1 294 ? 62.534 -17.118 8.140 1.00 21.81 326 HIS A N 1
ATOM 2315 C CA . HIS A 1 294 ? 61.203 -17.044 7.533 1.00 21.99 326 HIS A CA 1
ATOM 2316 C C . HIS A 1 294 ? 61.216 -17.192 6.008 1.00 26.44 326 HIS A C 1
ATOM 2317 O O . HIS A 1 294 ? 62.055 -16.597 5.332 1.00 26.23 326 HIS A O 1
ATOM 2324 N N . ILE A 1 295 ? 60.308 -18.006 5.471 1.00 20.74 327 ILE A N 1
ATOM 2325 C CA . ILE A 1 295 ? 60.120 -18.102 4.022 1.00 19.09 327 ILE A CA 1
ATOM 2326 C C . ILE A 1 295 ? 58.640 -18.065 3.695 1.00 24.42 327 ILE A C 1
ATOM 2327 O O . ILE A 1 295 ? 57.803 -18.359 4.555 1.00 21.91 327 ILE A O 1
ATOM 2332 N N . ALA A 1 296 ? 58.310 -17.713 2.451 1.00 16.92 328 ALA A N 1
ATOM 2333 C CA . ALA A 1 296 ? 56.922 -17.660 2.026 1.00 19.85 328 ALA A CA 1
ATOM 2334 C C . ALA A 1 296 ? 56.864 -17.966 0.547 1.00 14.94 328 ALA A C 1
ATOM 2335 O O . ALA A 1 296 ? 57.799 -17.629 -0.191 1.00 16.04 328 ALA A O 1
ATOM 2337 N N . LEU A 1 297 ? 55.796 -18.634 0.123 1.00 16.01 329 LEU A N 1
ATOM 2338 C CA . LEU A 1 297 ? 55.580 -18.913 -1.294 1.00 17.20 329 LEU A CA 1
ATOM 2339 C C . LEU A 1 297 ? 54.472 -18.055 -1.851 1.00 19.08 329 LEU A C 1
ATOM 2340 O O . LEU A 1 297 ? 53.499 -17.752 -1.148 1.00 18.66 329 LEU A O 1
ATOM 2345 N N . SER A 1 298 ? 54.575 -17.718 -3.134 1.00 16.28 330 SER A N 1
ATOM 2346 C CA . SER A 1 298 ? 53.554 -16.892 -3.773 1.00 20.42 330 SER A CA 1
ATOM 2347 C C . SER A 1 298 ? 52.196 -17.589 -3.732 1.00 23.05 330 SER A C 1
ATOM 2348 O O . SER A 1 298 ? 51.155 -16.944 -3.714 1.00 20.12 330 SER A O 1
ATOM 2351 N N . SER A 1 299 ? 52.239 -18.914 -3.687 1.00 18.91 331 SER A N 1
ATOM 2352 C CA . SER A 1 299 ? 51.050 -19.749 -3.777 1.00 20.27 331 SER A CA 1
ATOM 2353 C C . SER A 1 299 ? 50.483 -20.171 -2.430 1.00 17.09 331 SER A C 1
ATOM 2354 O O . SER A 1 299 ? 49.532 -20.968 -2.373 1.00 17.52 331 SER A O 1
ATOM 2357 N N . ASP A 1 300 ? 51.048 -19.658 -1.340 1.00 15.09 332 ASP A N 1
ATOM 2358 C CA . ASP A 1 300 ? 50.646 -20.115 -0.004 1.00 14.25 332 ASP A CA 1
ATOM 2359 C C . ASP A 1 300 ? 49.138 -19.974 0.244 1.00 14.94 332 ASP A C 1
ATOM 2360 O O . ASP A 1 300 ? 48.511 -20.890 0.779 1.00 14.67 332 ASP A O 1
ATOM 2365 N N . HIS A 1 301 ? 48.547 -18.846 -0.128 1.00 16.21 333 HIS A N 1
ATOM 2366 C CA . HIS A 1 301 ? 47.140 -18.637 0.256 1.00 17.21 333 HIS A CA 1
ATOM 2367 C C . HIS A 1 301 ? 46.183 -19.566 -0.485 1.00 20.03 333 HIS A C 1
ATOM 2368 O O . HIS A 1 301 ? 45.267 -20.125 0.117 1.00 18.61 333 HIS A O 1
ATOM 2375 N N . VAL A 1 302 ? 46.395 -19.748 -1.783 1.00 18.18 334 VAL A N 1
ATOM 2376 C CA A VAL A 1 302 ? 45.540 -20.643 -2.549 0.50 22.49 334 VAL A CA 1
ATOM 2377 C CA B VAL A 1 302 ? 45.555 -20.639 -2.563 0.50 22.93 334 VAL A CA 1
ATOM 2378 C C . VAL A 1 302 ? 45.774 -22.090 -2.137 1.00 23.71 334 VAL A C 1
ATOM 2379 O O . VAL A 1 302 ? 44.831 -22.884 -2.112 1.00 23.85 334 VAL A O 1
ATOM 2386 N N . LEU A 1 303 ? 47.019 -22.443 -1.792 1.00 16.12 335 LEU A N 1
ATOM 2387 C CA . LEU A 1 303 ? 47.284 -23.835 -1.365 1.00 17.50 335 LEU A CA 1
ATOM 2388 C C . LEU A 1 303 ? 46.775 -24.107 0.052 1.00 18.86 335 LEU A C 1
ATOM 2389 O O . LEU A 1 303 ? 46.458 -25.242 0.408 1.00 18.29 335 LEU A O 1
ATOM 2394 N N . ARG A 1 304 ? 46.712 -23.055 0.858 1.00 12.86 336 ARG A N 1
ATOM 2395 C CA . ARG A 1 304 ? 46.158 -23.125 2.205 1.00 17.27 336 ARG A CA 1
ATOM 2396 C C . ARG A 1 304 ? 44.727 -23.665 2.277 1.00 15.35 336 ARG A C 1
ATOM 2397 O O . ARG A 1 304 ? 44.356 -24.222 3.300 1.00 13.02 336 ARG A O 1
ATOM 2405 N N . THR A 1 305 ? 43.920 -23.459 1.235 1.00 13.66 337 THR A N 1
ATOM 2406 C CA . THR A 1 305 ? 42.498 -23.796 1.338 1.00 18.53 337 THR A CA 1
ATOM 2407 C C . THR A 1 305 ? 42.003 -24.791 0.307 1.00 17.29 337 THR A C 1
ATOM 2408 O O . THR A 1 305 ? 40.798 -25.051 0.250 1.00 20.62 337 THR A O 1
ATOM 2412 N N . ALA A 1 306 ? 42.919 -25.391 -0.455 1.00 18.28 338 ALA A N 1
ATOM 2413 C CA . ALA A 1 306 ? 42.550 -26.464 -1.388 1.00 16.38 338 ALA A CA 1
ATOM 2414 C C . ALA A 1 306 ? 41.385 -26.051 -2.302 1.00 19.78 338 ALA A C 1
ATOM 2415 O O . ALA A 1 306 ? 41.512 -25.119 -3.086 1.00 19.33 338 ALA A O 1
ATOM 2417 N N . TYR A 1 307 ? 40.268 -26.764 -2.219 1.00 18.95 339 TYR A N 1
ATOM 2418 C CA . TYR A 1 307 ? 39.109 -26.472 -3.067 1.00 22.38 339 TYR A CA 1
ATOM 2419 C C . TYR A 1 307 ? 38.136 -25.453 -2.449 1.00 28.08 339 TYR A C 1
ATOM 2420 O O . TYR A 1 307 ? 37.102 -25.143 -3.042 1.00 28.92 339 TYR A O 1
ATOM 2429 N N . HIS A 1 308 ? 38.455 -24.944 -1.260 1.00 19.81 340 HIS A N 1
ATOM 2430 C CA . HIS A 1 308 ? 37.580 -23.975 -0.589 1.00 16.68 340 HIS A CA 1
ATOM 2431 C C . HIS A 1 308 ? 37.820 -22.566 -1.124 1.00 22.39 340 HIS A C 1
ATOM 2432 O O . HIS A 1 308 ? 38.952 -22.109 -1.128 1.00 22.65 340 HIS A O 1
ATOM 2439 N N . ASP A 1 309 ? 36.775 -21.879 -1.588 1.00 22.41 341 ASP A N 1
ATOM 2440 C CA . ASP A 1 309 ? 36.974 -20.509 -2.056 1.00 25.79 341 ASP A CA 1
ATOM 2441 C C . ASP A 1 309 ? 35.794 -19.596 -1.693 1.00 32.95 341 ASP A C 1
ATOM 2442 O O . ASP A 1 309 ? 34.847 -20.018 -1.021 1.00 31.51 341 ASP A O 1
ATOM 2447 N N . HIS A 1 310 ? 35.842 -18.356 -2.173 1.00 31.38 342 HIS A N 1
ATOM 2448 C CA . HIS A 1 310 ? 34.840 -17.344 -1.830 1.00 36.36 342 HIS A CA 1
ATOM 2449 C C . HIS A 1 310 ? 33.406 -17.742 -2.200 1.00 40.39 342 HIS A C 1
ATOM 2450 O O . HIS A 1 310 ? 32.450 -17.156 -1.691 1.00 45.26 342 HIS A O 1
ATOM 2457 N N . THR A 1 311 ? 33.257 -18.728 -3.082 1.00 37.11 343 THR A N 1
ATOM 2458 C CA . THR A 1 311 ? 31.937 -19.169 -3.539 1.00 39.25 343 THR A CA 1
ATOM 2459 C C . THR A 1 311 ? 31.211 -20.046 -2.522 1.00 38.16 343 THR A C 1
ATOM 2460 O O . THR A 1 311 ? 29.987 -20.229 -2.596 1.00 41.39 343 THR A O 1
ATOM 2464 N N . LYS A 1 312 ? 31.981 -20.601 -1.591 1.00 30.59 344 LYS A N 1
ATOM 2465 C CA . LYS A 1 312 ? 31.480 -21.497 -0.552 1.00 31.80 344 LYS A CA 1
ATOM 2466 C C . LYS A 1 312 ? 30.920 -22.792 -1.119 1.00 34.93 344 LYS A C 1
ATOM 2467 O O . LYS A 1 312 ? 30.277 -23.555 -0.404 1.00 32.47 344 LYS A O 1
ATOM 2473 N N . GLU A 1 313 ? 31.199 -23.044 -2.394 1.00 40.04 345 GLU A N 1
ATOM 2474 C CA . GLU A 1 313 ? 30.831 -24.301 -3.034 1.00 49.24 345 GLU A CA 1
ATOM 2475 C C . GLU A 1 313 ? 31.876 -25.375 -2.779 1.00 42.59 345 GLU A C 1
ATOM 2476 O O . GLU A 1 313 ? 33.057 -25.175 -3.043 1.00 42.44 345 GLU A O 1
ATOM 2482 N N . VAL A 1 314 ? 31.440 -26.520 -2.274 1.00 37.62 346 VAL A N 1
ATOM 2483 C CA . VAL A 1 314 ? 32.346 -27.642 -2.097 1.00 35.63 346 VAL A CA 1
ATOM 2484 C C . VAL A 1 314 ? 31.959 -28.763 -3.044 1.00 32.46 346 VAL A C 1
ATOM 2485 O O . VAL A 1 314 ? 30.816 -29.233 -3.027 1.00 32.59 346 VAL A O 1
ATOM 2489 N N . PRO A 1 315 ? 32.901 -29.189 -3.899 1.00 29.92 347 PRO A N 1
ATOM 2490 C CA . PRO A 1 315 ? 32.497 -30.201 -4.884 1.00 33.22 347 PRO A CA 1
ATOM 2491 C C . PRO A 1 315 ? 32.157 -31.540 -4.225 1.00 36.45 347 PRO A C 1
ATOM 2492 O O . PRO A 1 315 ? 32.608 -31.809 -3.103 1.00 33.50 347 PRO A O 1
ATOM 2496 N N . GLY A 1 316 ? 31.375 -32.361 -4.920 1.00 34.00 348 GLY A N 1
ATOM 2497 C CA . GLY A 1 316 ? 30.777 -33.537 -4.316 1.00 43.99 348 GLY A CA 1
ATOM 2498 C C . GLY A 1 316 ? 31.698 -34.713 -4.071 1.00 46.98 348 GLY A C 1
ATOM 2499 O O . GLY A 1 316 ? 31.574 -35.393 -3.056 1.00 52.08 348 GLY A O 1
ATOM 2500 N N . THR A 1 317 ? 32.616 -34.958 -4.999 1.00 43.88 349 THR A N 1
ATOM 2501 C CA . THR A 1 317 ? 33.442 -36.158 -4.952 1.00 39.87 349 THR A CA 1
ATOM 2502 C C . THR A 1 317 ? 34.922 -35.858 -4.749 1.00 34.65 349 THR A C 1
ATOM 2503 O O . THR A 1 317 ? 35.356 -34.713 -4.886 1.00 30.14 349 THR A O 1
ATOM 2507 N N . GLU A 1 318 ? 35.691 -36.904 -4.441 1.00 34.20 350 GLU A N 1
ATOM 2508 C CA . GLU A 1 318 ? 37.146 -36.801 -4.304 1.00 33.36 350 GLU A CA 1
ATOM 2509 C C . GLU A 1 318 ? 37.795 -36.219 -5.551 1.00 30.75 350 GLU A C 1
ATOM 2510 O O . GLU A 1 318 ? 38.648 -35.330 -5.465 1.00 32.15 350 GLU A O 1
ATOM 2516 N N . GLU A 1 319 ? 37.410 -36.758 -6.707 1.00 30.75 351 GLU A N 1
ATOM 2517 C CA . GLU A 1 319 ? 38.002 -36.344 -7.974 1.00 35.49 351 GLU A CA 1
ATOM 2518 C C . GLU A 1 319 ? 37.759 -34.861 -8.234 1.00 32.16 351 GLU A C 1
ATOM 2519 O O . GLU A 1 319 ? 38.689 -34.120 -8.573 1.00 33.89 351 GLU A O 1
ATOM 2525 N N . GLU A 1 320 ? 36.515 -34.429 -8.056 1.00 33.71 352 GLU A N 1
ATOM 2526 C CA . GLU A 1 320 ? 36.152 -33.030 -8.279 1.00 29.79 352 GLU A CA 1
ATOM 2527 C C . GLU A 1 320 ? 36.848 -32.089 -7.315 1.00 29.65 352 GLU A C 1
ATOM 2528 O O . GLU A 1 320 ? 37.175 -30.944 -7.662 1.00 31.97 352 GLU A O 1
ATOM 2534 N N . ARG A 1 321 ? 37.049 -32.564 -6.093 1.00 23.49 353 ARG A N 1
ATOM 2535 C CA . ARG A 1 321 ? 37.708 -31.772 -5.078 1.00 27.71 353 ARG A CA 1
ATOM 2536 C C . ARG A 1 321 ? 39.164 -31.564 -5.476 1.00 29.64 353 ARG A C 1
ATOM 2537 O O . ARG A 1 321 ? 39.694 -30.444 -5.400 1.00 25.96 353 ARG A O 1
ATOM 2545 N N . ARG A 1 322 ? 39.802 -32.651 -5.905 1.00 27.64 354 ARG A N 1
ATOM 2546 C CA . ARG A 1 322 ? 41.189 -32.598 -6.374 1.00 28.46 354 ARG A CA 1
ATOM 2547 C C . ARG A 1 322 ? 41.325 -31.635 -7.536 1.00 25.61 354 ARG A C 1
ATOM 2548 O O . ARG A 1 322 ? 42.208 -30.780 -7.542 1.00 22.13 354 ARG A O 1
ATOM 2556 N N . ALA A 1 323 ? 40.435 -31.788 -8.514 1.00 31.80 355 ALA A N 1
ATOM 2557 C CA . ALA A 1 323 ? 40.460 -30.983 -9.733 1.00 28.57 355 ALA A CA 1
ATOM 2558 C C . ALA A 1 323 ? 40.309 -29.495 -9.446 1.00 27.75 355 ALA A C 1
ATOM 2559 O O . ALA A 1 323 ? 41.043 -28.678 -9.997 1.00 28.89 355 ALA A O 1
ATOM 2561 N N . LYS A 1 324 ? 39.359 -29.141 -8.588 1.00 26.87 356 LYS A N 1
ATOM 2562 C CA . LYS A 1 324 ? 39.162 -27.740 -8.240 1.00 23.56 356 LYS A CA 1
ATOM 2563 C C . LYS A 1 324 ? 40.366 -27.178 -7.494 1.00 27.07 356 LYS A C 1
ATOM 2564 O O . LYS A 1 324 ? 40.818 -26.062 -7.777 1.00 26.77 356 LYS A O 1
ATOM 2570 N N . ALA A 1 325 ? 40.896 -27.943 -6.543 1.00 24.04 357 ALA A N 1
ATOM 2571 C CA . ALA A 1 325 ? 42.085 -27.505 -5.815 1.00 23.27 357 ALA A CA 1
ATOM 2572 C C . ALA A 1 325 ? 43.257 -27.264 -6.773 1.00 21.28 357 ALA A C 1
ATOM 2573 O O . ALA A 1 325 ? 43.970 -26.251 -6.682 1.00 23.23 357 ALA A O 1
ATOM 2575 N N . LYS A 1 326 ? 43.441 -28.181 -7.710 1.00 21.42 358 LYS A N 1
ATOM 2576 C CA . LYS A 1 326 ? 44.549 -28.073 -8.654 1.00 21.76 358 LYS A CA 1
ATOM 2577 C C . LYS A 1 326 ? 44.373 -26.858 -9.566 1.00 24.23 358 LYS A C 1
ATOM 2578 O O . LYS A 1 326 ? 45.321 -26.105 -9.833 1.00 25.47 358 LYS A O 1
ATOM 2584 N N . GLU A 1 327 ? 43.146 -26.685 -10.034 1.00 25.81 359 GLU A N 1
ATOM 2585 C CA . GLU A 1 327 ? 42.794 -25.616 -10.951 1.00 34.24 359 GLU A CA 1
ATOM 2586 C C . GLU A 1 327 ? 43.027 -24.263 -10.291 1.00 31.43 359 GLU A C 1
ATOM 2587 O O . GLU A 1 327 ? 43.602 -23.358 -10.903 1.00 34.19 359 GLU A O 1
ATOM 2593 N N . ARG A 1 328 ? 42.616 -24.131 -9.033 1.00 25.40 360 ARG A N 1
ATOM 2594 C CA . ARG A 1 328 ? 42.870 -22.895 -8.309 1.00 22.30 360 ARG A CA 1
ATOM 2595 C C . ARG A 1 328 ? 44.356 -22.606 -8.196 1.00 27.10 360 ARG A C 1
ATOM 2596 O O . ARG A 1 328 ? 44.787 -21.462 -8.395 1.00 22.67 360 ARG A O 1
ATOM 2604 N N . PHE A 1 329 ? 45.145 -23.629 -7.862 1.00 20.29 361 PHE A N 1
ATOM 2605 C CA . PHE A 1 329 ? 46.578 -23.429 -7.746 1.00 22.98 361 PHE A CA 1
ATOM 2606 C C . PHE A 1 329 ? 47.166 -22.990 -9.079 1.00 21.92 361 PHE A C 1
ATOM 2607 O O . PHE A 1 329 ? 47.911 -22.007 -9.144 1.00 24.89 361 PHE A O 1
ATOM 2615 N N . GLU A 1 330 ? 46.836 -23.712 -10.144 1.00 22.76 362 GLU A N 1
ATOM 2616 C CA . GLU A 1 330 ? 47.467 -23.443 -11.432 1.00 30.60 362 GLU A CA 1
ATOM 2617 C C . GLU A 1 330 ? 47.098 -22.065 -11.969 1.00 34.12 362 GLU A C 1
ATOM 2618 O O . GLU A 1 330 ? 47.933 -21.399 -12.590 1.00 33.53 362 GLU A O 1
ATOM 2624 N N . LYS A 1 331 ? 45.859 -21.636 -11.726 1.00 33.58 363 LYS A N 1
ATOM 2625 C CA . LYS A 1 331 ? 45.417 -20.311 -12.159 1.00 32.94 363 LYS A CA 1
ATOM 2626 C C . LYS A 1 331 ? 46.185 -19.235 -11.423 1.00 32.12 363 LYS A C 1
ATOM 2627 O O . LYS A 1 331 ? 46.472 -18.178 -11.982 1.00 36.06 363 LYS A O 1
ATOM 2633 N N . ALA A 1 332 ? 46.524 -19.507 -10.166 1.00 24.81 364 ALA A N 1
ATOM 2634 C CA . ALA A 1 332 ? 47.196 -18.510 -9.340 1.00 25.71 364 ALA A CA 1
ATOM 2635 C C . ALA A 1 332 ? 48.718 -18.516 -9.515 1.00 35.57 364 ALA A C 1
ATOM 2636 O O . ALA A 1 332 ? 49.375 -17.498 -9.288 1.00 41.88 364 ALA A O 1
ATOM 2638 N N . ALA A 1 333 ? 49.279 -19.650 -9.930 1.00 36.13 365 ALA A N 1
ATOM 2639 C CA . ALA A 1 333 ? 50.736 -19.815 -9.940 1.00 37.49 365 ALA A CA 1
ATOM 2640 C C . ALA A 1 333 ? 51.371 -19.735 -11.328 1.00 40.41 365 ALA A C 1
ATOM 2641 O O . ALA A 1 333 ? 52.592 -19.802 -11.460 1.00 41.11 365 ALA A O 1
ATOM 2643 N N . LYS A 1 334 ? 50.552 -19.594 -12.363 1.00 43.64 366 LYS A N 1
ATOM 2644 C CA . LYS A 1 334 ? 51.075 -19.505 -13.723 1.00 49.23 366 LYS A CA 1
ATOM 2645 C C . LYS A 1 334 ? 51.613 -18.111 -14.026 1.00 53.14 366 LYS A C 1
ATOM 2646 O O . LYS A 1 334 ? 50.872 -17.132 -13.967 1.00 52.46 366 LYS A O 1
ATOM 2652 N N . ILE A 1 335 ? 52.908 -18.024 -14.326 1.00 56.49 367 ILE A N 1
ATOM 2653 C CA . ILE A 1 335 ? 53.467 -16.811 -14.916 1.00 60.36 367 ILE A CA 1
ATOM 2654 C C . ILE A 1 335 ? 53.991 -17.129 -16.319 1.00 63.06 367 ILE A C 1
ATOM 2655 O O . ILE A 1 335 ? 54.630 -18.162 -16.548 1.00 62.45 367 ILE A O 1
ATOM 2660 N N . LYS A 1 336 ? 53.678 -16.239 -17.259 1.00 62.32 368 LYS A N 1
ATOM 2661 C CA . LYS A 1 336 ? 53.938 -16.457 -18.677 1.00 56.88 368 LYS A CA 1
ATOM 2662 C C . LYS A 1 336 ? 53.339 -17.766 -19.169 1.00 47.81 368 LYS A C 1
ATOM 2663 O O . LYS A 1 336 ? 53.898 -18.410 -20.050 1.00 45.79 368 LYS A O 1
ATOM 2669 N N . GLY A 1 337 ? 52.206 -18.158 -18.592 1.00 44.39 369 GLY A N 1
ATOM 2670 C CA . GLY A 1 337 ? 51.506 -19.357 -19.025 1.00 42.14 369 GLY A CA 1
ATOM 2671 C C . GLY A 1 337 ? 52.034 -20.656 -18.442 1.00 46.32 369 GLY A C 1
ATOM 2672 O O . GLY A 1 337 ? 51.457 -21.722 -18.665 1.00 52.85 369 GLY A O 1
ATOM 2673 N N . LYS A 1 338 ? 53.136 -20.579 -17.701 1.00 41.70 370 LYS A N 1
ATOM 2674 C CA . LYS A 1 338 ? 53.710 -21.764 -17.074 1.00 36.71 370 LYS A CA 1
ATOM 2675 C C . LYS A 1 338 ? 53.618 -21.645 -15.566 1.00 34.18 370 LYS A C 1
ATOM 2676 O O . LYS A 1 338 ? 53.843 -20.570 -15.009 1.00 32.73 370 LYS A O 1
ATOM 2682 N N . VAL A 1 339 ? 53.273 -22.746 -14.905 1.00 33.63 371 VAL A N 1
ATOM 2683 C CA . VAL A 1 339 ? 53.265 -22.764 -13.446 1.00 30.19 371 VAL A CA 1
ATOM 2684 C C . VAL A 1 339 ? 54.667 -22.456 -12.930 1.00 31.33 371 VAL A C 1
ATOM 2685 O O . VAL A 1 339 ? 55.641 -23.108 -13.312 1.00 28.55 371 VAL A O 1
ATOM 2689 N N . ALA A 1 340 ? 54.763 -21.446 -12.069 1.00 29.57 372 ALA A N 1
ATOM 2690 C CA . ALA A 1 340 ? 56.042 -20.992 -11.539 1.00 32.20 372 ALA A CA 1
ATOM 2691 C C . ALA A 1 340 ? 55.856 -20.260 -10.208 1.00 30.82 372 ALA A C 1
ATOM 2692 O O . ALA A 1 340 ? 55.584 -19.059 -10.184 1.00 36.34 372 ALA A O 1
ATOM 2694 N N . GLU A 1 341 ? 55.999 -20.985 -9.104 1.00 22.03 373 GLU A N 1
ATOM 2695 C CA . GLU A 1 341 ? 55.888 -20.374 -7.784 1.00 20.13 373 GLU A CA 1
ATOM 2696 C C . GLU A 1 341 ? 57.101 -19.504 -7.490 1.00 19.98 373 GLU A C 1
ATOM 2697 O O . GLU A 1 341 ? 58.210 -19.854 -7.876 1.00 22.62 373 GLU A O 1
ATOM 2703 N N . ARG A 1 342 ? 56.892 -18.379 -6.812 1.00 20.02 374 ARG A N 1
ATOM 2704 C CA . ARG A 1 342 ? 58.016 -17.590 -6.307 1.00 16.48 374 ARG A CA 1
ATOM 2705 C C . ARG A 1 342 ? 58.188 -17.795 -4.801 1.00 17.09 374 ARG A C 1
ATOM 2706 O O . ARG A 1 342 ? 57.250 -18.134 -4.100 1.00 16.42 374 ARG A O 1
ATOM 2714 N N . LEU A 1 343 ? 59.397 -17.562 -4.315 1.00 19.53 375 LEU A N 1
ATOM 2715 C CA . LEU A 1 343 ? 59.737 -17.788 -2.915 1.00 18.84 375 LEU A CA 1
ATOM 2716 C C . LEU A 1 343 ? 60.414 -16.547 -2.364 1.00 16.42 375 LEU A C 1
ATOM 2717 O O . LEU A 1 343 ? 61.236 -15.953 -3.050 1.00 16.52 375 LEU A O 1
ATOM 2722 N N . VAL A 1 344 ? 60.064 -16.134 -1.152 1.00 14.88 376 VAL A N 1
ATOM 2723 C CA . VAL A 1 344 ? 60.799 -15.055 -0.512 1.00 12.81 376 VAL A CA 1
ATOM 2724 C C . VAL A 1 344 ? 61.340 -15.576 0.821 1.00 17.63 376 VAL A C 1
ATOM 2725 O O . VAL A 1 344 ? 60.683 -16.390 1.484 1.00 21.81 376 VAL A O 1
ATOM 2729 N N . SER A 1 345 ? 62.552 -15.169 1.170 1.00 15.03 377 SER A N 1
ATOM 2730 C CA . SER A 1 345 ? 63.224 -15.627 2.383 1.00 18.57 377 SER A CA 1
ATOM 2731 C C . SER A 1 345 ? 63.840 -14.459 3.152 1.00 27.30 377 SER A C 1
ATOM 2732 O O . SER A 1 345 ? 64.220 -13.462 2.551 1.00 22.95 377 SER A O 1
ATOM 2735 N N . ALA A 1 346 ? 63.970 -14.593 4.471 1.00 25.96 378 ALA A N 1
ATOM 2736 C CA . ALA A 1 346 ? 64.514 -13.500 5.300 1.00 23.53 378 ALA A CA 1
ATOM 2737 C C . ALA A 1 346 ? 65.572 -13.982 6.283 1.00 29.80 378 ALA A C 1
ATOM 2738 O O . ALA A 1 346 ? 65.375 -15.014 6.933 1.00 26.81 378 ALA A O 1
ATOM 2740 N N . SER A 1 347 ? 66.673 -13.232 6.408 1.00 23.80 379 SER A N 1
ATOM 2741 C CA . SER A 1 347 ? 67.686 -13.551 7.404 1.00 27.48 379 SER A CA 1
ATOM 2742 C C . SER A 1 347 ? 67.773 -12.483 8.487 1.00 34.71 379 SER A C 1
ATOM 2743 O O . SER A 1 347 ? 67.200 -11.392 8.364 1.00 34.68 379 SER A O 1
ATOM 2746 N N . ASP A 1 348 ? 68.479 -12.819 9.559 1.00 35.66 380 ASP A N 1
ATOM 274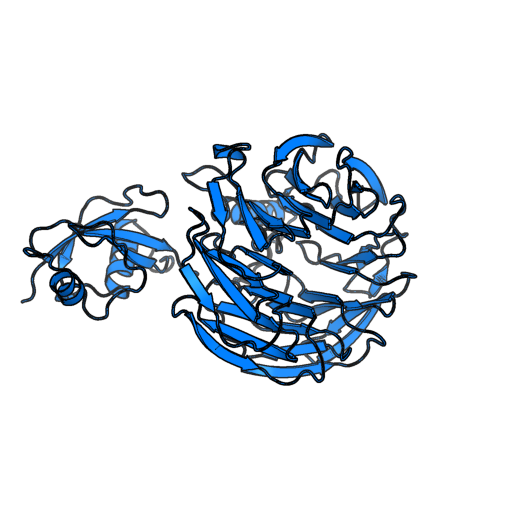7 C CA . ASP A 1 348 ? 68.561 -11.947 10.723 1.00 33.41 380 ASP A CA 1
ATOM 2748 C C . ASP A 1 348 ? 69.368 -10.690 10.442 1.00 32.87 380 ASP A C 1
ATOM 2749 O O . ASP A 1 348 ? 69.487 -9.831 11.312 1.00 28.18 380 ASP A O 1
ATOM 2754 N N . ASP A 1 349 ? 69.938 -10.587 9.245 1.00 31.87 381 ASP A N 1
ATOM 2755 C CA . ASP A 1 349 ? 70.688 -9.385 8.892 1.00 34.95 381 ASP A CA 1
ATOM 2756 C C . ASP A 1 349 ? 69.802 -8.345 8.209 1.00 29.44 381 ASP A C 1
ATOM 2757 O O . ASP A 1 349 ? 70.319 -7.373 7.652 1.00 27.67 381 ASP A O 1
ATOM 2762 N N . PHE A 1 350 ? 68.488 -8.568 8.280 1.00 27.93 382 PHE A N 1
ATOM 2763 C CA . PHE A 1 350 ? 67.419 -7.626 7.867 1.00 28.82 382 PHE A CA 1
ATOM 2764 C C . PHE A 1 350 ? 67.107 -7.753 6.367 1.00 28.75 382 PHE A C 1
ATOM 2765 O O . PHE A 1 350 ? 66.279 -7.024 5.830 1.00 40.15 382 PHE A O 1
ATOM 2773 N N . THR A 1 351 ? 67.797 -8.668 5.708 1.00 25.11 383 THR A N 1
ATOM 2774 C CA . THR A 1 351 ? 67.731 -8.824 4.262 1.00 25.57 383 THR A CA 1
ATOM 2775 C C . THR A 1 351 ? 66.678 -9.835 3.871 1.00 29.46 383 THR A C 1
ATOM 2776 O O . THR A 1 351 ? 66.467 -10.794 4.595 1.00 28.10 383 THR A O 1
ATOM 2780 N N . MET A 1 352 ? 66.007 -9.602 2.745 1.00 23.13 384 MET A N 1
ATOM 2781 C CA . MET A 1 352 ? 65.202 -10.640 2.110 1.00 24.87 384 MET A CA 1
ATOM 2782 C C . MET A 1 352 ? 65.718 -10.943 0.704 1.00 26.80 384 MET A C 1
ATOM 2783 O O . MET A 1 352 ? 66.287 -10.072 0.055 1.00 21.51 384 MET A O 1
ATOM 2788 N N . TYR A 1 353 ? 65.542 -12.180 0.242 1.00 21.04 385 TYR A N 1
ATOM 2789 C CA . TYR A 1 353 ? 65.809 -12.510 -1.153 1.00 20.38 385 TYR A CA 1
ATOM 2790 C C . TYR A 1 353 ? 64.535 -13.031 -1.802 1.00 21.09 385 TYR A C 1
ATOM 2791 O O . TYR A 1 353 ? 63.722 -13.703 -1.162 1.00 17.65 385 TYR A O 1
ATOM 2800 N N . LEU A 1 354 ? 64.378 -12.709 -3.081 1.00 18.63 386 LEU A N 1
ATOM 2801 C CA . LEU A 1 354 ? 63.228 -13.128 -3.870 1.00 19.02 386 LEU A CA 1
ATOM 2802 C C . LEU A 1 354 ? 63.714 -14.135 -4.907 1.00 20.12 386 LEU A C 1
ATOM 2803 O O . LEU A 1 354 ? 64.665 -13.869 -5.653 1.00 20.10 386 LEU A O 1
ATOM 2808 N N . TRP A 1 355 ? 63.079 -15.308 -4.931 1.00 17.54 387 TRP A N 1
ATOM 2809 C CA . TRP A 1 355 ? 63.521 -16.396 -5.797 1.00 19.58 387 TRP A CA 1
ATOM 2810 C C . TRP A 1 355 ? 62.471 -16.866 -6.816 1.00 21.27 387 TRP A C 1
ATOM 2811 O O . TRP A 1 355 ? 61.277 -16.912 -6.515 1.00 18.06 387 TRP A O 1
ATOM 2822 N N . ASP A 1 356 ? 62.934 -17.231 -8.012 1.00 21.63 388 ASP A N 1
ATOM 2823 C CA . ASP A 1 356 ? 62.106 -17.909 -9.021 1.00 24.49 388 ASP A CA 1
ATOM 2824 C C . ASP A 1 356 ? 62.861 -19.160 -9.466 1.00 23.64 388 ASP A C 1
ATOM 2825 O O . ASP A 1 356 ? 63.587 -19.129 -10.460 1.00 30.51 388 ASP A O 1
ATOM 2830 N N . PRO A 1 357 ? 62.718 -20.260 -8.712 1.00 25.84 389 PRO A N 1
ATOM 2831 C CA . PRO A 1 357 ? 63.514 -21.465 -8.971 1.00 25.68 389 PRO A CA 1
ATOM 2832 C C . PRO A 1 357 ? 63.344 -22.000 -10.387 1.00 30.36 389 PRO A C 1
ATOM 2833 O O . PRO A 1 357 ? 64.312 -22.432 -11.009 1.00 29.32 389 PRO A O 1
ATOM 2837 N N . THR A 1 358 ? 62.116 -21.965 -10.886 1.00 29.68 390 THR A N 1
ATOM 2838 C CA . THR A 1 358 ? 61.842 -22.478 -12.216 1.00 34.32 390 THR A CA 1
ATOM 2839 C C . THR A 1 358 ? 62.607 -21.705 -13.273 1.00 35.73 390 THR A C 1
ATOM 2840 O O . THR A 1 358 ? 63.297 -22.301 -14.105 1.00 36.03 390 THR A O 1
ATOM 2844 N N . ASN A 1 359 ? 62.511 -20.380 -13.230 1.00 33.63 391 ASN A N 1
ATOM 2845 C CA . ASN A 1 359 ? 63.085 -19.552 -14.292 1.00 35.89 391 ASN A CA 1
ATOM 2846 C C . ASN A 1 359 ? 64.475 -19.005 -14.007 1.00 42.78 391 ASN A C 1
ATOM 2847 O O . ASN A 1 359 ? 65.148 -18.534 -14.923 1.00 43.62 391 ASN A O 1
ATOM 2852 N N . ASN A 1 360 ? 64.907 -19.042 -12.750 1.00 39.03 392 ASN A N 1
ATOM 2853 C CA . ASN A 1 360 ? 66.203 -18.466 -12.402 1.00 36.57 392 ASN A CA 1
ATOM 2854 C C . ASN A 1 360 ? 67.166 -19.431 -11.711 1.00 37.93 392 ASN A C 1
ATOM 2855 O O . ASN A 1 360 ? 68.355 -19.149 -11.625 1.00 40.34 392 ASN A O 1
ATOM 2860 N N . GLY A 1 361 ? 66.655 -20.554 -11.211 1.00 37.07 393 GLY A N 1
ATOM 2861 C CA . GLY A 1 361 ? 67.452 -21.428 -10.369 1.00 34.79 393 GLY A CA 1
ATOM 2862 C C . GLY A 1 361 ? 67.960 -20.650 -9.166 1.00 36.14 393 GLY A C 1
ATOM 2863 O O . GLY A 1 361 ? 67.197 -19.932 -8.506 1.00 31.41 393 GLY A O 1
ATOM 2864 N N . SER A 1 362 ? 69.259 -20.749 -8.907 1.00 33.21 394 SER A N 1
ATOM 2865 C CA . SER A 1 362 ? 69.843 -20.138 -7.715 1.00 34.57 394 SER A CA 1
ATOM 2866 C C . SER A 1 362 ? 70.274 -18.677 -7.892 1.00 35.24 394 SER A C 1
ATOM 2867 O O . SER A 1 362 ? 70.875 -18.094 -6.986 1.00 39.22 394 SER A O 1
ATOM 2870 N N . LYS A 1 363 ? 69.986 -18.079 -9.046 1.00 31.43 395 LYS A N 1
ATOM 2871 C CA . LYS A 1 363 ? 70.180 -16.642 -9.190 1.00 33.22 395 LYS A CA 1
ATOM 2872 C C . LYS A 1 363 ? 68.927 -15.905 -8.707 1.00 31.19 395 LYS A C 1
ATOM 2873 O O . LYS A 1 363 ? 67.845 -16.040 -9.298 1.00 27.27 395 LYS A O 1
ATOM 2879 N N . PRO A 1 364 ? 69.060 -15.138 -7.614 1.00 28.58 396 PRO A N 1
ATOM 2880 C CA . PRO A 1 364 ? 67.873 -14.471 -7.071 1.00 27.05 396 PRO A CA 1
ATOM 2881 C C . PRO A 1 364 ? 67.348 -13.436 -8.028 1.00 26.35 396 PRO A C 1
ATOM 2882 O O . PRO A 1 364 ? 68.134 -12.793 -8.737 1.00 26.70 396 PRO A O 1
ATOM 2886 N N . VAL A 1 365 ? 66.027 -13.318 -8.066 1.00 25.39 397 VAL A N 1
ATOM 2887 C CA . VAL A 1 365 ? 65.358 -12.278 -8.812 1.00 24.29 397 VAL A CA 1
ATOM 2888 C C . VAL A 1 365 ? 65.807 -10.919 -8.299 1.00 29.29 397 VAL A C 1
ATOM 2889 O O . VAL A 1 365 ? 66.098 -10.007 -9.082 1.00 25.72 397 VAL A O 1
ATOM 2893 N N . ALA A 1 366 ? 65.862 -10.796 -6.975 1.00 24.75 398 ALA A N 1
ATOM 2894 C CA . ALA A 1 366 ? 66.202 -9.535 -6.332 1.00 30.29 398 ALA A CA 1
ATOM 2895 C C . ALA A 1 366 ? 66.567 -9.736 -4.870 1.00 28.00 398 ALA A C 1
ATOM 2896 O O . ALA A 1 366 ? 66.187 -10.736 -4.243 1.00 23.24 398 ALA A O 1
ATOM 2898 N N . ARG A 1 367 ? 67.322 -8.772 -4.347 1.00 24.78 399 ARG A N 1
ATOM 2899 C CA . ARG A 1 367 ? 67.577 -8.646 -2.922 1.00 26.65 399 ARG A CA 1
ATOM 2900 C C . ARG A 1 367 ? 66.752 -7.467 -2.406 1.00 30.36 399 ARG A C 1
ATOM 2901 O O . ARG A 1 367 ? 66.774 -6.378 -2.993 1.00 27.69 399 ARG A O 1
ATOM 2909 N N . LEU A 1 368 ? 66.038 -7.689 -1.308 1.00 24.65 400 LEU A N 1
ATOM 2910 C CA . LEU A 1 368 ? 65.094 -6.709 -0.759 1.00 19.36 400 LEU A CA 1
ATOM 2911 C C . LEU A 1 368 ? 65.682 -6.004 0.466 1.00 25.38 400 LEU A C 1
ATOM 2912 O O . LEU A 1 368 ? 65.689 -6.564 1.565 1.00 20.39 400 LEU A O 1
ATOM 2917 N N . LEU A 1 369 ? 66.187 -4.785 0.267 1.00 27.96 401 LEU A N 1
ATOM 2918 C CA . LEU A 1 369 ? 66.842 -4.023 1.326 1.00 26.47 401 LEU A CA 1
ATOM 2919 C C . LEU A 1 369 ? 65.991 -2.834 1.760 1.00 23.00 401 LEU A C 1
ATOM 2920 O O . LEU A 1 369 ? 65.396 -2.157 0.929 1.00 26.68 401 LEU A O 1
ATOM 2925 N N . GLY A 1 370 ? 65.929 -2.592 3.063 1.00 28.10 402 GLY A N 1
ATOM 2926 C CA . GLY A 1 370 ? 65.200 -1.446 3.592 1.00 23.97 402 GLY A CA 1
ATOM 2927 C C . GLY A 1 370 ? 64.897 -1.529 5.082 1.00 33.37 402 GLY A C 1
ATOM 2928 O O . GLY A 1 370 ? 64.818 -0.507 5.767 1.00 25.15 402 GLY A O 1
ATOM 2929 N N . HIS A 1 371 ? 64.724 -2.744 5.600 1.00 22.67 403 HIS A N 1
ATOM 2930 C CA . HIS A 1 371 ? 64.442 -2.890 7.018 1.00 22.75 403 HIS A CA 1
ATOM 2931 C C . HIS A 1 371 ? 65.660 -2.484 7.852 1.00 24.29 403 HIS A C 1
ATOM 2932 O O . HIS A 1 371 ? 66.798 -2.677 7.431 1.00 25.64 403 HIS A O 1
ATOM 2939 N N . GLN A 1 372 ? 65.393 -1.937 9.035 1.00 25.20 404 GLN A N 1
ATOM 2940 C CA . GLN A 1 372 ? 66.407 -1.421 9.945 1.00 26.97 404 GLN A CA 1
ATOM 2941 C C . GLN A 1 372 ? 66.585 -2.358 11.124 1.00 26.79 404 GLN A C 1
ATOM 2942 O O . GLN A 1 372 ? 67.346 -2.070 12.041 1.00 29.74 404 GLN A O 1
ATOM 2948 N N . ASN A 1 373 ? 65.856 -3.469 11.098 1.00 26.77 405 ASN A N 1
ATOM 2949 C CA . ASN A 1 373 ? 65.983 -4.498 12.118 1.00 30.13 405 ASN A CA 1
ATOM 2950 C C . ASN A 1 373 ? 65.437 -5.794 11.520 1.00 29.15 405 ASN A C 1
ATOM 2951 O O . ASN A 1 373 ? 65.053 -5.809 10.346 1.00 26.34 405 ASN A O 1
ATOM 2956 N N . LYS A 1 374 ? 65.413 -6.874 12.299 1.00 23.68 406 LYS A N 1
ATOM 2957 C CA . LYS A 1 374 ? 64.970 -8.184 11.785 1.00 23.87 406 LYS A CA 1
ATOM 2958 C C . LYS A 1 374 ? 63.571 -8.181 11.189 1.00 22.47 406 LYS A C 1
ATOM 2959 O O . LYS A 1 374 ? 62.701 -7.441 11.635 1.00 22.19 406 LYS A O 1
ATOM 2965 N N . VAL A 1 375 ? 63.366 -9.045 10.196 1.00 19.20 407 VAL A N 1
ATOM 2966 C CA . VAL A 1 375 ? 62.041 -9.353 9.676 1.00 22.13 407 VAL A CA 1
ATOM 2967 C C . VAL A 1 375 ? 61.416 -10.487 10.496 1.00 25.45 407 VAL A C 1
ATOM 2968 O O . VAL A 1 375 ? 62.021 -11.547 10.636 1.00 29.91 407 VAL A O 1
ATOM 2972 N N . ASN A 1 376 ? 60.222 -10.278 11.040 1.00 22.09 408 ASN A N 1
ATOM 2973 C CA . ASN A 1 376 ? 59.638 -11.307 11.886 1.00 23.04 408 ASN A CA 1
ATOM 2974 C C . ASN A 1 376 ? 58.589 -12.119 11.154 1.00 26.81 408 ASN A C 1
ATOM 2975 O O . ASN A 1 376 ? 58.154 -13.161 11.651 1.00 28.05 408 ASN A O 1
ATOM 2980 N N . HIS A 1 377 ? 58.200 -11.655 9.967 1.00 21.31 409 HIS A N 1
ATOM 2981 C CA . HIS A 1 377 ? 57.172 -12.338 9.190 1.00 22.94 409 HIS A CA 1
ATOM 2982 C C . HIS A 1 377 ? 57.139 -11.797 7.753 1.00 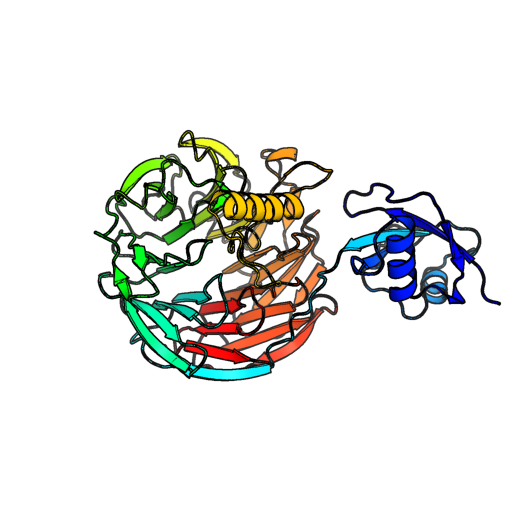21.50 409 HIS A C 1
ATOM 2983 O O . HIS A 1 377 ? 57.336 -10.591 7.521 1.00 20.31 409 HIS A O 1
ATOM 2990 N N . VAL A 1 378 ? 56.878 -12.680 6.793 1.00 14.63 410 VAL A N 1
ATOM 2991 C CA . VAL A 1 378 ? 56.762 -12.265 5.411 1.00 12.88 410 VAL A CA 1
ATOM 2992 C C . VAL A 1 378 ? 55.682 -13.092 4.702 1.00 17.80 410 VAL A C 1
ATOM 2993 O O . VAL A 1 378 ? 55.536 -14.305 4.936 1.00 17.29 410 VAL A O 1
ATOM 2997 N N . GLN A 1 379 ? 54.883 -12.413 3.888 1.00 15.73 411 GLN A N 1
ATOM 2998 C CA . GLN A 1 379 ? 53.734 -13.046 3.220 1.00 17.35 411 GLN A CA 1
ATOM 2999 C C . GLN A 1 379 ? 53.548 -12.472 1.833 1.00 17.20 411 GLN A C 1
ATOM 3000 O O . GLN A 1 379 ? 53.523 -11.257 1.673 1.00 15.51 411 GLN A O 1
ATOM 3006 N N . PHE A 1 380 ? 53.413 -13.332 0.829 1.00 17.91 412 PHE A N 1
ATOM 3007 C CA . PHE A 1 380 ? 52.945 -12.861 -0.466 1.00 18.46 412 PHE A CA 1
ATOM 3008 C C . PHE A 1 380 ? 51.480 -12.553 -0.360 1.00 16.30 412 PHE A C 1
ATOM 3009 O O . PHE A 1 380 ? 50.770 -13.228 0.389 1.00 17.06 412 PHE A O 1
ATOM 3017 N N . SER A 1 381 ? 51.009 -11.573 -1.122 1.00 16.23 413 SER A N 1
ATOM 3018 C CA . SER A 1 381 ? 49.573 -11.406 -1.266 1.00 15.68 413 SER A CA 1
ATOM 3019 C C . SER A 1 381 ? 49.002 -12.651 -1.944 1.00 19.30 413 SER A C 1
ATOM 3020 O O . SER A 1 381 ? 49.700 -13.317 -2.711 1.00 20.79 413 SER A O 1
ATOM 3023 N N . PRO A 1 382 ? 47.729 -12.976 -1.660 1.00 21.26 414 PRO A N 1
ATOM 3024 C CA . PRO A 1 382 ? 47.072 -14.137 -2.278 1.00 20.25 414 PRO A CA 1
ATOM 3025 C C . PRO A 1 382 ? 47.199 -14.162 -3.804 1.00 22.90 414 PRO A C 1
ATOM 3026 O O . PRO A 1 382 ? 47.391 -15.246 -4.372 1.00 24.30 414 PRO A O 1
ATOM 3030 N N . ASP A 1 383 ? 47.137 -12.995 -4.453 1.00 17.42 415 ASP A N 1
ATOM 3031 C CA . ASP A 1 383 ? 47.281 -12.950 -5.905 1.00 23.49 415 ASP A CA 1
ATOM 3032 C C . ASP A 1 383 ? 48.735 -12.975 -6.386 1.00 31.56 415 ASP A C 1
ATOM 3033 O O . ASP A 1 383 ? 48.995 -12.945 -7.588 1.00 30.63 415 ASP A O 1
ATOM 3038 N N . GLY A 1 384 ? 49.676 -13.018 -5.450 1.00 25.75 416 GLY A N 1
ATOM 3039 C CA . GLY A 1 384 ? 51.082 -13.117 -5.796 1.00 26.69 416 GLY A CA 1
ATOM 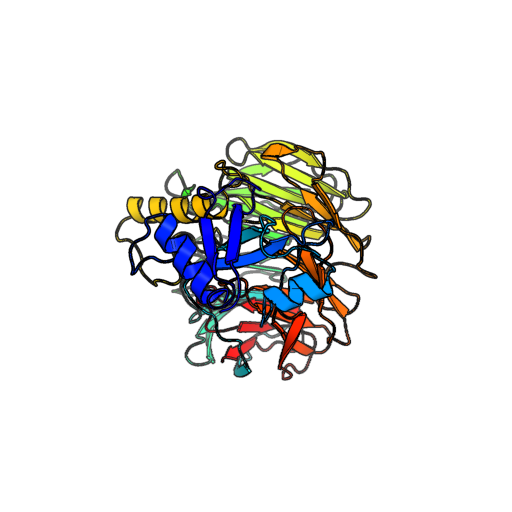3040 C C . GLY A 1 384 ? 51.726 -11.877 -6.392 1.00 28.12 416 GLY A C 1
ATOM 3041 O O . GLY A 1 384 ? 52.845 -11.955 -6.894 1.00 34.03 416 GLY A O 1
ATOM 3042 N N . THR A 1 385 ? 51.057 -10.733 -6.322 1.00 23.07 417 THR A N 1
ATOM 3043 C CA . THR A 1 385 ? 51.618 -9.501 -6.896 1.00 26.43 417 THR A CA 1
ATOM 3044 C C . THR A 1 385 ? 52.460 -8.696 -5.908 1.00 27.56 417 THR A C 1
ATOM 3045 O O . THR A 1 385 ? 53.309 -7.901 -6.303 1.00 27.54 417 THR A O 1
ATOM 3049 N N . LEU A 1 386 ? 52.217 -8.896 -4.623 1.00 21.93 418 LEU A N 1
ATOM 3050 C CA . LEU A 1 386 ? 52.869 -8.088 -3.600 1.00 21.69 418 LEU A CA 1
ATOM 3051 C C . LEU A 1 386 ? 53.468 -8.967 -2.501 1.00 19.98 418 LEU A C 1
ATOM 3052 O O . LEU A 1 386 ? 53.082 -10.124 -2.322 1.00 19.26 418 LEU A O 1
ATOM 3057 N N . ILE A 1 387 ? 54.446 -8.404 -1.804 1.00 17.62 419 ILE A N 1
ATOM 3058 C CA . ILE A 1 387 ? 55.044 -9.010 -0.623 1.00 18.12 419 ILE A CA 1
ATOM 3059 C C . ILE A 1 387 ? 54.914 -8.034 0.542 1.00 20.49 419 ILE A C 1
ATOM 3060 O O . ILE A 1 387 ? 55.241 -6.855 0.410 1.00 19.28 419 ILE A O 1
ATOM 3065 N N . ALA A 1 388 ? 54.434 -8.519 1.682 1.00 17.75 420 ALA A N 1
ATOM 3066 C CA . ALA A 1 388 ? 54.420 -7.708 2.884 1.00 16.25 420 ALA A CA 1
ATOM 3067 C C . ALA A 1 388 ? 55.448 -8.273 3.861 1.00 17.83 420 ALA A C 1
ATOM 3068 O O . ALA A 1 388 ? 55.525 -9.480 4.046 1.00 15.62 420 ALA A O 1
ATOM 3070 N N . SER A 1 389 ? 56.265 -7.411 4.463 1.00 16.18 421 SER A N 1
ATOM 3071 C CA . SER A 1 389 ? 57.238 -7.888 5.449 1.00 21.69 421 SER A CA 1
ATOM 3072 C C . SER A 1 389 ? 57.106 -7.124 6.761 1.00 23.04 421 SER A C 1
ATOM 3073 O O . SER A 1 389 ? 57.134 -5.896 6.779 1.00 20.60 421 SER A O 1
ATOM 3076 N N . ALA A 1 390 ? 56.955 -7.859 7.857 1.00 17.88 422 ALA A N 1
ATOM 3077 C CA . ALA A 1 390 ? 56.766 -7.269 9.179 1.00 17.81 422 ALA A CA 1
ATOM 3078 C C . ALA A 1 390 ? 58.109 -7.150 9.880 1.00 23.50 422 ALA A C 1
ATOM 3079 O O . ALA A 1 390 ? 58.804 -8.133 10.034 1.00 22.70 422 ALA A O 1
ATOM 3081 N N . GLY A 1 391 ? 58.474 -5.943 10.298 1.00 18.24 423 GLY A N 1
ATOM 3082 C CA . GLY A 1 391 ? 59.798 -5.720 10.840 1.00 19.30 423 GLY A CA 1
ATOM 3083 C C . GLY A 1 391 ? 59.842 -5.410 12.320 1.00 25.82 423 GLY A C 1
ATOM 3084 O O . GLY A 1 391 ? 58.897 -4.854 12.885 1.00 24.73 423 GLY A O 1
ATOM 3085 N N . TRP A 1 392 ? 60.957 -5.779 12.947 1.00 29.23 424 TRP A N 1
ATOM 3086 C CA . TRP A 1 392 ? 61.259 -5.357 14.309 1.00 30.86 424 TRP A CA 1
ATOM 3087 C C . TRP A 1 392 ? 61.501 -3.852 14.388 1.00 33.40 424 TRP A C 1
ATOM 3088 O O . TRP A 1 392 ? 61.588 -3.284 15.479 1.00 36.39 424 TRP A O 1
ATOM 3099 N N . ASP A 1 393 ? 61.624 -3.212 13.229 1.00 31.85 425 ASP A N 1
ATOM 3100 C CA . ASP A 1 393 ? 61.837 -1.767 13.167 1.00 36.42 425 ASP A CA 1
ATOM 3101 C C . ASP A 1 393 ? 60.513 -0.995 13.176 1.00 34.70 425 ASP A C 1
ATOM 3102 O O . ASP A 1 393 ? 60.456 0.139 12.711 1.00 36.95 425 ASP A O 1
ATOM 3107 N N . ASN A 1 394 ? 59.460 -1.629 13.707 1.00 29.49 426 ASN A N 1
ATOM 3108 C CA . ASN A 1 394 ? 58.119 -1.037 13.846 1.00 26.09 426 ASN A CA 1
ATOM 3109 C C . ASN A 1 394 ? 57.382 -0.799 12.528 1.00 26.28 426 ASN A C 1
ATOM 3110 O O . ASN A 1 394 ? 56.315 -0.183 12.506 1.00 29.36 426 ASN A O 1
ATOM 3115 N N . SER A 1 395 ? 57.938 -1.278 11.426 1.00 24.75 427 SER A N 1
ATOM 3116 C CA . SER A 1 395 ? 57.319 -1.050 10.127 1.00 23.20 427 SER A CA 1
ATOM 3117 C C . SER A 1 395 ? 56.915 -2.347 9.439 1.00 24.27 427 SER A C 1
ATOM 3118 O O . SER A 1 395 ? 57.502 -3.398 9.680 1.00 26.67 427 SER A O 1
ATOM 3121 N N . THR A 1 396 ? 55.913 -2.245 8.565 1.00 19.89 428 THR A N 1
ATOM 3122 C CA . THR A 1 396 ? 55.622 -3.290 7.582 1.00 18.94 428 THR A CA 1
ATOM 3123 C C . THR A 1 396 ? 55.883 -2.697 6.198 1.00 25.32 428 THR A C 1
ATOM 3124 O O . THR A 1 396 ? 55.449 -1.585 5.901 1.00 24.66 428 THR A O 1
ATOM 3128 N N . LYS A 1 397 ? 56.617 -3.420 5.363 1.00 19.28 429 LYS A N 1
ATOM 3129 C CA . LYS A 1 397 ? 56.984 -2.887 4.062 1.00 20.76 429 LYS A CA 1
ATOM 3130 C C . LYS A 1 397 ? 56.305 -3.666 2.951 1.00 22.00 429 LYS A C 1
ATOM 3131 O O . LYS A 1 397 ? 56.114 -4.877 3.056 1.00 20.27 429 LYS A O 1
ATOM 3137 N N . LEU A 1 398 ? 55.928 -2.958 1.892 1.00 20.49 430 LEU A N 1
ATOM 3138 C CA . LEU A 1 398 ? 55.322 -3.590 0.725 1.00 22.18 430 LEU A CA 1
ATOM 3139 C C . LEU A 1 398 ? 56.314 -3.569 -0.428 1.00 18.83 430 LEU A C 1
ATOM 3140 O O . LEU A 1 398 ? 56.952 -2.557 -0.680 1.00 22.36 430 LEU A O 1
ATOM 3145 N N . TRP A 1 399 ? 56.439 -4.699 -1.111 1.00 19.32 431 TRP A N 1
ATOM 3146 C CA . TRP A 1 399 ? 57.388 -4.860 -2.210 1.00 17.54 431 TRP A CA 1
ATOM 3147 C C . TRP A 1 399 ? 56.669 -5.457 -3.418 1.00 19.51 431 TRP A C 1
ATOM 3148 O O . TRP A 1 399 ? 55.731 -6.252 -3.281 1.00 19.98 431 TRP A O 1
ATOM 3159 N N . ASN A 1 400 ? 57.133 -5.094 -4.602 1.00 22.38 432 ASN A N 1
ATOM 3160 C CA . ASN A 1 400 ? 56.679 -5.709 -5.841 1.00 25.05 432 ASN A CA 1
ATOM 3161 C C . ASN A 1 400 ? 57.110 -7.174 -5.911 1.00 22.80 432 ASN A C 1
ATOM 3162 O O . ASN A 1 400 ? 58.294 -7.455 -5.862 1.00 20.64 432 ASN A O 1
ATOM 3167 N N . ALA A 1 401 ? 56.167 -8.115 -6.019 1.00 22.85 433 ALA A N 1
ATOM 3168 C CA . ALA A 1 401 ? 56.528 -9.530 -5.980 1.00 25.10 433 ALA A CA 1
ATOM 3169 C C . ALA A 1 401 ? 57.175 -10.021 -7.268 1.00 27.23 433 ALA A C 1
ATOM 3170 O O . ALA A 1 401 ? 57.758 -11.108 -7.307 1.00 28.59 433 ALA A O 1
ATOM 3172 N N . ARG A 1 402 ? 57.077 -9.223 -8.322 1.00 23.87 434 ARG A N 1
ATOM 3173 C CA . ARG A 1 402 ? 57.614 -9.607 -9.622 1.00 26.33 434 ARG A CA 1
ATOM 3174 C C . ARG A 1 402 ? 59.087 -9.242 -9.756 1.00 29.84 434 ARG A C 1
ATOM 3175 O O . ARG A 1 402 ? 59.864 -10.024 -10.295 1.00 28.65 434 ARG A O 1
ATOM 3183 N N . ASP A 1 403 ? 59.478 -8.065 -9.270 1.00 21.06 435 ASP A N 1
ATOM 3184 C CA . ASP A 1 403 ? 60.874 -7.651 -9.420 1.00 21.86 435 ASP A CA 1
ATOM 3185 C C . ASP A 1 403 ? 61.581 -7.281 -8.112 1.00 21.34 435 ASP A C 1
ATOM 3186 O O . ASP A 1 403 ? 62.725 -6.826 -8.143 1.00 23.46 435 ASP A O 1
ATOM 3191 N N . GLY A 1 404 ? 60.901 -7.459 -6.980 1.00 23.44 436 GLY A N 1
ATOM 3192 C CA . GLY A 1 404 ? 61.475 -7.196 -5.665 1.00 22.10 436 GLY A CA 1
ATOM 3193 C C . GLY A 1 404 ? 61.625 -5.732 -5.255 1.00 26.40 436 GLY A C 1
ATOM 3194 O O . GLY A 1 404 ? 62.138 -5.437 -4.177 1.00 27.37 436 GLY A O 1
ATOM 3195 N N 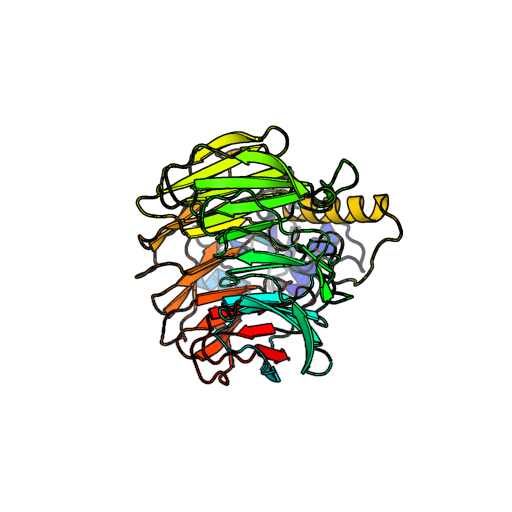. LYS A 1 405 ? 61.172 -4.816 -6.100 1.00 23.05 437 LYS A N 1
ATOM 3196 C CA . LYS A 1 405 ? 61.285 -3.388 -5.798 1.00 31.21 437 LYS A CA 1
ATOM 3197 C C . LYS A 1 405 ? 60.474 -3.005 -4.571 1.00 33.38 437 LYS A C 1
ATOM 3198 O O . LYS A 1 405 ? 59.317 -3.415 -4.424 1.00 28.44 437 LYS A O 1
ATOM 3204 N N . PHE A 1 406 ? 61.091 -2.219 -3.692 1.00 27.81 438 PHE A N 1
ATOM 3205 C CA . PHE A 1 406 ? 60.378 -1.596 -2.584 1.00 27.23 438 PHE A CA 1
ATOM 3206 C C . PHE A 1 406 ? 59.292 -0.664 -3.123 1.00 28.45 438 PHE A C 1
ATOM 3207 O O . PHE A 1 406 ? 59.534 0.105 -4.068 1.00 25.86 438 PHE A O 1
ATOM 3215 N N . ILE A 1 407 ? 58.112 -0.720 -2.516 1.00 24.55 439 ILE A N 1
ATOM 3216 C CA . ILE A 1 407 ? 57.003 0.149 -2.905 1.00 28.05 439 ILE A CA 1
ATOM 3217 C C . ILE A 1 407 ? 56.647 1.168 -1.821 1.00 23.21 439 ILE A C 1
ATOM 3218 O O . ILE A 1 407 ? 56.656 2.369 -2.078 1.00 29.29 439 ILE A O 1
ATOM 3223 N N . LYS A 1 408 ? 56.338 0.715 -0.609 1.00 22.16 440 LYS A N 1
ATOM 3224 C CA . LYS A 1 408 ? 55.961 1.675 0.422 1.00 30.78 440 LYS A CA 1
ATOM 3225 C C . LYS A 1 408 ? 56.060 1.143 1.840 1.00 32.82 440 LYS A C 1
ATOM 3226 O O . LYS A 1 408 ? 56.016 -0.065 2.076 1.00 29.46 440 LYS A O 1
ATOM 3232 N N . ASN A 1 409 ? 56.207 2.075 2.774 1.00 23.45 441 ASN A N 1
ATOM 3233 C CA . ASN A 1 409 ? 56.152 1.790 4.202 1.00 26.96 441 ASN A CA 1
ATOM 3234 C C . ASN A 1 409 ? 54.738 1.849 4.719 1.00 31.32 441 ASN A C 1
ATOM 3235 O O . ASN A 1 409 ? 53.962 2.714 4.314 1.00 31.14 441 ASN A O 1
ATOM 3240 N N . LEU A 1 410 ? 54.418 0.944 5.636 1.00 22.78 442 LEU A N 1
ATOM 3241 C CA . LEU A 1 410 ? 53.211 1.050 6.423 1.00 23.06 442 LEU A CA 1
ATOM 3242 C C . LEU A 1 410 ? 53.624 1.506 7.824 1.00 29.78 442 LEU A C 1
ATOM 3243 O O . LEU A 1 410 ? 54.031 0.690 8.651 1.00 27.64 442 LEU A O 1
ATOM 3248 N N . ARG A 1 411 ? 53.557 2.815 8.075 1.00 31.89 443 ARG A N 1
ATOM 3249 C CA . ARG A 1 411 ? 53.992 3.373 9.359 1.00 36.98 443 ARG A CA 1
ATOM 3250 C C . ARG A 1 411 ? 52.828 3.616 10.314 1.00 33.07 443 ARG A C 1
ATOM 3251 O O . ARG A 1 411 ? 51.768 4.103 9.917 1.00 31.19 443 ARG A O 1
ATOM 3259 N N . GLY A 1 412 ? 53.028 3.272 11.580 1.00 31.82 444 GLY A N 1
ATOM 3260 C CA . GLY A 1 412 ? 51.965 3.397 12.554 1.00 32.65 444 GLY A CA 1
ATOM 3261 C C . GLY A 1 412 ? 52.252 2.686 13.859 1.00 32.74 444 GLY A C 1
ATOM 3262 O O . GLY A 1 412 ? 51.977 3.235 14.925 1.00 32.11 444 GLY A O 1
ATOM 3263 N N . HIS A 1 413 ? 52.779 1.461 13.786 1.00 28.56 445 HIS A N 1
ATOM 3264 C CA . HIS A 1 413 ? 53.141 0.749 15.006 1.00 29.64 445 HIS A CA 1
ATOM 3265 C C . HIS A 1 413 ? 54.304 1.477 15.687 1.00 31.57 445 HIS A C 1
ATOM 3266 O O . HIS A 1 413 ? 55.150 2.080 15.029 1.00 33.13 445 HIS A O 1
ATOM 3273 N N . VAL A 1 414 ? 54.324 1.436 17.013 1.00 33.25 446 VAL A N 1
ATOM 3274 C CA . VAL A 1 414 ? 55.356 2.122 17.782 1.00 38.95 446 VAL A CA 1
ATOM 3275 C C . VAL A 1 414 ? 56.290 1.113 18.446 1.00 39.09 446 VAL A C 1
ATOM 3276 O O . VAL A 1 414 ? 57.118 1.468 19.279 1.00 46.38 446 VAL A O 1
ATOM 3280 N N . ALA A 1 415 ? 56.146 -0.149 18.061 1.00 32.99 447 ALA A N 1
ATOM 3281 C CA . ALA A 1 415 ? 56.966 -1.229 18.596 1.00 33.09 447 ALA A CA 1
ATOM 3282 C C . ALA A 1 415 ? 57.026 -2.335 17.548 1.00 35.55 447 ALA A C 1
ATOM 3283 O O . ALA A 1 415 ? 56.246 -2.305 16.596 1.00 34.25 447 ALA A O 1
ATOM 3285 N N . PRO A 1 416 ? 57.972 -3.286 17.692 1.00 31.51 448 PRO A N 1
ATOM 3286 C CA . PRO A 1 416 ? 58.149 -4.337 16.689 1.00 29.66 448 PRO A CA 1
ATOM 3287 C C . PRO A 1 416 ? 56.846 -4.939 16.150 1.00 33.52 448 PRO A C 1
ATOM 3288 O O . PRO A 1 416 ? 55.877 -5.160 16.893 1.00 31.02 448 PRO A O 1
ATOM 3292 N N . VAL A 1 417 ? 56.833 -5.177 14.844 1.00 29.35 449 VAL A N 1
ATOM 3293 C CA . VAL A 1 417 ? 55.700 -5.803 14.197 1.00 23.06 449 VAL A CA 1
ATOM 3294 C C . VAL A 1 417 ? 56.012 -7.278 14.065 1.00 21.46 449 VAL A C 1
ATOM 3295 O O . VAL A 1 417 ? 56.994 -7.649 13.424 1.00 24.12 449 VAL A O 1
ATOM 3299 N N . TYR A 1 418 ? 55.178 -8.126 14.659 1.00 20.60 450 TYR A N 1
ATOM 3300 C CA . TYR A 1 418 ? 55.513 -9.540 14.759 1.00 21.83 450 TYR A CA 1
ATOM 3301 C C . TYR A 1 418 ? 54.886 -10.396 13.663 1.00 26.65 450 TYR A C 1
ATOM 3302 O O . TYR A 1 418 ? 55.470 -11.392 13.251 1.00 20.30 450 TYR A O 1
ATOM 3311 N N . GLN A 1 419 ? 53.702 -10.031 13.188 1.00 25.07 451 GLN A N 1
ATOM 3312 C CA . GLN A 1 419 ? 53.112 -10.801 12.092 1.00 23.27 451 GLN A CA 1
ATOM 3313 C C . GLN A 1 419 ? 52.244 -9.931 11.222 1.00 18.68 451 GLN A C 1
ATOM 3314 O O . GLN A 1 419 ? 51.781 -8.867 11.639 1.00 23.18 451 GLN A O 1
ATOM 3320 N N . CYS A 1 420 ? 52.059 -10.373 9.988 1.00 19.33 452 CYS A N 1
ATOM 3321 C CA . CYS A 1 420 ? 51.089 -9.742 9.117 1.00 21.48 452 CYS A CA 1
ATOM 3322 C C . CYS A 1 420 ? 50.215 -10.823 8.467 1.00 21.77 452 CYS A C 1
ATOM 3323 O O . CYS A 1 420 ? 50.557 -12.021 8.447 1.00 24.35 452 CYS A O 1
ATOM 3326 N N . ALA A 1 421 ? 49.054 -10.411 7.985 1.00 16.32 453 ALA A N 1
ATOM 3327 C CA . ALA A 1 421 ? 48.155 -11.337 7.335 1.00 15.80 453 ALA A CA 1
ATOM 3328 C C . ALA A 1 421 ? 47.364 -10.585 6.273 1.00 18.33 453 ALA A C 1
ATOM 3329 O O . ALA A 1 421 ? 46.813 -9.504 6.525 1.00 16.89 453 ALA A O 1
ATOM 3331 N N . TRP A 1 422 ? 47.344 -11.153 5.068 1.00 16.28 454 TRP A N 1
ATOM 3332 C CA . TRP A 1 422 ? 46.593 -10.580 3.965 1.00 13.90 454 TRP A CA 1
ATOM 3333 C C . TRP A 1 422 ? 45.115 -10.919 3.999 1.00 14.95 454 TRP A C 1
ATOM 3334 O O . TRP A 1 422 ? 44.735 -12.040 4.374 1.00 17.17 454 TRP A O 1
ATOM 3345 N N . SER A 1 423 ? 44.282 -9.970 3.572 1.00 17.33 455 SER A N 1
ATOM 3346 C CA . SER A 1 423 ? 42.893 -10.299 3.239 1.00 16.13 455 SER A CA 1
ATOM 3347 C C . SER A 1 423 ? 42.883 -11.110 1.940 1.00 15.14 455 SER A C 1
ATOM 3348 O O . SER A 1 423 ? 43.793 -11.007 1.118 1.00 14.79 455 SER A O 1
ATOM 3351 N N . ALA A 1 424 ? 41.834 -11.908 1.743 1.00 15.88 456 ALA A N 1
ATOM 3352 C CA . ALA A 1 424 ? 41.807 -12.881 0.654 1.00 18.58 456 ALA A CA 1
ATOM 3353 C C . ALA A 1 424 ? 41.786 -12.228 -0.717 1.00 23.18 456 ALA A C 1
ATOM 3354 O O . ALA A 1 424 ? 42.195 -12.842 -1.705 1.00 17.07 456 ALA A O 1
ATOM 3356 N N . ASP A 1 425 ? 41.335 -10.977 -0.771 1.00 17.31 457 ASP A N 1
ATOM 3357 C CA . ASP A 1 425 ? 41.264 -10.250 -2.027 1.00 17.50 457 ASP A CA 1
ATOM 3358 C C . ASP A 1 425 ? 42.502 -9.393 -2.301 1.00 22.03 457 ASP A C 1
ATOM 3359 O O . ASP A 1 425 ? 42.484 -8.558 -3.199 1.00 21.55 457 ASP A O 1
ATOM 3364 N N . SER A 1 426 ? 43.542 -9.579 -1.491 1.00 16.87 458 SER A N 1
ATOM 3365 C CA . SER A 1 426 ? 44.830 -8.911 -1.672 1.00 19.35 458 SER A CA 1
ATOM 3366 C C . SER A 1 426 ? 44.742 -7.401 -1.493 1.00 22.12 458 SER A C 1
ATOM 3367 O O . SER A 1 426 ? 45.667 -6.683 -1.866 1.00 22.07 458 SER A O 1
ATOM 3370 N N . ARG A 1 427 ? 43.652 -6.903 -0.912 1.00 18.27 459 ARG A N 1
ATOM 3371 C CA . ARG A 1 427 ? 43.486 -5.449 -0.841 1.00 23.73 459 ARG A CA 1
ATOM 3372 C C . ARG A 1 427 ? 43.928 -4.861 0.494 1.00 24.74 459 ARG A C 1
ATOM 3373 O O . ARG A 1 427 ? 44.264 -3.672 0.590 1.00 28.20 459 ARG A O 1
ATOM 3381 N N . LEU A 1 428 ? 43.926 -5.690 1.525 1.00 17.86 460 LEU A N 1
ATOM 3382 C CA . LEU A 1 428 ? 44.217 -5.230 2.874 1.00 15.91 460 LEU A CA 1
ATOM 3383 C C . LEU A 1 428 ? 45.256 -6.130 3.532 1.00 16.37 460 LEU A C 1
ATOM 3384 O O . LEU A 1 428 ? 45.369 -7.302 3.181 1.00 20.51 460 LEU A O 1
ATOM 3389 N N . VAL A 1 429 ? 45.989 -5.578 4.492 1.00 19.45 461 VAL A N 1
ATOM 3390 C CA . VAL A 1 429 ? 46.862 -6.387 5.340 1.00 21.32 461 VAL A CA 1
ATOM 3391 C C . VAL A 1 429 ? 46.656 -6.021 6.813 1.00 20.69 461 VAL A C 1
ATOM 3392 O O . VAL A 1 429 ? 46.527 -4.852 7.154 1.00 20.18 461 VAL A O 1
ATOM 3396 N N . VAL A 1 430 ? 46.599 -7.018 7.690 1.00 14.53 462 VAL A N 1
ATOM 3397 C CA . VAL A 1 430 ? 46.499 -6.714 9.126 1.00 17.69 462 VAL A CA 1
ATOM 3398 C C . VAL A 1 430 ? 47.792 -7.095 9.825 1.00 23.09 462 VAL A C 1
ATOM 3399 O O . VAL A 1 430 ? 48.381 -8.125 9.528 1.00 19.35 462 VAL A O 1
ATOM 3403 N N . THR A 1 431 ? 48.242 -6.244 10.737 1.00 24.53 463 THR A N 1
ATOM 3404 C CA . THR A 1 431 ? 49.485 -6.478 11.441 1.00 23.25 463 THR A CA 1
ATOM 3405 C C . THR A 1 431 ? 49.249 -6.525 12.946 1.00 20.71 463 THR A C 1
ATOM 3406 O O . THR A 1 431 ? 48.301 -5.921 13.455 1.00 25.61 463 THR A O 1
ATOM 3410 N N . GLY A 1 432 ? 50.105 -7.247 13.650 1.00 23.94 464 GLY A N 1
ATOM 3411 C CA . GLY A 1 432 ? 50.030 -7.329 15.097 1.00 24.04 464 GLY A CA 1
ATOM 3412 C C . GLY A 1 432 ? 51.397 -6.985 15.646 1.00 24.48 464 GLY A C 1
ATOM 3413 O O . GLY A 1 432 ? 52.418 -7.443 15.117 1.00 21.90 464 GLY A O 1
ATOM 3414 N N . SER A 1 433 ? 51.418 -6.211 16.720 1.00 27.11 465 SER A N 1
ATOM 3415 C CA . SER A 1 433 ? 52.657 -5.616 17.191 1.00 28.37 465 SER A CA 1
ATOM 3416 C C . SER A 1 433 ? 52.951 -5.859 18.666 1.00 31.36 465 SER A C 1
ATOM 3417 O O . SER A 1 433 ? 52.076 -6.235 19.456 1.00 29.68 465 SER A O 1
ATOM 3420 N N . LYS A 1 434 ? 54.210 -5.627 19.024 1.00 31.52 466 LYS A N 1
ATOM 3421 C CA . LYS A 1 434 ? 54.634 -5.604 20.417 1.00 32.85 466 LYS A CA 1
ATOM 3422 C C . LYS A 1 434 ? 53.875 -4.523 21.165 1.00 35.22 466 LYS A C 1
ATOM 3423 O O . LYS A 1 434 ? 53.780 -4.562 22.392 1.00 33.23 466 LYS A O 1
ATOM 3429 N N . ASP A 1 435 ? 53.323 -3.560 20.426 1.00 37.26 467 ASP A N 1
ATOM 3430 C CA . ASP A 1 435 ? 52.658 -2.420 21.048 1.00 35.92 467 ASP A CA 1
ATOM 3431 C C . ASP A 1 435 ? 51.206 -2.711 21.430 1.00 39.21 467 ASP A C 1
ATOM 3432 O O . ASP A 1 435 ? 50.471 -1.792 21.792 1.00 41.40 467 ASP A O 1
ATOM 3437 N N . CYS A 1 436 ? 50.812 -3.979 21.313 1.00 33.67 468 CYS A N 1
ATOM 3438 C CA . CYS A 1 436 ? 49.527 -4.504 21.780 1.00 36.10 468 CYS A CA 1
ATOM 3439 C C . CYS A 1 436 ? 48.344 -4.169 20.878 1.00 37.46 468 CYS A C 1
ATOM 3440 O O . CYS A 1 436 ? 47.196 -4.458 21.228 1.00 39.70 468 CYS A O 1
ATOM 3443 N N . THR A 1 437 ? 48.614 -3.583 19.717 1.00 33.36 469 THR A N 1
ATOM 3444 C CA . THR A 1 437 ? 47.546 -3.251 18.783 1.00 31.77 469 THR A CA 1
ATOM 3445 C C . THR A 1 437 ? 47.579 -4.112 17.530 1.00 29.78 469 THR A C 1
ATOM 3446 O O . THR A 1 437 ? 48.609 -4.704 17.192 1.00 27.10 469 THR A O 1
ATOM 3450 N N . LEU A 1 438 ? 46.433 -4.186 16.858 1.00 25.26 470 LEU A N 1
ATOM 3451 C CA . LEU A 1 438 ? 46.376 -4.629 15.476 1.00 23.40 470 LEU A CA 1
ATOM 3452 C C . LEU A 1 438 ? 46.104 -3.403 14.633 1.00 24.40 470 LEU A C 1
ATOM 3453 O O . LEU A 1 438 ? 45.431 -2.483 15.081 1.00 31.06 470 LEU A O 1
ATOM 3458 N N . LYS A 1 439 ? 46.653 -3.375 13.427 1.00 26.77 471 LYS A N 1
ATOM 3459 C CA . LYS A 1 439 ? 46.355 -2.291 12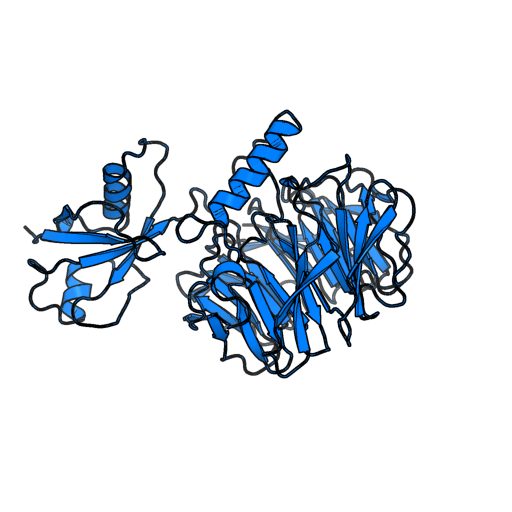.507 1.00 26.44 471 LYS A CA 1
ATOM 3460 C C . LYS A 1 439 ? 46.019 -2.873 11.140 1.00 26.76 471 LYS A C 1
ATOM 3461 O O . LYS A 1 439 ? 46.681 -3.799 10.668 1.00 26.55 471 LYS A O 1
ATOM 3467 N N . VAL A 1 440 ? 44.946 -2.371 10.536 1.00 25.52 472 VAL A N 1
ATOM 3468 C CA . VAL A 1 440 ? 44.560 -2.794 9.197 1.00 22.03 472 VAL A CA 1
ATOM 3469 C C . VAL A 1 440 ? 45.004 -1.729 8.213 1.00 23.29 472 VAL A C 1
ATOM 3470 O O . VAL A 1 440 ? 44.754 -0.545 8.420 1.00 29.65 472 VAL A O 1
ATOM 3474 N N . TRP A 1 441 ? 45.662 -2.159 7.144 1.00 23.01 473 TRP A N 1
ATOM 3475 C CA . TRP A 1 441 ? 46.257 -1.237 6.188 1.00 21.04 473 TRP A CA 1
ATOM 3476 C C . TRP A 1 441 ? 45.627 -1.390 4.822 1.00 22.18 473 TRP A C 1
ATOM 3477 O O . TRP A 1 441 ? 45.365 -2.513 4.356 1.00 21.54 473 TRP A O 1
ATOM 3488 N N . ASN A 1 442 ? 45.366 -0.241 4.209 1.00 26.66 474 ASN A N 1
ATOM 3489 C CA . ASN A 1 442 ? 44.892 -0.158 2.844 1.00 25.53 474 ASN A CA 1
ATOM 3490 C C . ASN A 1 442 ? 46.093 -0.230 1.918 1.00 25.88 474 ASN A C 1
ATOM 3491 O O . ASN A 1 442 ? 46.857 0.725 1.801 1.00 28.63 474 ASN A O 1
ATOM 3496 N N . VAL A 1 443 ? 46.257 -1.366 1.254 1.00 24.15 475 VAL A N 1
ATOM 3497 C CA . VAL A 1 443 ? 47.469 -1.623 0.487 1.00 27.87 475 VAL A CA 1
ATOM 3498 C C . VAL A 1 443 ? 47.645 -0.664 -0.702 1.00 35.43 475 VAL A C 1
ATOM 3499 O O . VAL A 1 443 ? 48.762 -0.219 -1.006 1.00 34.30 475 VAL A O 1
ATOM 3503 N N . ARG A 1 444 ? 46.534 -0.336 -1.355 1.00 30.10 476 ARG A N 1
ATOM 3504 C CA . ARG A 1 444 ? 46.545 0.507 -2.546 1.00 37.55 476 ARG A CA 1
ATOM 3505 C C . ARG A 1 444 ? 46.931 1.936 -2.203 1.00 36.01 476 ARG A C 1
ATOM 3506 O O . ARG A 1 444 ? 47.638 2.603 -2.959 1.00 37.42 476 ARG A O 1
ATOM 3514 N N . THR A 1 445 ? 46.465 2.411 -1.057 1.00 34.13 477 THR A N 1
ATOM 3515 C CA . THR A 1 445 ? 46.696 3.798 -0.692 1.00 35.99 477 THR A CA 1
ATOM 3516 C C . THR A 1 445 ? 47.867 3.955 0.262 1.00 33.16 477 THR A C 1
ATOM 3517 O O . THR A 1 445 ? 48.364 5.063 0.439 1.00 32.17 477 THR A O 1
ATOM 3521 N N . GLY A 1 446 ? 48.308 2.852 0.867 1.00 31.45 478 GLY A N 1
ATOM 3522 C CA . GLY A 1 446 ? 49.419 2.870 1.805 1.00 30.63 478 GLY A CA 1
ATOM 3523 C C . GLY A 1 446 ? 49.058 3.379 3.186 1.00 30.86 478 GLY A C 1
ATOM 3524 O O . GLY A 1 446 ? 49.920 3.558 4.056 1.00 32.42 478 GLY A O 1
ATOM 3525 N N . LYS A 1 447 ? 47.767 3.592 3.397 1.00 27.10 479 LYS A N 1
ATOM 3526 C CA . LYS A 1 447 ? 47.282 4.259 4.597 1.00 31.39 479 LYS A CA 1
ATOM 3527 C C . LYS A 1 447 ? 46.684 3.318 5.628 1.00 30.63 479 LYS A C 1
ATOM 3528 O O . LYS A 1 447 ? 46.119 2.282 5.282 1.00 34.41 479 LYS A O 1
ATOM 3534 N N . LEU A 1 448 ? 46.793 3.705 6.894 1.00 28.57 480 LEU A N 1
ATOM 3535 C CA . LEU A 1 448 ? 46.102 3.015 7.981 1.00 27.00 480 LEU A CA 1
ATOM 3536 C C . LEU A 1 448 ? 44.591 3.089 7.777 1.00 33.81 480 LEU A C 1
ATOM 3537 O O . LEU A 1 448 ? 44.015 4.177 7.710 1.00 40.91 480 LEU A O 1
ATOM 3542 N N . ALA A 1 449 ? 43.944 1.939 7.669 1.00 29.13 481 ALA A N 1
ATOM 3543 C CA . ALA A 1 449 ? 42.504 1.909 7.454 1.00 33.31 481 ALA A CA 1
ATOM 3544 C C . ALA A 1 449 ? 41.778 1.772 8.777 1.00 34.92 481 ALA A C 1
ATOM 3545 O O . ALA A 1 449 ? 40.700 2.322 8.968 1.00 39.18 481 ALA A O 1
ATOM 3547 N N . MET A 1 450 ? 42.383 1.047 9.705 1.00 29.59 482 MET A N 1
ATOM 3548 C CA . MET A 1 450 ? 41.727 0.769 10.969 1.00 31.34 482 MET A CA 1
ATOM 3549 C C . MET A 1 450 ? 42.764 0.489 12.057 1.00 34.06 482 MET A C 1
ATOM 3550 O O . MET A 1 450 ? 43.689 -0.296 11.846 1.00 32.37 482 MET A O 1
ATOM 3555 N N . ASP A 1 451 ? 42.626 1.150 13.204 1.00 33.65 483 ASP A N 1
ATOM 3556 C CA . ASP A 1 451 ? 43.491 0.863 14.347 1.00 37.28 483 ASP A CA 1
ATOM 3557 C C . ASP A 1 451 ? 42.713 0.092 15.410 1.00 41.37 483 ASP A C 1
ATOM 3558 O O . ASP A 1 451 ? 41.612 0.487 15.788 1.00 43.52 483 ASP A O 1
ATOM 3563 N N . LEU A 1 452 ? 43.287 -1.009 15.888 1.00 36.79 484 LEU A N 1
ATOM 3564 C CA . LEU A 1 452 ? 42.568 -1.916 16.770 1.00 34.04 484 LEU A CA 1
ATOM 3565 C C . LEU A 1 452 ? 43.290 -2.167 18.084 1.00 37.11 484 LEU A C 1
ATOM 3566 O O . LEU A 1 452 ? 43.983 -3.179 18.240 1.00 33.50 484 LEU A O 1
ATOM 3571 N N . PRO A 1 453 ? 43.134 -1.245 19.038 1.00 39.06 485 PRO A N 1
ATOM 3572 C CA . PRO A 1 453 ? 43.606 -1.485 20.402 1.00 40.50 485 PRO A CA 1
ATOM 3573 C C . PRO A 1 453 ? 42.699 -2.490 21.100 1.00 35.77 485 PRO A C 1
ATOM 3574 O O . PRO A 1 453 ? 41.592 -2.726 20.619 1.00 37.19 485 PRO A O 1
ATOM 3578 N N . GLY A 1 454 ? 43.153 -3.076 22.201 1.00 34.32 486 GLY A N 1
ATOM 3579 C CA . GLY A 1 454 ? 42.345 -4.045 22.919 1.00 32.67 486 GLY A CA 1
ATOM 3580 C C . GLY A 1 454 ? 43.167 -5.014 23.740 1.00 33.63 486 GLY A C 1
ATOM 3581 O O . GLY A 1 454 ? 42.893 -5.215 24.919 1.00 32.83 486 GLY A O 1
ATOM 3582 N N . HIS A 1 455 ? 44.173 -5.620 23.114 1.00 31.79 487 HIS A N 1
ATOM 3583 C CA . HIS A 1 455 ? 45.058 -6.551 23.809 1.00 33.34 487 HIS A CA 1
ATOM 3584 C C . HIS A 1 455 ? 45.716 -5.855 24.992 1.00 37.15 487 HIS A C 1
ATOM 3585 O O . HIS A 1 455 ? 46.079 -4.686 24.897 1.00 40.28 487 HIS A O 1
ATOM 3592 N N . GLU A 1 456 ? 45.850 -6.571 26.105 1.00 36.58 488 GLU A N 1
ATOM 3593 C CA . GLU A 1 456 ? 46.481 -6.022 27.300 1.00 42.40 488 GLU A CA 1
ATOM 3594 C C . GLU A 1 456 ? 47.997 -6.202 27.265 1.00 43.62 488 GLU A C 1
ATOM 3595 O O . GLU A 1 456 ? 48.716 -5.664 28.113 1.00 45.39 488 GLU A O 1
ATOM 3601 N N . ASP A 1 457 ? 48.482 -6.964 26.291 1.00 40.91 489 ASP A N 1
ATOM 3602 C CA . ASP A 1 457 ? 49.913 -7.203 26.171 1.00 41.56 489 ASP A CA 1
ATOM 3603 C C . ASP A 1 457 ? 50.291 -7.517 24.724 1.00 38.88 489 ASP A C 1
ATOM 3604 O O . ASP A 1 457 ? 49.443 -7.488 23.821 1.00 36.25 489 ASP A O 1
ATOM 3609 N N . GLU A 1 458 ? 51.571 -7.810 24.516 1.00 35.22 490 GLU A N 1
ATOM 3610 C CA . GLU A 1 458 ? 52.140 -7.990 23.184 1.00 29.80 490 GLU A CA 1
ATOM 3611 C C . GLU A 1 458 ? 51.384 -9.004 22.330 1.00 31.00 490 GLU A C 1
ATOM 3612 O O . GLU A 1 458 ? 50.974 -10.051 22.819 1.00 32.60 490 GLU A O 1
ATOM 3618 N N . VAL A 1 459 ? 51.226 -8.684 21.047 1.00 28.21 491 VAL A N 1
ATOM 3619 C CA . VAL A 1 459 ? 50.597 -9.571 20.071 1.00 30.58 491 VAL A CA 1
ATOM 3620 C C . VAL A 1 459 ? 51.636 -10.359 19.272 1.00 32.72 491 VAL A C 1
ATOM 3621 O O . VAL A 1 459 ? 52.498 -9.765 18.619 1.00 30.24 491 VAL A O 1
ATOM 3625 N N . TYR A 1 460 ? 51.547 -11.689 19.312 1.00 21.86 492 TYR A N 1
ATOM 3626 C CA . TYR A 1 460 ? 52.554 -12.548 18.690 1.00 26.18 492 TYR A CA 1
ATOM 3627 C C . TYR A 1 460 ? 52.063 -13.141 17.383 1.00 29.34 492 TYR A C 1
ATOM 3628 O O . TYR A 1 460 ? 52.857 -13.440 16.485 1.00 27.73 492 TYR A O 1
ATOM 3637 N N . ALA A 1 461 ? 50.748 -13.312 17.288 1.00 25.29 493 ALA A N 1
ATOM 3638 C CA . ALA A 1 461 ? 50.162 -14.069 16.197 1.00 24.89 493 ALA A CA 1
ATOM 3639 C C . ALA A 1 461 ? 48.908 -13.394 15.677 1.00 23.71 493 ALA A C 1
ATOM 3640 O O . ALA A 1 461 ? 48.115 -12.885 16.464 1.00 24.73 493 ALA A O 1
ATOM 3642 N N . VAL A 1 462 ? 48.736 -13.404 14.353 1.00 19.27 494 VAL A N 1
ATOM 3643 C CA . VAL A 1 462 ? 47.537 -12.876 13.708 1.00 19.46 494 VAL A CA 1
ATOM 3644 C C . VAL A 1 462 ? 47.173 -13.737 12.494 1.00 18.29 494 VAL A C 1
ATOM 3645 O O . VAL A 1 462 ? 48.050 -14.331 11.861 1.00 19.36 494 VAL A O 1
ATOM 3649 N N . ASP A 1 463 ? 45.884 -13.822 12.180 1.00 18.85 495 ASP A N 1
ATOM 3650 C CA . ASP A 1 463 ? 45.447 -14.475 10.938 1.00 17.23 495 ASP A CA 1
ATOM 3651 C C . ASP A 1 463 ? 44.192 -13.796 10.411 1.00 16.85 495 ASP A C 1
ATOM 3652 O O . ASP A 1 463 ? 43.371 -13.298 11.178 1.00 22.25 495 ASP A O 1
ATOM 3657 N N . TRP A 1 464 ? 44.058 -13.752 9.094 1.00 14.44 496 TRP A N 1
ATOM 3658 C CA . TRP A 1 464 ? 42.836 -13.261 8.488 1.00 17.40 496 TRP A CA 1
ATOM 3659 C C . TRP A 1 464 ? 42.199 -14.438 7.780 1.00 20.03 496 TRP A C 1
ATOM 3660 O O . TRP A 1 464 ? 42.815 -15.040 6.895 1.00 19.70 496 TRP A O 1
ATOM 3671 N N . ALA A 1 465 ? 40.980 -14.783 8.183 1.00 16.93 497 ALA A N 1
ATOM 3672 C CA . ALA A 1 465 ? 40.347 -16.001 7.688 1.00 15.67 497 ALA A CA 1
ATOM 3673 C C . ALA A 1 465 ? 40.220 -15.899 6.184 1.00 18.32 497 ALA A C 1
ATOM 3674 O O . ALA A 1 465 ? 40.001 -14.821 5.662 1.00 21.14 497 ALA A O 1
ATOM 3676 N N . ALA A 1 466 ? 40.365 -17.016 5.486 1.00 20.12 498 ALA A N 1
ATOM 3677 C CA . ALA A 1 466 ? 40.269 -16.986 4.028 1.00 19.64 498 ALA A CA 1
ATOM 3678 C C . ALA A 1 466 ? 38.905 -16.506 3.523 1.00 21.01 498 ALA A C 1
ATOM 3679 O O . ALA A 1 466 ? 38.821 -15.963 2.419 1.00 24.64 498 ALA A O 1
ATOM 3681 N N . ASP A 1 467 ? 37.835 -16.664 4.307 1.00 18.38 499 ASP A N 1
ATOM 3682 C CA . ASP A 1 467 ? 36.538 -16.216 3.811 1.00 19.19 499 ASP A CA 1
ATOM 3683 C C . ASP A 1 467 ? 36.362 -14.732 4.069 1.00 20.09 499 ASP A C 1
ATOM 3684 O O . ASP A 1 467 ? 35.370 -14.132 3.655 1.00 23.61 499 ASP A O 1
ATOM 3689 N N . GLY A 1 468 ? 37.325 -14.139 4.767 1.00 18.88 500 GLY A N 1
ATOM 3690 C CA . GLY A 1 468 ? 37.330 -12.689 4.901 1.00 17.71 500 GLY A CA 1
ATOM 3691 C C . GLY A 1 468 ? 36.656 -12.127 6.138 1.00 23.59 500 GLY A C 1
ATOM 3692 O O . GLY A 1 468 ? 36.894 -10.977 6.507 1.00 25.41 500 GLY A O 1
ATOM 3693 N N . GLU A 1 469 ? 35.825 -12.924 6.801 1.00 16.35 501 GLU A N 1
ATOM 3694 C CA . GLU A 1 469 ? 34.899 -12.347 7.766 1.00 18.92 501 GLU A CA 1
ATOM 3695 C C . GLU A 1 469 ? 35.562 -11.911 9.072 1.00 21.80 501 GLU A C 1
ATOM 3696 O O . GLU A 1 469 ? 35.195 -10.879 9.642 1.00 23.07 501 GLU A O 1
ATOM 3702 N N . LEU A 1 470 ? 36.519 -12.689 9.553 1.00 21.53 502 LEU A N 1
ATOM 3703 C CA . LEU A 1 470 ? 37.118 -12.437 10.859 1.00 20.03 502 LEU A CA 1
ATOM 3704 C C . LEU A 1 470 ? 38.622 -12.384 10.796 1.00 19.40 502 LEU A C 1
ATOM 3705 O O . LEU A 1 470 ? 39.237 -13.089 10.007 1.00 18.37 502 LEU A O 1
ATOM 3710 N N . VAL A 1 471 ? 39.200 -11.545 11.651 1.00 17.32 503 VAL A N 1
ATOM 3711 C CA . VAL A 1 471 ? 40.631 -11.580 11.968 1.00 17.46 503 VAL A CA 1
ATOM 3712 C C . VAL A 1 471 ? 40.796 -12.134 13.385 1.00 19.94 503 VAL A C 1
ATOM 3713 O O . VAL A 1 471 ? 39.960 -11.878 14.238 1.00 22.59 503 VAL A O 1
ATOM 3717 N N . ALA A 1 472 ? 41.844 -12.915 13.642 1.00 18.85 504 ALA A N 1
ATOM 3718 C CA . ALA A 1 472 ? 42.115 -13.363 15.002 1.00 24.40 504 ALA A CA 1
ATOM 3719 C C . ALA A 1 472 ? 43.505 -12.935 15.430 1.00 23.02 504 ALA A C 1
ATOM 3720 O O . ALA A 1 472 ? 44.390 -12.821 14.593 1.00 24.10 504 ALA A O 1
ATOM 3722 N N . SER A 1 473 ? 43.689 -12.721 16.734 1.00 20.97 505 SER A N 1
ATOM 3723 C CA . SER A 1 473 ? 45.007 -12.412 17.259 1.00 19.45 505 SER A CA 1
ATOM 3724 C C . SER A 1 473 ? 45.212 -13.003 18.644 1.00 21.20 505 SER A C 1
ATOM 3725 O O . SER A 1 473 ? 44.254 -13.285 19.366 1.00 21.21 505 SER A O 1
ATOM 3728 N N . GLY A 1 474 ? 46.473 -13.197 19.004 1.00 21.16 506 GLY A N 1
ATOM 3729 C CA . GLY A 1 474 ? 46.834 -13.660 20.333 1.00 24.41 506 GLY A CA 1
ATOM 3730 C C . GLY A 1 474 ? 48.303 -13.397 20.632 1.00 30.29 506 GLY A C 1
ATOM 3731 O O . GLY A 1 474 ? 49.116 -13.203 19.722 1.00 25.08 506 GLY A O 1
ATOM 3732 N N . GLY A 1 475 ? 48.642 -13.404 21.916 1.00 27.71 507 GLY A N 1
ATOM 3733 C CA . GLY A 1 475 ? 49.988 -13.108 22.360 1.00 26.51 507 GLY A CA 1
ATOM 3734 C C . GLY A 1 475 ? 50.157 -13.292 23.858 1.00 28.33 507 GLY A C 1
ATOM 3735 O O . GLY A 1 475 ? 49.632 -14.231 24.444 1.00 26.31 507 GLY A O 1
ATOM 3736 N N . LYS A 1 476 ? 50.885 -12.370 24.475 1.00 27.00 508 LYS A N 1
ATOM 3737 C CA . LYS A 1 476 ? 51.328 -12.503 25.856 1.00 28.02 508 LYS A CA 1
ATOM 3738 C C . LYS A 1 476 ? 50.205 -12.406 26.903 1.00 33.03 508 LYS A C 1
ATOM 3739 O O . LYS A 1 476 ? 50.341 -12.955 27.990 1.00 37.21 508 LYS A O 1
ATOM 3745 N N . ASP A 1 477 ? 49.102 -11.729 26.589 1.00 32.52 509 ASP A N 1
ATOM 3746 C CA . ASP A 1 477 ? 48.015 -11.602 27.570 1.00 36.07 509 ASP A CA 1
ATOM 3747 C C . ASP A 1 477 ? 47.095 -12.830 27.589 1.00 34.42 509 ASP A C 1
ATOM 3748 O O . ASP A 1 477 ? 46.114 -12.854 28.336 1.00 36.21 509 ASP A O 1
ATOM 3753 N N . LYS A 1 478 ? 47.415 -13.819 26.748 1.00 32.20 510 LYS A N 1
ATOM 3754 C CA . LYS A 1 478 ? 46.837 -15.176 26.794 1.00 29.03 510 LYS A CA 1
ATOM 3755 C C . LYS A 1 478 ? 45.436 -15.356 26.182 1.00 27.95 510 LYS A C 1
ATOM 3756 O O . LYS A 1 478 ? 45.077 -16.464 25.788 1.00 28.63 510 LYS A O 1
ATOM 3762 N N . ALA A 1 479 ? 44.643 -14.293 26.098 1.00 28.40 511 ALA A N 1
ATOM 3763 C CA . ALA A 1 479 ? 43.282 -14.434 25.574 1.00 29.51 511 ALA A CA 1
ATOM 3764 C C . ALA A 1 479 ? 43.242 -14.254 24.068 1.00 29.62 511 ALA A C 1
ATOM 3765 O O . ALA A 1 479 ? 43.868 -13.347 23.535 1.00 35.42 511 ALA A O 1
ATOM 3767 N N . VAL A 1 480 ? 42.503 -15.114 23.376 1.00 26.55 512 VAL A N 1
ATOM 3768 C CA . VAL A 1 480 ? 42.309 -14.906 21.943 1.00 28.49 512 VAL A CA 1
ATOM 3769 C C . VAL A 1 480 ? 41.352 -13.754 21.725 1.00 28.35 512 VAL A C 1
ATOM 3770 O O . VAL A 1 480 ? 40.428 -13.553 22.507 1.00 31.39 512 VAL A O 1
ATOM 3774 N N . ARG A 1 481 ? 41.573 -13.005 20.651 1.00 25.33 513 ARG A N 1
ATOM 3775 C CA . ARG A 1 481 ? 40.647 -11.952 20.267 1.00 21.72 513 ARG A CA 1
ATOM 3776 C C . ARG A 1 481 ? 40.264 -12.139 18.811 1.00 29.62 513 ARG A C 1
ATOM 3777 O O . ARG A 1 481 ? 41.115 -12.440 17.969 1.00 27.87 513 ARG A O 1
ATOM 3785 N N . THR A 1 482 ? 38.976 -12.009 18.522 1.00 26.68 514 THR A N 1
ATOM 3786 C CA . THR A 1 482 ? 38.522 -12.024 17.137 1.00 21.24 514 THR A CA 1
ATOM 3787 C C . THR A 1 482 ? 37.996 -10.635 16.817 1.00 22.72 514 THR A C 1
ATOM 3788 O O . THR A 1 482 ? 37.493 -9.932 17.689 1.00 24.12 514 THR A O 1
ATOM 3792 N N . TRP A 1 483 ? 38.142 -10.249 15.559 1.00 21.76 515 TRP A N 1
ATOM 3793 C CA . TRP A 1 483 ? 37.844 -8.898 15.135 1.00 22.50 515 TRP A CA 1
ATOM 3794 C C . TRP A 1 483 ? 36.922 -8.987 13.948 1.00 24.56 515 TRP A C 1
ATOM 3795 O O . TRP A 1 483 ? 37.141 -9.817 13.059 1.00 23.28 515 TRP A O 1
ATOM 3806 N N . ARG A 1 484 ? 35.904 -8.131 13.933 1.00 25.88 516 ARG A N 1
ATOM 3807 C CA . ARG A 1 484 ? 34.909 -8.148 12.870 1.00 28.62 516 ARG A CA 1
ATOM 3808 C C . ARG A 1 484 ? 34.713 -6.783 12.234 1.00 27.29 516 ARG A C 1
ATOM 3809 O O . ARG A 1 484 ? 35.073 -5.752 12.803 1.00 27.45 516 ARG A O 1
ATOM 3817 N N . ASN A 1 485 ? 34.106 -6.792 11.057 1.00 26.52 517 ASN A N 1
ATOM 3818 C CA . ASN A 1 485 ? 33.734 -5.561 10.377 1.00 32.96 517 ASN A CA 1
ATOM 3819 C C . ASN A 1 485 ? 32.560 -4.821 11.038 1.00 40.59 517 ASN A C 1
ATOM 3820 O O . ASN A 1 485 ? 31.694 -5.430 11.677 1.00 35.78 517 ASN A O 1
#

Solvent-accessible surface area: 19841 Å² total; per-residue (Å²): 195,102,21,26,2,111,0,26,0,24,42,53,55,44,80,101,44,30,115,64,36,113,11,77,14,65,69,7,66,38,154,67,2,7,67,52,0,1,76,67,62,61,83,88,205,174,114,49,28,52,15,68,0,66,0,46,2,33,88,100,154,78,61,36,64,97,37,24,159,66,4,22,51,20,0,96,150,29,59,12,135,62,6,96,147,41,67,0,30,0,9,2,31,71,35,27,126,60,136,7,98,21,0,36,108,71,19,65,105,4,79,36,8,47,90,34,0,45,16,12,37,0,5,6,78,35,11,30,68,0,0,0,0,0,10,37,44,20,0,38,0,0,24,7,108,62,13,58,77,89,51,46,0,154,32,10,110,10,131,0,47,13,12,20,14,0,5,12,12,112,55,0,0,0,0,0,53,26,36,2,0,22,0,5,49,9,150,40,15,145,52,38,91,131,43,8,149,39,11,78,103,102,0,43,19,21,8,17,1,3,14,9,35,38,85,104,74,10,5,4,0,0,0,0,0,75,28,33,23,1,42,0,1,20,2,73,101,24,130,33,37,40,69,2,71,30,10,176,14,12,0,17,11,3,61,11,0,5,69,17,40,0,4,0,0,0,44,36,114,6,0,24,0,4,23,3,70,142,19,66,81,70,44,64,1,101,44,8,35,69,121,0,40,45,8,0,1,10,3,36,30,18,17,48,2,4,7,18,38,80,55,167,114,73,26,61,64,107,126,90,54,99,60,36,4,94,89,44,4,45,153,46,4,103,32,113,58,128,39,2,8,14,0,0,0,1,2,20,55,70,14,0,25,0,1,10,10,92,67,60,18,69,156,42,49,21,140,1,101,41,13,134,52,82,7,38,33,3,45,12,0,12,65,4,20,32,0,0,0,0,0,88,17,43,0,0,8,1,2,24,0,86,59,5,140,94,71,47,60,1,118,34,11,120,16,20,0,17,40,1,6,12,0,13,7,12,46,13,0,0,0,0,0,78,28,32,22,0,15,0,2,38,6,58,60,15,134,79,40,60,64,5,87,38,11,108,41,25,0,58,0,8,15,2,0,19,51,6,117,20,0,0,0,0,0,98,19,87,1,0,10,0,3,96,84

Foldseek 3Di:
DAAKAWEFEAEPLRHTLAPIDIDGQVQPDLQSVQVVSCVRNVHDPVGGFRKFKFKCQPPDRDTRRDDDPGPVVVNVVVPVPCRRYDYIYIYIDTFDPDDFDDFFAFQEWFFDFPFFWQEKDAFLLDNQWIWTWGQSQWIFIAGSVVRYTDEIQDDGPGGFNYWAAQQQRQWIWTFGQSQWIWIAGNVVSGTDPDIQHDGPGGWAEKEWAQLLPDDPPFTWMWIFFQSQWIFIAGVNVSDTPEIQHDGPGGFQYWYADPVQWIWTFGQSQWIWIARNVVSGTDAIARPGPGGWRAKEKLQCLLSSNQLHALVSDQDDDSVVSSVSSSVSSQVLQDDPNRRWMKMWIFGQVQKIFIDTCVPQNRPTLDIADDAPGGWQEKYAQNSQQWIWTFFQSQWIWIAGSRRGHTDDIQHDGPGGWRYKEAALRSQWIWTFGQSQKIWIAGPSVSYTPHIYHDGPGGWHYWYQHNNNAWIWTITGSRIIIITGD

Secondary structure (DSSP, 8-state):
---EEEEEEE-TTS-B-S--EEEEGGG--HHHHHHHHHHHTT--GGGPPPEEEEEE-TTSS-EE-SPPS-HHHHHHHTT-S-TTSSPEEEEEEE--SS-PPPP-EEEEEE---SS-EEEEEE-SS-TTEEEEEETTS-EEEEETTTTEEEEEE---SS-EEEEEE-TTSS-EEEEETTS-EEEEETTTTEE-SS-B---SS-EEEEEEPPGGG-BTTB-EEEEEETTS-EEEEETTTTEEEEEE---SS-EEEEEE-TTSEEEEEETTS-EEEEETTTTEEEEEE---SS-EEEEEETTHHHHHTTT--TT----SSHHHHHHHHHHHHHHHHEETTEE---EEEEETTS-EEEE-HHHHTTS-SEEE---SS-EEEEEE-TTSSEEEEEETTS-EEEEETTT--EEEEE---SS-EEEEEE-TTSSEEEEEETTS-EEEEETTTTEEEEEE---SS-EEEEEE-TTSSEEEEEETT--EEEEE-

Nearest PDB structures (foldseek):
  8pvk-assembly1_Ch  TM=9.712E-01  e=1.442E-94  Thermochaetoides thermophila DSM 1495
  4wju-assembly2_B  TM=9.666E-01  e=2.421E-62  Saccharomyces cerevisiae S288C
  4wjv-assembly3_C  TM=9.826E-01  e=3.329E-54  Saccharomyces cerevisiae S288C
  4wju-assembly1_A  TM=8.490E-01  e=1.025E-59  Saccharomyces cerevisiae S288C
  7ohq-assembly1_x  TM=9.242E-01  e=3.637E-55  Saccharomyces cerevisiae S288C

Radius of gyration: 22.9 Å; Cα contacts (8 Å, |Δi|>4): 1434; chains: 1; bounding box: 46×62×62 Å

Organism: Chaetomium thermophilum (strain DSM 1495 / CBS 144.50 / IMI 039719) (NCBI:txid759272)